Protein AF-A0A2H1VQ75-F1 (afdb_monomer_lite)

Foldseek 3Di:
DVVVVVVVVVVVVVVVVVVVVVVVVVVVVVVVVVVVVVVVVVVVVVVVVVVVVVVVVVVVVVVVVVVVVVVVVVVVVVVVVVVVVVVVVVVVVVVVVVVVVVVVVVVVVVVVVVVVVVVVVVVVVVVVVVVVVVVVVVPPPDDDDDDPPPPPPPPPPDPPDPPPPPVDPVNVVVVVVVVVVVVVVVVVCVVVPPPVVVVVVVVVVVVVVVVVVVVVVVVVVVVVVVVVVVVVVVVVVVVVVVVPVPPDDDPDDDPPPVVVVVVVVVVVVVVVVVVVVVVVVVVVVVVVVVVVVVVVVVVVVVVVVVPPPDDDDDDDDDDDDDDDDDDDDDDDDPPVVVVVVVLVVVVVVVPVCLVVDDPVVNVVVVVVNVVVVVVVVVVDDPDCPVVVVVVVVVVVVPVPD

Sequence (401 aa):
MILTCKAHARQEESKLNLALSEMKSSKELCYQLLKKRDDNGREFLDILNSNRKLKCETAQLHTKHTEAIEARDRLQFVVDGFSQCSSEYEQTLHDKALLEHQLHEANNQISQLETLNLNITASLNNSLSSELVSARASQSQHIDLNPVTIDLTCESDSCHSIKTLCCSNKKLKKYIRINKFITKTNRLNRKHEIDPQNLQLELDHLSAKLHTMTNKYSASEKHMREYMLAMDELVRSQSQENQCEKCDSSNVLPACTFGRYVDIFDKYKQSQQQLSERLLEASELMDMVKYNAERYESLANDLQCSCVNQPQPPETSLHRQQFRFNKGGDVVNGVDTLLKSNIGKIIVCAFPYSNTLSSSKNKYIANNIKTVISNITDSSFSDKSVLSRVSNSTETHLDLN

pLDDT: mean 75.95, std 20.74, range [31.62, 98.69]

Structure (mmCIF, N/CA/C/O backbone):
data_AF-A0A2H1VQ75-F1
#
_entry.id   AF-A0A2H1VQ75-F1
#
loop_
_atom_site.group_PDB
_atom_site.id
_atom_site.type_symbol
_atom_site.label_atom_id
_atom_site.label_alt_id
_atom_site.label_comp_id
_atom_site.label_asym_id
_atom_site.label_entity_id
_atom_site.label_seq_id
_atom_site.pdbx_PDB_ins_code
_atom_site.Cartn_x
_atom_site.Cartn_y
_atom_site.Cartn_z
_atom_site.occupancy
_atom_site.B_iso_or_equiv
_atom_site.auth_seq_id
_atom_site.auth_comp_id
_atom_site.auth_asym_id
_atom_site.auth_atom_id
_atom_site.pdbx_PDB_model_num
ATOM 1 N N . MET A 1 1 ? -53.264 -6.501 93.836 1.00 60.19 1 MET A N 1
ATOM 2 C CA . MET A 1 1 ? -53.324 -7.396 92.655 1.00 60.19 1 MET A CA 1
ATOM 3 C C . MET A 1 1 ? -53.796 -6.708 91.367 1.00 60.19 1 MET A C 1
ATOM 5 O O . MET A 1 1 ? -53.238 -6.996 90.324 1.00 60.19 1 MET A O 1
ATOM 9 N N . ILE A 1 2 ? -54.763 -5.780 91.389 1.00 63.09 2 ILE A N 1
ATOM 10 C CA . ILE A 1 2 ? -55.274 -5.131 90.155 1.00 63.09 2 ILE A CA 1
ATOM 11 C C . ILE A 1 2 ? -54.240 -4.192 89.483 1.00 63.09 2 ILE A C 1
ATOM 13 O O . ILE A 1 2 ? -54.187 -4.097 88.258 1.00 63.09 2 ILE A O 1
ATOM 17 N N . LEU A 1 3 ? -53.367 -3.538 90.262 1.00 68.50 3 LEU A N 1
ATOM 18 C CA . LEU A 1 3 ? -52.330 -2.630 89.739 1.00 68.50 3 LEU A CA 1
ATOM 19 C C . LEU A 1 3 ? -51.244 -3.341 88.905 1.00 68.50 3 LEU A C 1
ATOM 21 O O . LEU A 1 3 ? -50.766 -2.775 87.924 1.00 68.50 3 LEU A O 1
ATOM 25 N N . THR A 1 4 ? -50.891 -4.586 89.236 1.00 81.25 4 THR A N 1
ATOM 26 C CA . THR A 1 4 ? -49.871 -5.368 88.514 1.00 81.25 4 THR A CA 1
ATOM 27 C C . THR A 1 4 ? -50.357 -5.844 87.143 1.00 81.25 4 THR A C 1
ATOM 29 O O . THR A 1 4 ? -49.589 -5.812 86.185 1.00 81.25 4 THR A O 1
ATOM 32 N N . CYS A 1 5 ? -51.641 -6.186 86.997 1.00 83.31 5 CYS A N 1
ATOM 33 C CA . CYS A 1 5 ? -52.215 -6.591 85.707 1.00 83.31 5 CYS A CA 1
ATOM 34 C C . CYS A 1 5 ? -52.206 -5.451 84.673 1.00 83.31 5 CYS A C 1
ATOM 36 O O . CYS A 1 5 ? -51.880 -5.671 83.509 1.00 83.31 5 CYS A O 1
ATOM 38 N N . LYS A 1 6 ? -52.513 -4.215 85.092 1.00 90.75 6 LYS A N 1
ATOM 39 C CA . LYS A 1 6 ? -52.532 -3.044 84.195 1.00 90.75 6 LYS A CA 1
ATOM 40 C C . LYS A 1 6 ? -51.130 -2.632 83.732 1.00 90.75 6 LYS A C 1
ATOM 42 O O . LYS A 1 6 ? -50.966 -2.212 82.590 1.00 90.75 6 LYS A O 1
ATOM 47 N N . ALA A 1 7 ? -50.126 -2.753 84.603 1.00 89.88 7 ALA A N 1
ATOM 48 C CA . ALA A 1 7 ? -48.730 -2.513 84.240 1.00 89.88 7 ALA A CA 1
ATOM 49 C C . ALA A 1 7 ? -48.225 -3.555 83.230 1.00 89.88 7 ALA A C 1
ATOM 51 O O . ALA A 1 7 ? -47.607 -3.185 82.235 1.00 89.88 7 ALA A O 1
ATOM 52 N N . HIS A 1 8 ? -48.564 -4.831 83.440 1.00 93.25 8 HIS A N 1
ATOM 53 C CA . HIS A 1 8 ? -48.216 -5.902 82.509 1.00 93.25 8 HIS A CA 1
ATOM 54 C C . HIS A 1 8 ? -48.863 -5.704 81.128 1.00 93.25 8 HIS A C 1
ATOM 56 O O . HIS A 1 8 ? -48.171 -5.774 80.120 1.00 93.25 8 HIS A O 1
ATOM 62 N N . ALA A 1 9 ? -50.150 -5.338 81.071 1.00 93.56 9 ALA A N 1
ATOM 63 C CA . ALA A 1 9 ? -50.829 -5.050 79.804 1.00 93.56 9 ALA A CA 1
ATOM 64 C C . ALA A 1 9 ? -50.158 -3.910 79.010 1.00 93.56 9 ALA A C 1
ATOM 66 O O . ALA A 1 9 ? -49.938 -4.045 77.811 1.00 93.56 9 ALA A O 1
ATOM 67 N N . ARG A 1 10 ? -49.764 -2.815 79.679 1.00 94.31 10 ARG A N 1
ATOM 68 C CA . ARG A 1 10 ? -49.030 -1.706 79.036 1.00 94.31 10 ARG A CA 1
ATOM 69 C C . ARG A 1 10 ? -47.640 -2.116 78.550 1.00 94.31 10 ARG A C 1
ATOM 71 O O . ARG A 1 10 ? -47.173 -1.617 77.531 1.00 94.31 10 ARG A O 1
ATOM 78 N N . GLN A 1 11 ? -46.966 -2.999 79.285 1.00 95.69 11 GLN A N 1
ATOM 79 C CA . GLN A 1 11 ? -45.669 -3.530 78.878 1.00 95.69 11 GLN A CA 1
ATOM 80 C C . GLN A 1 11 ? -45.797 -4.377 77.607 1.00 95.69 11 GLN A C 1
ATOM 82 O O . GLN A 1 11 ? -45.016 -4.191 76.677 1.00 95.69 11 GLN A O 1
ATOM 87 N N . GLU A 1 12 ? -46.785 -5.272 77.548 1.00 96.81 12 GLU A N 1
ATOM 88 C CA . GLU A 1 12 ? -47.049 -6.080 76.352 1.00 96.81 12 GLU A CA 1
ATOM 89 C C . GLU A 1 12 ? -47.477 -5.213 75.158 1.00 96.81 12 GLU A C 1
ATOM 91 O O . GLU A 1 12 ? -46.991 -5.415 74.048 1.00 96.81 12 GLU A O 1
ATOM 96 N N . GLU A 1 13 ? -48.286 -4.173 75.378 1.00 96.75 13 GLU A N 1
ATOM 97 C CA . GLU A 1 13 ? -48.638 -3.194 74.341 1.00 96.75 13 GLU A CA 1
ATOM 98 C C . GLU A 1 13 ? -47.403 -2.451 73.798 1.00 96.75 13 GLU A C 1
ATOM 100 O O . GLU A 1 13 ? -47.242 -2.296 72.586 1.00 96.75 13 GLU A O 1
ATOM 105 N N . SER A 1 14 ? -46.482 -2.031 74.672 1.00 96.81 14 SER A N 1
ATOM 106 C CA . SER A 1 14 ? -45.227 -1.392 74.259 1.00 96.81 14 SER A CA 1
ATOM 107 C C . SER A 1 14 ? -44.337 -2.336 73.446 1.00 96.81 14 SER A C 1
ATOM 109 O O . SER A 1 14 ? -43.795 -1.913 72.423 1.00 96.81 14 SER A O 1
ATOM 111 N N . LYS A 1 15 ? -44.227 -3.611 73.849 1.00 97.94 15 LYS A N 1
ATOM 112 C CA . LYS A 1 15 ? -43.493 -4.637 73.089 1.00 97.94 15 LYS A CA 1
ATOM 113 C C . LYS A 1 15 ? -44.116 -4.873 71.715 1.00 97.94 15 LYS A C 1
ATOM 115 O O . LYS A 1 15 ? -43.389 -4.939 70.729 1.00 97.94 15 LYS A O 1
ATOM 120 N N . LEU A 1 16 ? -45.446 -4.957 71.638 1.00 97.88 16 LEU A N 1
ATOM 121 C CA . LEU A 1 16 ? -46.163 -5.134 70.377 1.00 97.88 16 LEU A CA 1
ATOM 122 C C . LEU A 1 16 ? -45.922 -3.956 69.426 1.00 97.88 16 LEU A C 1
ATOM 124 O O . LEU A 1 16 ? -45.635 -4.163 68.249 1.00 97.88 16 LEU A O 1
ATOM 128 N N . ASN A 1 17 ? -45.989 -2.724 69.933 1.00 97.69 17 ASN A N 1
ATOM 129 C CA . ASN A 1 17 ? -45.731 -1.524 69.138 1.00 97.69 17 ASN A CA 1
ATOM 130 C C . ASN A 1 17 ? -44.281 -1.456 68.637 1.00 97.69 17 ASN A C 1
ATOM 132 O O . ASN A 1 17 ? -44.055 -1.096 67.479 1.00 97.69 17 ASN A O 1
ATOM 136 N N . LEU A 1 18 ? -43.309 -1.834 69.476 1.00 97.88 18 LEU A N 1
ATOM 137 C CA . LEU A 1 18 ? -41.905 -1.929 69.078 1.00 97.88 18 LEU A CA 1
ATOM 138 C C . LEU A 1 18 ? -41.720 -2.970 67.965 1.00 97.88 18 LEU A C 1
ATOM 140 O O . LEU A 1 18 ? -41.210 -2.626 66.901 1.00 97.88 18 LEU A O 1
ATOM 144 N N . ALA A 1 19 ? -42.228 -4.190 68.160 1.00 97.75 19 ALA A N 1
ATOM 145 C CA . ALA A 1 19 ? -42.152 -5.261 67.166 1.00 97.75 19 ALA A CA 1
ATOM 146 C C . ALA A 1 19 ? -42.827 -4.872 65.837 1.00 97.75 19 ALA A C 1
ATOM 148 O O . ALA A 1 19 ? -42.326 -5.180 64.757 1.00 97.75 19 ALA A O 1
ATOM 149 N N . LEU A 1 20 ? -43.948 -4.146 65.890 1.00 98.31 20 LEU A N 1
ATOM 150 C CA . LEU A 1 20 ? -44.650 -3.664 64.700 1.00 98.31 20 LEU A CA 1
ATOM 151 C C . LEU A 1 20 ? -43.855 -2.573 63.963 1.00 98.31 20 LEU A C 1
ATOM 153 O O . LEU A 1 20 ? -43.849 -2.548 62.730 1.00 98.31 20 LEU A O 1
ATOM 157 N N . SER A 1 21 ? -43.171 -1.691 64.696 1.00 98.19 21 SER A N 1
ATOM 158 C CA . SER A 1 21 ? -42.256 -0.694 64.127 1.00 98.19 21 SER A CA 1
ATOM 159 C C . SER A 1 21 ? -41.042 -1.356 63.464 1.00 98.19 21 SER A C 1
ATOM 161 O O . SER A 1 21 ? -40.721 -1.054 62.313 1.00 98.19 21 SER A O 1
ATOM 163 N N . GLU A 1 22 ? -40.424 -2.327 64.140 1.00 98.00 22 GLU A N 1
ATOM 164 C CA . GLU A 1 22 ? -39.305 -3.117 63.614 1.00 98.00 22 GLU A CA 1
ATOM 165 C C . GLU A 1 22 ? -39.705 -3.898 62.358 1.00 98.00 22 GLU A C 1
ATOM 167 O O . GLU A 1 22 ? -38.996 -3.854 61.354 1.00 98.00 22 GLU A O 1
ATOM 172 N N . MET A 1 23 ? -40.881 -4.534 62.356 1.00 98.12 23 MET A N 1
ATOM 173 C CA . MET A 1 23 ? -41.406 -5.253 61.192 1.00 98.12 23 MET A CA 1
ATOM 174 C C . MET A 1 23 ? -41.640 -4.318 59.996 1.00 98.12 23 MET A C 1
ATOM 176 O O . MET A 1 23 ? -41.335 -4.681 58.859 1.00 98.12 23 MET A O 1
ATOM 180 N N . LYS A 1 24 ? -42.155 -3.101 60.225 1.00 98.19 24 LYS A N 1
ATOM 181 C CA . LYS A 1 24 ? -42.315 -2.090 59.164 1.00 98.19 24 LYS A CA 1
ATOM 182 C C . LYS A 1 24 ? -40.967 -1.635 58.605 1.00 98.19 24 LYS A C 1
ATOM 184 O O . LYS A 1 24 ? -40.815 -1.588 57.388 1.00 98.19 24 LYS A O 1
ATOM 189 N N . SER A 1 25 ? -39.999 -1.349 59.477 1.00 98.00 25 SER A N 1
ATOM 190 C CA . SER A 1 25 ? -38.638 -0.959 59.085 1.00 98.00 25 SER A CA 1
ATOM 191 C C . SER A 1 25 ? -37.934 -2.069 58.295 1.00 98.00 25 SER A C 1
ATOM 193 O O . SER A 1 25 ? -37.379 -1.826 57.225 1.00 98.00 25 SER A O 1
ATOM 195 N N . SER A 1 26 ? -38.045 -3.317 58.758 1.00 97.56 26 SER A N 1
ATOM 196 C CA . SER A 1 26 ? -37.512 -4.495 58.070 1.00 97.56 26 SER A CA 1
ATOM 197 C C . SER A 1 26 ? -38.144 -4.689 56.688 1.00 97.56 26 SER A C 1
ATOM 199 O O . SER A 1 26 ? -37.431 -4.909 55.710 1.00 97.56 26 SER A O 1
ATOM 201 N N . LYS A 1 27 ? -39.471 -4.537 56.571 1.00 98.19 27 LYS A N 1
ATOM 202 C CA . LYS A 1 27 ? -40.182 -4.616 55.286 1.00 98.19 27 LYS A CA 1
ATOM 203 C C . LYS A 1 27 ? -39.712 -3.542 54.300 1.00 98.19 27 LYS A C 1
ATOM 205 O O . LYS A 1 27 ? -39.496 -3.853 53.131 1.00 98.19 27 LYS A O 1
ATOM 210 N N . GLU A 1 28 ? -39.534 -2.307 54.761 1.00 98.25 28 GLU A N 1
ATOM 211 C CA . GLU A 1 28 ? -39.022 -1.206 53.939 1.00 98.25 28 GLU A CA 1
ATOM 212 C C . GLU A 1 28 ? -37.586 -1.474 53.463 1.00 98.25 28 GLU A C 1
ATOM 214 O O . GLU A 1 28 ? -37.293 -1.362 52.272 1.00 98.25 28 GLU A O 1
ATOM 219 N N . LEU A 1 29 ? -36.708 -1.935 54.360 1.00 98.00 29 LEU A N 1
ATOM 220 C CA . LEU A 1 29 ? -35.347 -2.336 54.002 1.00 98.00 29 LEU A CA 1
ATOM 221 C C . LEU A 1 29 ? -35.343 -3.448 52.939 1.00 98.00 29 LEU A C 1
ATOM 223 O O . LEU A 1 29 ? -34.588 -3.365 51.971 1.00 98.00 29 LEU A O 1
ATOM 227 N N . CYS A 1 30 ? -36.213 -4.455 53.069 1.00 98.19 30 CYS A N 1
ATOM 228 C CA . CYS A 1 30 ? -36.361 -5.513 52.068 1.00 98.19 30 CYS A CA 1
ATOM 229 C C . CYS A 1 30 ? -36.754 -4.963 50.688 1.00 98.19 30 CYS A C 1
ATOM 231 O O . CYS A 1 30 ? -36.184 -5.395 49.686 1.00 98.19 30 CYS A O 1
ATOM 233 N N . TYR A 1 31 ? -37.671 -3.990 50.610 1.00 98.31 31 TYR A N 1
ATOM 234 C CA . TYR A 1 31 ? -38.017 -3.354 49.333 1.00 98.31 31 TYR A CA 1
ATOM 235 C C . TYR A 1 31 ? -36.854 -2.562 48.737 1.00 98.31 31 TYR A C 1
ATOM 237 O O . TYR A 1 31 ? -36.605 -2.657 47.533 1.00 98.31 31 TYR A O 1
ATOM 245 N N . GLN A 1 32 ? -36.107 -1.821 49.558 1.00 97.69 32 GLN A N 1
ATOM 246 C CA . GLN A 1 32 ? -34.931 -1.082 49.092 1.00 97.69 32 GLN A CA 1
ATOM 247 C C . GLN A 1 32 ? -33.838 -2.018 48.567 1.00 97.69 32 GLN A C 1
ATOM 249 O O . GLN A 1 32 ? -33.238 -1.736 47.529 1.00 97.69 32 GLN A O 1
ATOM 254 N N . LEU A 1 33 ? -33.599 -3.144 49.244 1.00 97.62 33 LEU A N 1
ATOM 255 C CA . LEU A 1 33 ? -32.649 -4.163 48.794 1.00 97.62 33 LEU A CA 1
ATOM 256 C C . LEU A 1 33 ? -33.101 -4.830 47.492 1.00 97.62 33 LEU A C 1
ATOM 258 O O . LEU A 1 33 ? -32.276 -5.016 46.599 1.00 97.62 33 LEU A O 1
ATOM 262 N N . LEU A 1 34 ? -34.395 -5.140 47.349 1.00 97.81 34 LEU A N 1
ATOM 263 C CA . LEU A 1 34 ? -34.943 -5.702 46.112 1.00 97.81 34 LEU A CA 1
ATOM 264 C C . LEU A 1 34 ? -34.753 -4.733 44.936 1.00 97.81 34 LEU A C 1
ATOM 266 O O . LEU A 1 34 ? -34.254 -5.132 43.888 1.00 97.81 34 LEU A O 1
ATOM 270 N N . LYS A 1 35 ? -35.067 -3.447 45.139 1.00 98.19 35 LYS A N 1
ATOM 271 C CA . LYS A 1 35 ? -34.873 -2.407 44.125 1.00 98.19 35 LYS A CA 1
ATOM 272 C C . LYS A 1 35 ? -33.401 -2.271 43.731 1.00 98.19 35 LYS A C 1
ATOM 274 O O . LYS A 1 35 ? -33.093 -2.320 42.547 1.00 98.19 35 LYS A O 1
ATOM 279 N N . LYS A 1 36 ? -32.487 -2.177 44.705 1.00 96.69 36 LYS A N 1
ATOM 280 C CA . LYS A 1 36 ? -31.039 -2.117 44.433 1.00 96.69 36 LYS A CA 1
ATOM 281 C C . LYS A 1 36 ? -30.544 -3.349 43.679 1.00 96.69 36 LYS A C 1
ATOM 283 O O . LYS A 1 36 ? -29.733 -3.217 42.774 1.00 96.69 36 LYS A O 1
ATOM 288 N N . ARG A 1 37 ? -31.036 -4.544 44.019 1.00 97.12 37 ARG A N 1
ATOM 289 C CA . ARG A 1 37 ? -30.706 -5.775 43.288 1.00 97.12 37 ARG A CA 1
ATOM 290 C C . ARG A 1 37 ? -31.143 -5.684 41.824 1.00 97.12 37 ARG A C 1
ATOM 292 O O . ARG A 1 37 ? -30.374 -6.061 40.947 1.00 97.12 37 ARG A O 1
ATOM 299 N N . ASP A 1 38 ? -32.348 -5.188 41.562 1.00 97.81 38 ASP A N 1
ATOM 300 C CA . ASP A 1 38 ? -32.871 -5.062 40.200 1.00 97.81 38 ASP A CA 1
ATOM 301 C C . ASP A 1 38 ? -32.145 -3.959 39.407 1.00 97.81 38 ASP A C 1
ATOM 303 O O . ASP A 1 38 ? -31.881 -4.135 38.218 1.00 97.81 38 ASP A O 1
ATOM 307 N N . ASP A 1 39 ? -31.788 -2.847 40.056 1.00 97.25 39 ASP A N 1
ATOM 308 C CA . ASP A 1 39 ? -30.977 -1.766 39.480 1.00 97.25 39 ASP A CA 1
ATOM 309 C C . ASP A 1 39 ? -29.576 -2.285 39.100 1.00 97.25 39 ASP A C 1
ATOM 311 O O . ASP A 1 39 ? -29.164 -2.155 37.946 1.00 97.25 39 ASP A O 1
ATOM 315 N N . ASN A 1 40 ? -28.902 -2.982 40.023 1.00 96.00 40 ASN A N 1
ATOM 316 C CA . ASN A 1 40 ? -27.603 -3.617 39.780 1.00 96.00 40 ASN A CA 1
ATOM 317 C C . ASN A 1 40 ? -27.680 -4.673 38.665 1.00 96.00 40 ASN A C 1
ATOM 319 O O . ASN A 1 40 ? -26.753 -4.813 37.871 1.00 96.00 40 ASN A O 1
ATOM 323 N N . GLY A 1 41 ? -28.781 -5.428 38.595 1.00 95.75 41 GLY A N 1
ATOM 324 C CA . GLY A 1 41 ? -29.006 -6.411 37.537 1.00 95.75 41 GLY A CA 1
ATOM 325 C C . GLY A 1 41 ? -29.079 -5.774 36.147 1.00 95.75 41 GLY A C 1
ATOM 326 O O . GLY A 1 41 ? -28.542 -6.336 35.192 1.00 95.75 41 GLY A O 1
ATOM 327 N N . ARG A 1 42 ? -29.693 -4.588 36.031 1.00 98.00 42 ARG A N 1
ATOM 328 C CA . ARG A 1 42 ? -29.732 -3.826 34.772 1.00 98.00 42 ARG A CA 1
ATOM 329 C C . ARG A 1 42 ? -28.360 -3.273 34.403 1.00 98.00 42 ARG A C 1
ATOM 331 O O . ARG A 1 42 ? -27.919 -3.499 33.282 1.00 98.00 42 ARG A O 1
ATOM 338 N N . GLU A 1 43 ? -27.655 -2.658 35.351 1.00 97.12 43 GLU A N 1
ATOM 339 C CA . GLU A 1 43 ? -26.296 -2.147 35.123 1.00 97.12 43 GLU A CA 1
ATOM 340 C C . GLU A 1 43 ? -25.336 -3.263 34.678 1.00 97.12 43 GLU A C 1
ATOM 342 O O . GLU A 1 43 ? -24.581 -3.106 33.718 1.00 97.12 43 GLU A O 1
ATOM 347 N N . PHE A 1 44 ? -25.414 -4.435 35.315 1.00 94.50 44 PHE A N 1
ATOM 348 C CA . PHE A 1 44 ? -24.613 -5.593 34.926 1.00 94.50 44 PHE A CA 1
ATOM 349 C C . PHE A 1 44 ? -24.915 -6.056 33.494 1.00 94.50 44 PHE A C 1
ATOM 351 O O . PHE A 1 44 ? -23.993 -6.380 32.741 1.00 94.50 44 PHE A O 1
ATOM 358 N N . LEU A 1 45 ? -26.190 -6.066 33.092 1.00 96.94 45 LEU A N 1
ATOM 359 C CA . LEU A 1 45 ? -26.587 -6.422 31.730 1.00 96.94 45 LEU A CA 1
ATOM 360 C C . LEU A 1 45 ? -26.070 -5.401 30.702 1.00 96.94 45 LEU A C 1
ATOM 362 O O . LEU A 1 45 ? -25.594 -5.796 29.635 1.00 96.94 45 LEU A O 1
ATOM 366 N N . ASP A 1 46 ? -26.095 -4.110 31.034 1.00 95.75 46 ASP A N 1
ATOM 367 C CA . ASP A 1 46 ? -25.571 -3.035 30.185 1.00 95.75 46 ASP A CA 1
ATOM 368 C C . ASP A 1 46 ? -24.045 -3.123 30.021 1.00 95.75 46 ASP A C 1
ATOM 370 O O . ASP A 1 46 ? -23.524 -2.997 28.904 1.00 95.75 46 ASP A O 1
ATOM 374 N N . ILE A 1 47 ? -23.320 -3.426 31.105 1.00 93.62 47 ILE A N 1
ATOM 375 C CA . ILE A 1 47 ? -21.876 -3.697 31.067 1.00 93.62 47 ILE A CA 1
ATOM 376 C C . ILE A 1 47 ? -21.587 -4.919 30.189 1.00 93.62 47 ILE A C 1
ATOM 378 O O . ILE A 1 47 ? -20.674 -4.882 29.361 1.00 93.62 47 ILE A O 1
ATOM 382 N N . LEU A 1 48 ? -22.368 -5.996 30.319 1.00 94.44 48 LEU A N 1
ATOM 383 C CA . LEU A 1 48 ? -22.185 -7.218 29.534 1.00 94.44 48 LEU A CA 1
ATOM 384 C C . LEU A 1 48 ? -22.410 -6.961 28.037 1.00 94.44 48 LEU A C 1
ATOM 386 O O . LEU A 1 48 ? -21.602 -7.391 27.207 1.00 94.44 48 LEU A O 1
ATOM 390 N N . ASN A 1 49 ? -23.453 -6.207 27.686 1.00 94.88 49 ASN A N 1
ATOM 391 C CA . ASN A 1 49 ? -23.724 -5.795 26.308 1.00 94.88 49 ASN A CA 1
ATOM 392 C C . ASN A 1 49 ? -22.601 -4.915 25.744 1.00 94.88 49 ASN A C 1
ATOM 394 O O . ASN A 1 49 ? -22.148 -5.137 24.618 1.00 94.88 49 ASN A O 1
ATOM 398 N N . SER A 1 50 ? -22.097 -3.971 26.541 1.00 96.75 50 SER A N 1
ATOM 399 C CA . SER A 1 50 ? -20.966 -3.117 26.165 1.00 96.75 50 SER A CA 1
ATOM 400 C C . SER A 1 50 ? -19.689 -3.933 25.949 1.00 96.75 50 SER A C 1
ATOM 402 O O . SER A 1 50 ? -19.012 -3.767 24.937 1.00 96.75 50 SER A O 1
ATOM 404 N N . ASN A 1 51 ? -19.391 -4.890 26.836 1.00 93.81 51 ASN A N 1
ATOM 405 C CA . ASN A 1 51 ? -18.244 -5.790 26.696 1.00 93.81 51 ASN A CA 1
ATOM 406 C C . ASN A 1 51 ? -18.348 -6.652 25.430 1.00 93.81 51 ASN A C 1
ATOM 408 O O . ASN A 1 51 ? -17.364 -6.830 24.713 1.00 93.81 51 ASN A O 1
ATOM 412 N N . ARG A 1 52 ? -19.549 -7.158 25.123 1.00 94.62 52 ARG A N 1
ATOM 413 C CA . ARG A 1 52 ? -19.810 -7.905 23.888 1.00 94.62 52 ARG A CA 1
ATOM 414 C C . ARG A 1 52 ? -19.568 -7.042 22.650 1.00 94.62 52 ARG A C 1
ATOM 416 O O . ARG A 1 52 ? -18.912 -7.510 21.723 1.00 94.62 52 ARG A O 1
ATOM 423 N N . LYS A 1 53 ? -20.060 -5.799 22.641 1.00 96.38 53 LYS A N 1
ATOM 424 C CA . LYS A 1 53 ? -19.849 -4.848 21.540 1.00 96.38 53 LYS A CA 1
ATOM 425 C C . LYS A 1 53 ? -18.360 -4.567 21.326 1.00 96.38 53 LYS A C 1
ATOM 427 O O . LYS A 1 53 ? -17.879 -4.736 20.210 1.00 96.38 53 LYS A O 1
ATOM 432 N N . LEU A 1 54 ? -17.629 -4.248 22.395 1.00 94.12 54 LEU A N 1
ATOM 433 C CA . LEU A 1 54 ? -16.186 -4.000 22.334 1.00 94.12 54 LEU A CA 1
ATOM 434 C C . LEU A 1 54 ? -15.421 -5.213 21.790 1.00 94.12 54 LEU A C 1
ATOM 436 O O . LEU A 1 54 ? -14.572 -5.052 20.923 1.00 94.12 54 LEU A O 1
ATOM 440 N N . LYS A 1 55 ? -15.765 -6.440 22.210 1.00 93.62 55 LYS A N 1
ATOM 441 C CA . LYS A 1 55 ? -15.162 -7.668 21.654 1.00 93.62 55 LYS A CA 1
ATOM 442 C C . LYS A 1 55 ? -15.388 -7.806 20.148 1.00 93.62 55 LYS A C 1
ATOM 444 O O . LYS A 1 55 ? -14.466 -8.191 19.431 1.00 93.62 55 LYS A O 1
ATOM 449 N N . CYS A 1 56 ? -16.590 -7.496 19.662 1.00 93.19 56 CYS A N 1
ATOM 450 C CA . CYS A 1 56 ? -16.879 -7.503 18.228 1.00 93.19 56 CYS A CA 1
ATOM 451 C C . CYS A 1 56 ? -16.067 -6.437 17.477 1.00 93.19 56 CYS A C 1
ATOM 453 O O . CYS A 1 56 ? -15.496 -6.744 16.433 1.00 93.19 56 CYS A O 1
ATOM 455 N N . GLU A 1 57 ? -15.973 -5.218 18.010 1.00 94.69 57 GLU A N 1
ATOM 456 C CA . GLU A 1 57 ? -15.178 -4.131 17.420 1.00 94.69 57 GLU A CA 1
ATOM 457 C C . GLU A 1 57 ? -13.681 -4.474 17.388 1.00 94.69 57 GLU A C 1
ATOM 459 O O . GLU A 1 57 ? -13.031 -4.288 16.360 1.00 94.69 57 GLU A O 1
ATOM 464 N N . THR A 1 58 ? -13.140 -5.061 18.462 1.00 93.31 58 THR A N 1
ATOM 465 C CA . THR A 1 58 ? -11.751 -5.545 18.506 1.00 93.31 58 THR A CA 1
ATOM 466 C C . THR A 1 58 ? -11.492 -6.619 17.449 1.00 93.31 58 THR A C 1
ATOM 468 O O . THR A 1 58 ? -10.475 -6.558 16.760 1.00 93.31 58 THR A O 1
ATOM 471 N N . ALA A 1 59 ? -12.407 -7.577 17.274 1.00 89.75 59 ALA A N 1
ATOM 472 C CA . ALA A 1 59 ? -12.268 -8.610 16.248 1.00 89.75 59 ALA A CA 1
ATOM 473 C C . ALA A 1 59 ? -12.276 -8.014 14.828 1.00 89.75 59 ALA A C 1
ATOM 475 O O . ALA A 1 59 ? -11.430 -8.367 14.011 1.00 89.75 59 ALA A O 1
ATOM 476 N N . GLN A 1 60 ? -13.175 -7.065 14.547 1.00 92.81 60 GLN A N 1
ATOM 477 C CA . GLN A 1 60 ? -13.218 -6.368 13.256 1.00 92.81 60 GLN A CA 1
ATOM 478 C C . GLN A 1 60 ? -11.944 -5.559 12.991 1.00 92.81 60 GLN A C 1
ATOM 480 O O . GLN A 1 60 ? -11.429 -5.567 11.872 1.00 92.81 60 GLN A O 1
ATOM 485 N N . LEU A 1 61 ? -11.424 -4.867 14.009 1.00 95.12 61 LEU A N 1
ATOM 486 C CA . LEU A 1 61 ? -10.179 -4.112 13.895 1.00 95.12 61 LEU A CA 1
ATOM 487 C C . LEU A 1 61 ? -8.989 -5.039 13.617 1.00 95.12 61 LEU A C 1
ATOM 489 O O . LEU A 1 61 ? -8.159 -4.718 12.771 1.00 95.12 61 LEU A O 1
ATOM 493 N N . HIS A 1 62 ? -8.939 -6.203 14.270 1.00 91.62 62 HIS A N 1
ATOM 494 C CA . HIS A 1 62 ? -7.922 -7.218 14.004 1.00 91.62 62 HIS A CA 1
ATOM 495 C C . HIS A 1 62 ? -7.980 -7.709 12.552 1.00 91.62 62 HIS A C 1
ATOM 497 O O . HIS A 1 62 ? -6.946 -7.756 11.895 1.00 91.62 62 HIS A O 1
ATOM 503 N N . THR A 1 63 ? -9.169 -8.015 12.017 1.00 93.25 63 THR A N 1
ATOM 504 C CA . THR A 1 63 ? -9.325 -8.405 10.603 1.00 93.25 63 THR A CA 1
ATOM 505 C C . THR A 1 63 ? -8.785 -7.331 9.659 1.00 93.25 63 THR A C 1
ATOM 507 O O . THR A 1 63 ? -7.955 -7.636 8.806 1.00 93.25 63 THR A O 1
ATOM 510 N N . LYS A 1 64 ? -9.168 -6.063 9.861 1.00 93.62 64 LYS A N 1
ATOM 511 C CA . LYS A 1 64 ? -8.660 -4.941 9.052 1.00 93.62 64 LYS A CA 1
ATOM 512 C C . LYS A 1 64 ? -7.142 -4.786 9.157 1.00 93.62 64 LYS A C 1
ATOM 514 O O . LYS A 1 64 ? -6.483 -4.459 8.175 1.00 93.62 64 LYS A O 1
ATOM 519 N N . HIS A 1 65 ? -6.579 -5.005 10.344 1.00 93.38 65 HIS A N 1
ATOM 520 C CA . HIS A 1 65 ? -5.135 -4.952 10.546 1.00 93.38 65 HIS A CA 1
ATOM 521 C C . HIS A 1 65 ? -4.411 -6.063 9.774 1.00 93.38 65 HIS A C 1
ATOM 523 O O . HIS A 1 65 ? -3.406 -5.790 9.119 1.00 93.38 65 HIS A O 1
ATOM 529 N N . THR A 1 66 ? -4.944 -7.287 9.790 1.00 93.62 66 THR A N 1
ATOM 530 C CA . THR A 1 66 ? -4.421 -8.404 8.994 1.00 93.62 66 THR A CA 1
ATOM 531 C C . THR A 1 66 ? -4.475 -8.101 7.495 1.00 93.62 66 THR A C 1
ATOM 533 O O . THR A 1 66 ? -3.461 -8.236 6.817 1.00 93.62 66 THR A O 1
ATOM 536 N N . GLU A 1 67 ? -5.604 -7.600 6.985 1.00 94.12 67 GLU A N 1
ATOM 537 C CA . GLU A 1 67 ? -5.745 -7.199 5.575 1.00 94.12 67 GLU A CA 1
ATOM 538 C C . GLU A 1 67 ? -4.730 -6.114 5.174 1.00 94.12 67 GLU A C 1
ATOM 540 O O . GLU A 1 67 ? -4.139 -6.169 4.093 1.00 94.12 67 GLU A O 1
ATOM 545 N N . ALA A 1 68 ? -4.480 -5.138 6.054 1.00 93.31 68 ALA A N 1
ATOM 546 C CA . ALA A 1 68 ? -3.491 -4.089 5.816 1.00 93.31 68 ALA A CA 1
ATOM 547 C C . ALA A 1 68 ? -2.052 -4.633 5.765 1.00 93.31 68 ALA A C 1
ATOM 549 O O . ALA A 1 68 ? -1.259 -4.181 4.936 1.00 93.31 68 ALA A O 1
ATOM 550 N N . ILE A 1 69 ? -1.714 -5.610 6.615 1.00 95.69 69 ILE A N 1
ATOM 551 C CA . ILE A 1 69 ? -0.420 -6.308 6.569 1.00 95.69 69 ILE A CA 1
ATOM 552 C C . ILE A 1 69 ? -0.262 -7.036 5.231 1.00 95.69 69 ILE A C 1
ATOM 554 O O . ILE A 1 69 ? 0.751 -6.856 4.560 1.00 95.69 69 ILE A O 1
ATOM 558 N N . GLU A 1 70 ? -1.278 -7.780 4.792 1.00 96.69 70 GLU A N 1
ATOM 559 C CA . GLU A 1 70 ? -1.235 -8.482 3.505 1.00 96.69 70 GLU A CA 1
ATOM 560 C C . GLU A 1 70 ? -1.077 -7.518 2.321 1.00 96.69 70 GLU A C 1
ATOM 562 O O . GLU A 1 70 ? -0.314 -7.784 1.390 1.00 96.69 70 GLU A O 1
ATOM 567 N N . ALA A 1 71 ? -1.776 -6.379 2.341 1.00 94.12 71 ALA A N 1
ATOM 568 C CA . ALA A 1 71 ? -1.645 -5.353 1.311 1.00 94.12 71 ALA A CA 1
ATOM 569 C C . ALA A 1 71 ? -0.231 -4.748 1.283 1.00 94.12 71 ALA A C 1
ATOM 571 O O . ALA A 1 71 ? 0.342 -4.579 0.204 1.00 94.12 71 ALA A O 1
ATOM 572 N N . ARG A 1 72 ? 0.354 -4.470 2.456 1.00 98.12 72 ARG A N 1
ATOM 573 C CA . ARG A 1 72 ? 1.742 -4.004 2.582 1.00 98.12 72 ARG A CA 1
ATOM 574 C C . ARG A 1 72 ? 2.720 -5.024 2.005 1.00 98.12 72 ARG A C 1
ATOM 576 O O . ARG A 1 72 ? 3.602 -4.637 1.247 1.00 98.12 72 ARG A O 1
ATOM 583 N N . ASP A 1 73 ? 2.555 -6.305 2.316 1.00 97.06 73 ASP A N 1
ATOM 584 C CA . ASP A 1 73 ? 3.466 -7.355 1.850 1.00 97.06 73 ASP A CA 1
ATOM 585 C C . ASP A 1 73 ? 3.405 -7.516 0.321 1.00 97.06 73 ASP A C 1
ATOM 587 O O . ASP A 1 73 ? 4.433 -7.668 -0.341 1.00 97.06 73 ASP A O 1
ATOM 591 N N . ARG A 1 74 ? 2.213 -7.373 -0.275 1.00 97.75 74 ARG A N 1
ATOM 592 C CA . ARG A 1 74 ? 2.051 -7.325 -1.739 1.00 97.75 74 ARG A CA 1
ATOM 593 C C . ARG A 1 74 ? 2.740 -6.113 -2.363 1.00 97.75 74 ARG A C 1
ATOM 595 O O . ARG A 1 74 ? 3.348 -6.243 -3.422 1.00 97.75 74 ARG A O 1
ATOM 602 N N . LEU A 1 75 ? 2.644 -4.941 -1.734 1.00 97.69 75 LEU A N 1
ATOM 603 C CA . LEU A 1 75 ? 3.336 -3.739 -2.208 1.00 97.69 75 LEU A CA 1
ATOM 604 C C . LEU A 1 75 ? 4.854 -3.885 -2.094 1.00 97.69 75 LEU A C 1
ATOM 606 O O . LEU A 1 75 ? 5.558 -3.521 -3.033 1.00 97.69 75 LEU A O 1
ATOM 610 N N . GLN A 1 76 ? 5.351 -4.465 -1.000 1.00 97.75 76 GLN A N 1
ATOM 611 C CA . GLN A 1 76 ? 6.776 -4.731 -0.823 1.00 97.75 76 GLN A CA 1
ATOM 612 C C . GLN A 1 76 ? 7.308 -5.636 -1.938 1.00 97.75 76 GLN A C 1
ATOM 614 O O . GLN A 1 76 ? 8.311 -5.305 -2.559 1.00 97.75 76 GLN A O 1
ATOM 619 N N . PHE A 1 77 ? 6.575 -6.698 -2.285 1.00 97.56 77 PHE A N 1
ATOM 620 C CA . PHE A 1 77 ? 6.929 -7.570 -3.406 1.00 97.56 77 PHE A CA 1
ATOM 621 C C . PHE A 1 77 ? 7.066 -6.811 -4.741 1.00 97.56 77 PHE A C 1
ATOM 623 O O . PHE A 1 77 ? 7.977 -7.075 -5.525 1.00 97.56 77 PHE A O 1
ATOM 630 N N . VAL A 1 78 ? 6.185 -5.839 -5.008 1.00 97.25 78 VAL A N 1
ATOM 631 C CA . VAL A 1 78 ? 6.263 -4.996 -6.215 1.00 97.25 78 VAL A CA 1
ATOM 632 C C . VAL A 1 78 ? 7.475 -4.058 -6.169 1.00 97.25 78 VAL A C 1
ATOM 634 O O . VAL A 1 78 ? 8.167 -3.907 -7.176 1.00 97.25 78 VAL A O 1
ATOM 637 N N . VAL A 1 79 ? 7.754 -3.446 -5.015 1.00 97.06 79 VAL A N 1
ATOM 638 C CA . VAL A 1 79 ? 8.926 -2.574 -4.806 1.00 97.06 79 VAL A CA 1
ATOM 639 C C . VAL A 1 79 ? 10.233 -3.344 -5.002 1.00 97.06 79 VAL A C 1
ATOM 641 O O . VAL A 1 79 ? 11.150 -2.850 -5.665 1.00 97.06 79 VAL A O 1
ATOM 644 N N . ASP A 1 80 ? 10.306 -4.570 -4.493 1.00 95.25 80 ASP A N 1
ATOM 645 C CA . ASP A 1 80 ? 11.462 -5.447 -4.675 1.00 95.25 80 ASP A CA 1
ATOM 646 C C . ASP A 1 80 ? 11.656 -5.787 -6.163 1.00 95.25 80 ASP A C 1
ATOM 648 O O . ASP A 1 80 ? 12.772 -5.712 -6.682 1.00 95.25 80 ASP A O 1
ATOM 652 N N . GLY A 1 81 ? 10.561 -6.048 -6.889 1.00 97.06 81 GLY A N 1
ATOM 653 C CA . GLY A 1 81 ? 10.582 -6.255 -8.339 1.00 97.06 81 GLY A CA 1
ATOM 654 C C . GLY A 1 81 ? 11.092 -5.041 -9.127 1.00 97.06 81 GLY A C 1
ATOM 655 O O . GLY A 1 81 ? 11.893 -5.196 -10.051 1.00 97.06 81 GLY A O 1
ATOM 656 N N . PHE A 1 82 ? 10.692 -3.821 -8.751 1.00 96.81 82 PHE A N 1
ATOM 657 C CA . PHE A 1 82 ? 11.232 -2.599 -9.361 1.00 96.81 82 PHE A CA 1
ATOM 658 C C . PHE A 1 82 ? 12.716 -2.407 -9.063 1.00 96.81 82 PHE A C 1
ATOM 660 O O . PHE A 1 82 ? 13.468 -2.012 -9.953 1.00 96.81 82 PHE A O 1
ATOM 667 N N . SER A 1 83 ? 13.146 -2.723 -7.843 1.00 96.00 83 SER A N 1
ATOM 668 C CA . SER A 1 83 ? 14.553 -2.632 -7.446 1.00 96.00 83 SER A CA 1
ATOM 669 C C . SER A 1 83 ? 15.420 -3.590 -8.270 1.00 96.00 83 SER A C 1
ATOM 671 O O . SER A 1 83 ? 16.472 -3.194 -8.776 1.00 96.00 83 SER A O 1
ATOM 673 N N . GLN A 1 84 ? 14.941 -4.819 -8.496 1.00 97.62 84 GLN A N 1
ATOM 674 C CA . GLN A 1 84 ? 15.599 -5.775 -9.386 1.00 97.62 84 GLN A CA 1
ATOM 675 C C . GLN A 1 84 ? 15.661 -5.258 -10.830 1.00 97.62 84 GLN A C 1
ATOM 677 O O . GLN A 1 84 ? 16.734 -5.248 -11.430 1.00 97.62 84 GLN A O 1
ATOM 682 N N . CYS A 1 85 ? 14.537 -4.790 -11.381 1.00 97.62 85 CYS A N 1
ATOM 683 C CA . CYS A 1 85 ? 14.486 -4.265 -12.747 1.00 97.62 85 CYS A CA 1
ATOM 684 C C . CYS A 1 85 ? 15.427 -3.064 -12.937 1.00 97.62 85 CYS A C 1
ATOM 686 O O . CYS A 1 85 ? 16.133 -2.985 -13.941 1.00 97.62 85 CYS A O 1
ATOM 688 N N . SER A 1 86 ? 15.496 -2.167 -11.949 1.00 96.94 86 SER A N 1
ATOM 689 C CA . SER A 1 86 ? 16.431 -1.041 -11.949 1.00 96.94 86 SER A CA 1
ATOM 690 C C . SER A 1 86 ? 17.883 -1.517 -11.979 1.00 96.94 86 SER A C 1
ATOM 692 O O . SER A 1 86 ? 18.674 -0.996 -12.757 1.00 96.94 86 SER A O 1
ATOM 694 N N . SER A 1 87 ? 18.237 -2.528 -11.179 1.00 96.62 87 SER A N 1
ATOM 695 C CA . SER A 1 87 ? 19.588 -3.099 -11.184 1.00 96.62 87 SER A CA 1
ATOM 696 C C . SER A 1 87 ? 19.945 -3.741 -12.528 1.00 96.62 87 SER A C 1
ATOM 698 O O . SER A 1 87 ? 21.066 -3.578 -13.004 1.00 96.62 87 SER A O 1
ATOM 700 N N . GLU A 1 88 ? 19.013 -4.469 -13.149 1.00 98.00 88 GLU A N 1
ATOM 701 C CA . GLU A 1 88 ? 19.213 -5.078 -14.473 1.00 98.00 88 GLU A CA 1
ATOM 702 C C . GLU A 1 88 ? 19.374 -4.014 -15.571 1.00 98.00 88 GLU A C 1
ATOM 704 O O . GLU A 1 88 ? 20.187 -4.168 -16.488 1.00 98.00 88 GLU A O 1
ATOM 709 N N . TYR A 1 89 ? 18.629 -2.913 -15.468 1.00 98.00 89 TYR A N 1
ATOM 710 C CA . TYR A 1 89 ? 18.728 -1.786 -16.388 1.00 98.00 89 TYR A CA 1
ATOM 711 C C . TYR A 1 89 ? 20.079 -1.067 -16.280 1.00 98.00 89 TYR A C 1
ATOM 713 O O . TYR A 1 89 ? 20.731 -0.853 -17.303 1.00 98.00 89 TYR A O 1
ATOM 721 N N . GLU A 1 90 ? 20.537 -0.763 -15.062 1.00 98.19 90 GLU A N 1
ATOM 722 C CA . GLU A 1 90 ? 21.863 -0.172 -14.822 1.00 98.19 90 GLU A CA 1
ATOM 723 C C . GLU A 1 90 ? 22.987 -1.072 -15.352 1.00 98.19 90 GLU A C 1
ATOM 725 O O . GLU A 1 90 ? 23.895 -0.598 -16.039 1.00 98.19 90 GLU A O 1
ATOM 730 N N . GLN A 1 91 ? 22.891 -2.389 -15.133 1.00 98.38 91 GLN A N 1
ATOM 731 C CA . GLN A 1 91 ? 23.844 -3.345 -15.700 1.00 98.38 91 GLN A CA 1
ATOM 732 C C . GLN A 1 91 ? 23.839 -3.309 -17.235 1.00 98.38 91 GLN A C 1
ATOM 734 O O . GLN A 1 91 ? 24.895 -3.262 -17.861 1.00 98.38 91 GLN A O 1
ATOM 739 N N . THR A 1 92 ? 22.658 -3.273 -17.854 1.00 98.31 92 THR A N 1
ATOM 740 C CA . THR A 1 92 ? 22.528 -3.210 -19.318 1.00 98.31 92 THR A CA 1
ATOM 741 C C . THR A 1 92 ? 23.118 -1.914 -19.887 1.00 98.31 92 THR A C 1
ATOM 743 O O . THR A 1 92 ? 23.750 -1.929 -20.946 1.00 98.31 92 THR A O 1
ATOM 746 N N . LEU A 1 93 ? 22.933 -0.781 -19.199 1.00 98.31 93 LEU A N 1
ATOM 747 C CA . LEU A 1 93 ? 23.549 0.492 -19.579 1.00 98.31 93 LEU A CA 1
ATOM 748 C C . LEU A 1 93 ? 25.074 0.438 -19.479 1.00 98.31 93 LEU A C 1
ATOM 750 O O . LEU A 1 93 ? 25.758 0.926 -20.382 1.00 98.31 93 LEU A O 1
ATOM 754 N N . HIS A 1 94 ? 25.600 -0.177 -18.421 1.00 98.56 94 HIS A N 1
ATOM 755 C CA . HIS A 1 94 ? 27.033 -0.385 -18.257 1.00 98.56 94 HIS A CA 1
ATOM 756 C C . HIS A 1 94 ? 27.618 -1.235 -19.395 1.00 98.56 94 HIS A C 1
ATOM 758 O O . HIS A 1 94 ? 28.579 -0.818 -20.046 1.00 98.56 94 HIS A O 1
ATOM 764 N N . ASP A 1 95 ? 26.991 -2.374 -19.700 1.00 98.50 95 ASP A N 1
ATOM 765 C CA . ASP A 1 95 ? 27.414 -3.269 -20.782 1.00 98.50 95 ASP A CA 1
ATOM 766 C C . ASP A 1 95 ? 27.378 -2.558 -22.144 1.00 98.50 95 ASP A C 1
ATOM 768 O O . ASP A 1 95 ? 28.293 -2.698 -22.960 1.00 98.50 95 ASP A O 1
ATOM 772 N N . LYS A 1 96 ? 26.350 -1.734 -22.386 1.00 98.31 96 LYS A N 1
ATOM 773 C CA . LYS A 1 96 ? 26.253 -0.911 -23.596 1.00 98.31 96 LYS A CA 1
ATOM 774 C C . LYS A 1 96 ? 27.423 0.069 -23.709 1.00 98.31 96 LYS A C 1
ATOM 776 O O . LYS A 1 96 ? 28.028 0.153 -24.776 1.00 98.31 96 LYS A O 1
ATOM 781 N N . ALA A 1 97 ? 27.742 0.795 -22.639 1.00 98.19 97 ALA A N 1
ATOM 782 C CA . ALA A 1 97 ? 28.849 1.751 -22.639 1.00 98.19 97 ALA A CA 1
ATOM 783 C C . ALA A 1 97 ? 30.198 1.057 -22.906 1.00 98.19 97 ALA A C 1
ATOM 785 O O . ALA A 1 97 ? 31.027 1.572 -23.660 1.00 98.19 97 ALA A O 1
ATOM 786 N N . LEU A 1 98 ? 30.398 -0.142 -22.347 1.00 98.62 98 LEU A N 1
ATOM 787 C CA . LEU A 1 98 ? 31.584 -0.958 -22.603 1.00 98.62 98 LEU A CA 1
ATOM 788 C C . LEU A 1 98 ? 31.691 -1.363 -24.082 1.00 98.62 98 LEU A C 1
ATOM 790 O O . LEU A 1 98 ? 32.756 -1.223 -24.685 1.00 98.62 98 LEU A O 1
ATOM 794 N N . LEU A 1 99 ? 30.592 -1.823 -24.683 1.00 98.62 99 LEU A N 1
ATOM 795 C CA . LEU A 1 99 ? 30.553 -2.195 -26.100 1.00 98.62 99 LEU A CA 1
ATOM 796 C C . LEU A 1 99 ? 30.782 -0.991 -27.027 1.00 98.62 99 LEU A C 1
ATOM 798 O O . LEU A 1 99 ? 31.488 -1.118 -28.026 1.00 98.62 99 LEU A O 1
ATOM 802 N N . GLU A 1 100 ? 30.231 0.182 -26.703 1.00 98.56 100 GLU A N 1
ATOM 803 C CA . GLU A 1 100 ? 30.484 1.423 -27.451 1.00 98.56 100 GLU A CA 1
ATOM 804 C C . GLU A 1 100 ? 31.969 1.812 -27.410 1.00 98.56 100 GLU A C 1
ATOM 806 O O . GLU A 1 100 ? 32.535 2.203 -28.436 1.00 98.56 100 GLU A O 1
ATOM 811 N N . HIS A 1 101 ? 32.623 1.643 -26.257 1.00 98.62 101 HIS A N 1
ATOM 812 C CA . HIS A 1 101 ? 34.058 1.877 -26.118 1.00 98.62 101 HIS A CA 1
ATOM 813 C C . HIS A 1 101 ? 34.892 0.903 -26.963 1.00 98.62 101 HIS A C 1
ATOM 815 O O . HIS A 1 101 ? 35.752 1.339 -27.728 1.00 98.62 101 HIS A O 1
ATOM 821 N N . GLN A 1 102 ? 34.596 -0.399 -26.893 1.00 98.62 102 GLN A N 1
ATOM 822 C CA . GLN A 1 102 ? 35.275 -1.424 -27.698 1.00 98.62 102 GLN A CA 1
ATOM 823 C C . GLN A 1 102 ? 35.093 -1.187 -29.202 1.00 98.62 102 GLN A C 1
ATOM 825 O O . GLN A 1 102 ? 36.038 -1.321 -29.978 1.00 98.62 102 GLN A O 1
ATOM 830 N N . LEU A 1 103 ? 33.888 -0.793 -29.626 1.00 98.56 103 LEU A N 1
ATOM 831 C CA . LEU A 1 103 ? 33.606 -0.448 -31.017 1.00 98.56 103 LEU A CA 1
ATOM 832 C C . LEU A 1 103 ? 34.429 0.766 -31.469 1.00 98.56 103 LEU A C 1
ATOM 834 O O . LEU A 1 103 ? 34.959 0.777 -32.580 1.00 98.56 103 LEU A O 1
ATOM 838 N N . HIS A 1 104 ? 34.545 1.788 -30.619 1.00 98.50 104 HIS A N 1
ATOM 839 C CA . HIS A 1 104 ? 35.373 2.956 -30.903 1.00 98.50 104 HIS A CA 1
ATOM 840 C C . HIS A 1 104 ? 36.857 2.586 -31.042 1.00 98.50 104 HIS A C 1
ATOM 842 O O . HIS A 1 104 ? 37.506 3.014 -31.997 1.00 98.50 104 HIS A O 1
ATOM 848 N N . GLU A 1 105 ? 37.383 1.747 -30.148 1.00 98.69 105 GLU A N 1
ATOM 849 C CA . GLU A 1 105 ? 38.759 1.252 -30.221 1.00 98.69 105 GLU A CA 1
ATOM 850 C C . GLU A 1 105 ? 39.012 0.457 -31.511 1.00 98.69 105 GLU A C 1
ATOM 852 O O . GLU A 1 105 ? 39.975 0.736 -32.228 1.00 98.69 105 GLU A O 1
ATOM 857 N N . ALA A 1 106 ? 38.113 -0.467 -31.862 1.00 98.56 106 ALA A N 1
ATOM 858 C CA . ALA A 1 106 ? 38.202 -1.241 -33.098 1.00 98.56 106 ALA A CA 1
ATOM 859 C C . ALA A 1 106 ? 38.199 -0.338 -34.346 1.00 98.56 106 ALA A C 1
ATOM 861 O O . ALA A 1 106 ? 39.009 -0.527 -35.253 1.00 98.56 106 ALA A O 1
ATOM 862 N N . ASN A 1 107 ? 37.347 0.692 -34.379 1.00 98.62 107 ASN A N 1
ATOM 863 C CA . ASN A 1 107 ? 37.318 1.662 -35.479 1.00 98.62 107 ASN A CA 1
ATOM 864 C C . ASN A 1 107 ? 38.616 2.477 -35.580 1.00 98.62 107 ASN A C 1
ATOM 866 O O . ASN A 1 107 ? 39.092 2.747 -36.688 1.00 98.62 107 ASN A O 1
ATOM 870 N N . ASN A 1 108 ? 39.216 2.845 -34.444 1.00 98.56 108 ASN A N 1
ATOM 871 C CA . ASN A 1 108 ? 40.512 3.523 -34.424 1.00 98.56 108 ASN A CA 1
ATOM 872 C C . ASN A 1 108 ? 41.619 2.616 -34.983 1.00 98.56 108 ASN A C 1
ATOM 874 O O . ASN A 1 108 ? 42.428 3.074 -35.790 1.00 98.56 108 ASN A O 1
ATOM 878 N N . GLN A 1 109 ? 41.631 1.331 -34.616 1.00 98.69 109 GLN A N 1
ATOM 879 C CA . GLN A 1 109 ? 42.581 0.348 -35.151 1.00 98.69 109 GLN A CA 1
ATOM 880 C C . GLN A 1 109 ? 42.415 0.157 -36.668 1.00 98.69 109 GLN A C 1
ATOM 882 O O . GLN A 1 109 ? 43.406 0.177 -37.397 1.00 98.69 109 GLN A O 1
ATOM 887 N N . ILE A 1 110 ? 41.176 0.042 -37.162 1.00 98.31 110 ILE A N 1
ATOM 888 C CA . ILE A 1 110 ? 40.886 -0.045 -38.605 1.00 98.31 110 ILE A CA 1
ATOM 889 C C . ILE A 1 110 ? 41.422 1.193 -39.331 1.00 98.31 110 ILE A C 1
ATOM 891 O O . ILE A 1 110 ? 42.167 1.058 -40.298 1.00 98.31 110 ILE A O 1
ATOM 895 N N . SER A 1 111 ? 41.131 2.391 -38.820 1.00 98.50 111 SER A N 1
ATOM 896 C CA . SER A 1 111 ? 41.580 3.654 -39.426 1.00 98.50 111 SER A CA 1
ATOM 897 C C . SER A 1 111 ? 43.113 3.758 -39.495 1.00 98.50 111 SER A C 1
ATOM 899 O O . SER A 1 111 ? 43.677 4.252 -40.477 1.00 98.50 111 SER A O 1
ATOM 901 N N . GLN A 1 112 ? 43.815 3.268 -38.465 1.00 98.50 112 GLN A N 1
ATOM 902 C CA . GLN A 1 112 ? 45.280 3.198 -38.450 1.00 98.50 112 GLN A CA 1
ATOM 903 C C . GLN A 1 112 ? 45.815 2.224 -39.509 1.00 98.50 112 GLN A C 1
ATOM 905 O O . GLN A 1 112 ? 46.743 2.572 -40.243 1.00 98.50 112 GLN A O 1
ATOM 910 N N . LEU A 1 113 ? 45.219 1.032 -39.624 1.00 98.44 113 LEU A N 1
ATOM 911 C CA . LEU A 1 113 ? 45.595 0.036 -40.631 1.00 98.44 113 LEU A CA 1
ATOM 912 C C . LEU A 1 113 ? 45.331 0.530 -42.058 1.00 98.44 113 LEU A C 1
ATOM 914 O O . LEU A 1 113 ? 46.172 0.334 -42.933 1.00 98.44 113 LEU A O 1
ATOM 918 N N . GLU A 1 114 ? 44.211 1.213 -42.298 1.00 98.31 114 GLU A N 1
ATOM 919 C CA . GLU A 1 114 ? 43.894 1.831 -43.590 1.00 98.31 114 GLU A CA 1
ATOM 920 C C . GLU A 1 114 ? 44.924 2.901 -43.968 1.00 98.31 114 GLU A C 1
ATOM 922 O O . GLU A 1 114 ? 45.438 2.901 -45.087 1.00 98.31 114 GLU A O 1
ATOM 927 N N . THR A 1 115 ? 45.293 3.764 -43.018 1.00 98.38 115 THR A N 1
ATOM 928 C CA . THR A 1 115 ? 46.330 4.788 -43.221 1.00 98.38 115 THR A CA 1
ATOM 929 C C . THR A 1 115 ? 47.683 4.153 -43.549 1.00 98.38 115 THR A C 1
ATOM 931 O O . THR A 1 115 ? 48.370 4.577 -44.480 1.00 98.38 115 THR A O 1
ATOM 934 N N . LEU A 1 116 ? 48.065 3.102 -42.819 1.00 98.44 116 LEU A N 1
ATOM 935 C CA . LEU A 1 116 ? 49.298 2.356 -43.065 1.00 98.44 116 LEU A CA 1
ATOM 936 C C . LEU A 1 116 ? 49.287 1.689 -44.449 1.00 98.44 116 LEU A C 1
ATOM 938 O O . LEU A 1 116 ? 50.278 1.772 -45.173 1.00 98.44 116 LEU A O 1
ATOM 942 N N . ASN A 1 117 ? 48.163 1.096 -44.852 1.00 98.12 117 ASN A N 1
ATOM 943 C CA . ASN A 1 117 ? 48.001 0.476 -46.165 1.00 98.12 117 ASN A CA 1
ATOM 944 C C . ASN A 1 117 ? 48.102 1.500 -47.312 1.00 98.12 117 ASN A C 1
ATOM 946 O O . ASN A 1 117 ? 48.779 1.251 -48.313 1.00 98.12 117 ASN A O 1
ATOM 950 N N . LEU A 1 118 ? 47.491 2.680 -47.154 1.00 97.94 118 LEU A N 1
ATOM 951 C CA . LEU A 1 118 ? 47.619 3.787 -48.108 1.00 97.94 118 LEU A CA 1
ATOM 952 C C . LEU A 1 118 ? 49.075 4.247 -48.244 1.00 97.94 118 LEU A C 1
ATOM 954 O O . LEU A 1 118 ? 49.559 4.413 -49.364 1.00 97.94 118 LEU A O 1
ATOM 958 N N . ASN A 1 119 ? 49.795 4.384 -47.128 1.00 98.12 119 ASN A N 1
ATOM 959 C CA . ASN A 1 119 ? 51.210 4.761 -47.130 1.00 98.12 119 ASN A CA 1
ATOM 960 C C . ASN A 1 119 ? 52.093 3.710 -47.825 1.00 98.12 119 ASN A C 1
ATOM 962 O O . ASN A 1 119 ? 52.956 4.068 -48.627 1.00 98.12 119 ASN A O 1
ATOM 966 N N . ILE A 1 120 ? 51.862 2.418 -47.562 1.00 98.06 120 ILE A N 1
ATOM 967 C CA . ILE A 1 120 ? 52.565 1.315 -48.238 1.00 98.06 120 ILE A CA 1
ATOM 968 C C . ILE A 1 120 ? 52.286 1.343 -49.742 1.00 98.06 120 ILE A C 1
ATOM 970 O O . ILE A 1 120 ? 53.222 1.289 -50.537 1.00 98.06 120 ILE A O 1
ATOM 974 N N . THR A 1 121 ? 51.018 1.477 -50.135 1.00 97.44 121 THR A N 1
ATOM 975 C CA . THR A 1 121 ? 50.604 1.523 -51.544 1.00 97.44 121 THR A CA 1
ATOM 976 C C . THR A 1 121 ? 51.233 2.714 -52.269 1.00 97.44 121 THR A C 1
ATOM 978 O O . THR A 1 121 ? 51.760 2.562 -53.369 1.00 97.44 121 THR A O 1
ATOM 981 N N . ALA A 1 122 ? 51.240 3.894 -51.643 1.00 97.19 122 ALA A N 1
ATOM 982 C CA . ALA A 1 122 ? 51.896 5.080 -52.186 1.00 97.19 122 ALA A CA 1
ATOM 983 C C . ALA A 1 122 ? 53.413 4.879 -52.335 1.00 97.19 122 ALA A C 1
ATOM 985 O O . ALA A 1 122 ? 53.973 5.215 -53.376 1.00 97.19 122 ALA A O 1
ATOM 986 N N . SER A 1 123 ? 54.073 4.286 -51.334 1.00 97.62 123 SER A N 1
ATOM 987 C CA . SER A 1 123 ? 55.503 3.953 -51.385 1.00 97.62 123 SER A CA 1
ATOM 988 C C . SER A 1 123 ? 55.831 2.979 -52.525 1.00 97.62 123 SER A C 1
ATOM 990 O O . SER A 1 123 ? 56.741 3.238 -53.312 1.00 97.62 123 SER A O 1
ATOM 992 N N . LEU A 1 124 ? 55.040 1.911 -52.681 1.00 96.88 124 LEU A N 1
ATOM 993 C CA . LEU A 1 124 ? 55.150 0.948 -53.783 1.00 96.88 124 LEU A CA 1
ATOM 994 C C . LEU A 1 124 ? 54.970 1.618 -55.147 1.00 96.88 124 LEU A C 1
ATOM 996 O O . LEU A 1 124 ? 55.808 1.436 -56.027 1.00 96.88 124 LEU A O 1
ATOM 1000 N N . ASN A 1 125 ? 53.926 2.432 -55.310 1.00 95.69 125 ASN A N 1
ATOM 1001 C CA . ASN A 1 125 ? 53.669 3.159 -56.554 1.00 95.69 125 ASN A CA 1
ATOM 1002 C C . ASN A 1 125 ? 54.806 4.131 -56.895 1.00 95.69 125 ASN A C 1
ATOM 1004 O O . ASN A 1 125 ? 55.210 4.221 -58.055 1.00 95.69 125 ASN A O 1
ATOM 1008 N N . ASN A 1 126 ? 55.351 4.829 -55.896 1.00 95.50 126 ASN A N 1
ATOM 1009 C CA . ASN A 1 126 ? 56.500 5.715 -56.071 1.00 95.50 126 ASN A CA 1
ATOM 1010 C C . ASN A 1 126 ? 57.764 4.928 -56.452 1.00 95.50 126 ASN A C 1
ATOM 1012 O O . ASN A 1 126 ? 58.495 5.351 -57.346 1.00 95.50 126 ASN A O 1
ATOM 1016 N N . SER A 1 127 ? 57.995 3.769 -55.825 1.00 96.62 127 SER A N 1
ATOM 1017 C CA . SER A 1 127 ? 59.110 2.870 -56.145 1.00 96.62 127 SER A CA 1
ATOM 1018 C C . SER A 1 127 ? 59.020 2.354 -57.584 1.00 96.62 127 SER A C 1
ATOM 1020 O O . SER A 1 127 ? 59.972 2.509 -58.343 1.00 96.62 127 SER A O 1
ATOM 1022 N N . LEU A 1 128 ? 57.858 1.824 -57.985 1.00 95.19 128 LEU A N 1
ATOM 1023 C CA . LEU A 1 128 ? 57.574 1.368 -59.352 1.00 95.19 128 LEU A CA 1
ATOM 1024 C C . LEU A 1 128 ? 57.749 2.494 -60.377 1.00 95.19 128 LEU A C 1
ATOM 1026 O O . LEU A 1 128 ? 58.356 2.296 -61.426 1.00 95.19 128 LEU A O 1
ATOM 1030 N N . SER A 1 129 ? 57.250 3.692 -60.069 1.00 94.25 129 SER A N 1
ATOM 1031 C CA . SER A 1 129 ? 57.387 4.855 -60.953 1.00 94.25 129 SER A CA 1
ATOM 1032 C C . SER A 1 129 ? 58.853 5.262 -61.127 1.00 94.25 129 SER A C 1
ATOM 1034 O O . SER A 1 129 ? 59.290 5.510 -62.249 1.00 94.25 129 SER A O 1
ATOM 1036 N N . SER A 1 130 ? 59.627 5.290 -60.037 1.00 93.44 130 SER A N 1
ATOM 1037 C CA . SER A 1 130 ? 61.068 5.573 -60.062 1.00 93.44 130 SER A CA 1
ATOM 1038 C C . SER A 1 130 ? 61.843 4.541 -60.889 1.00 93.44 130 SER A C 1
ATOM 1040 O O . SER A 1 130 ? 62.700 4.900 -61.702 1.00 93.44 130 SER A O 1
ATOM 1042 N N . GLU A 1 131 ? 61.506 3.258 -60.737 1.00 93.44 131 GLU A N 1
ATOM 1043 C CA . GLU A 1 131 ? 62.104 2.160 -61.496 1.00 93.44 131 GLU A CA 1
ATOM 1044 C C . GLU A 1 131 ? 61.788 2.268 -62.995 1.00 93.44 131 GLU A C 1
ATOM 1046 O O . GLU A 1 131 ? 62.702 2.198 -63.814 1.00 93.44 131 GLU A O 1
ATOM 1051 N N . LEU A 1 132 ? 60.531 2.540 -63.370 1.00 91.00 132 LEU A N 1
ATOM 1052 C CA . LEU A 1 132 ? 60.123 2.750 -64.766 1.00 91.00 132 LEU A CA 1
ATOM 1053 C C . LEU A 1 132 ? 60.823 3.957 -65.409 1.00 91.00 132 LEU A C 1
ATOM 1055 O O . LEU A 1 132 ? 61.261 3.882 -66.560 1.00 91.00 132 LEU A O 1
ATOM 1059 N N . VAL A 1 133 ? 60.956 5.067 -64.675 1.00 89.81 133 VAL A N 1
ATOM 1060 C CA . VAL A 1 133 ? 61.692 6.257 -65.137 1.00 89.81 133 VAL A CA 1
ATOM 1061 C C . VAL A 1 133 ? 63.178 5.932 -65.334 1.00 89.81 133 VAL A C 1
ATOM 1063 O O . VAL A 1 133 ? 63.756 6.307 -66.355 1.00 89.81 133 VAL A O 1
ATOM 1066 N N . SER A 1 134 ? 63.781 5.181 -64.409 1.00 88.19 134 SER A N 1
ATOM 1067 C CA . SER A 1 134 ? 65.188 4.766 -64.482 1.00 88.19 134 SER A CA 1
ATOM 1068 C C . SER A 1 134 ? 65.448 3.770 -65.621 1.00 88.19 134 SER A C 1
ATOM 1070 O O . SER A 1 134 ? 66.421 3.915 -66.359 1.00 88.19 134 SER A O 1
ATOM 1072 N N . ALA A 1 135 ? 64.558 2.794 -65.830 1.00 82.50 135 ALA A N 1
ATOM 1073 C CA . ALA A 1 135 ? 64.647 1.825 -66.924 1.00 82.50 135 ALA A CA 1
ATOM 1074 C C . ALA A 1 135 ? 64.572 2.506 -68.300 1.00 82.50 135 ALA A C 1
ATOM 1076 O O . ALA A 1 135 ? 65.324 2.155 -69.212 1.00 82.50 135 ALA A O 1
ATOM 1077 N N . ARG A 1 136 ? 63.719 3.532 -68.436 1.00 79.12 136 ARG A N 1
ATOM 1078 C CA . ARG A 1 136 ? 63.611 4.333 -69.662 1.00 79.12 136 ARG A CA 1
ATOM 1079 C C . ARG A 1 136 ? 64.880 5.140 -69.948 1.00 79.12 136 ARG A C 1
ATOM 1081 O O . ARG A 1 136 ? 65.266 5.256 -71.107 1.00 79.12 136 ARG A O 1
ATOM 1088 N N . ALA A 1 137 ? 65.543 5.666 -68.917 1.00 74.81 137 ALA A N 1
ATOM 1089 C CA . ALA A 1 137 ? 66.812 6.380 -69.076 1.00 74.81 137 ALA A CA 1
ATOM 1090 C C . ALA A 1 137 ? 67.942 5.457 -69.579 1.00 74.81 137 ALA A C 1
ATOM 1092 O O . ALA A 1 137 ? 68.756 5.872 -70.403 1.00 74.81 137 ALA A O 1
ATOM 1093 N N . SER A 1 138 ? 67.950 4.191 -69.154 1.00 71.94 138 SER A N 1
ATOM 1094 C CA . SER A 1 138 ? 68.964 3.197 -69.541 1.00 71.94 138 SER A CA 1
ATOM 1095 C C . SER A 1 138 ? 68.795 2.621 -70.958 1.00 71.94 138 SER A C 1
ATOM 1097 O O . SER A 1 138 ? 69.760 2.106 -71.514 1.00 71.94 138 SER A O 1
ATOM 1099 N N . GLN A 1 139 ? 67.610 2.716 -71.574 1.00 60.69 139 GLN A N 1
ATOM 1100 C CA . GLN A 1 139 ? 67.348 2.260 -72.956 1.00 60.69 139 GLN A CA 1
ATOM 1101 C C . GLN A 1 139 ? 67.630 3.323 -74.037 1.00 60.69 139 GLN A C 1
ATOM 1103 O O . GLN A 1 139 ? 67.418 3.080 -75.221 1.00 60.69 139 GLN A O 1
ATOM 1108 N N . SER A 1 140 ? 68.141 4.500 -73.664 1.00 51.69 140 SER A N 1
ATOM 1109 C CA . SER A 1 140 ? 68.380 5.626 -74.581 1.00 51.69 140 SER A CA 1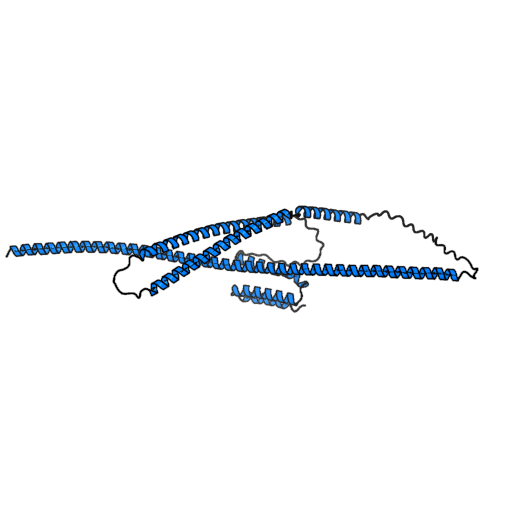
ATOM 1110 C C . SER A 1 140 ? 69.692 5.539 -75.389 1.00 51.69 140 SER A C 1
ATOM 1112 O O . SER A 1 140 ? 70.231 6.566 -75.807 1.00 51.69 140 SER A O 1
ATOM 1114 N N . GLN A 1 141 ? 70.223 4.341 -75.638 1.00 52.22 141 GLN A N 1
ATOM 1115 C CA . GLN A 1 141 ? 71.300 4.132 -76.608 1.00 52.22 141 GLN A CA 1
ATOM 1116 C C . GLN A 1 141 ? 70.948 2.933 -77.487 1.00 52.22 141 GLN A C 1
ATOM 1118 O O . GLN A 1 141 ? 70.888 1.809 -77.008 1.00 52.22 141 GLN A O 1
ATOM 1123 N N . HIS A 1 142 ? 70.745 3.200 -78.780 1.00 50.69 142 HIS A N 1
ATOM 1124 C CA . HIS A 1 142 ? 70.400 2.234 -79.825 1.00 50.69 142 HIS A CA 1
ATOM 1125 C C . HIS A 1 142 ? 68.995 1.619 -79.724 1.00 50.69 142 HIS A C 1
ATOM 1127 O O . HIS A 1 142 ? 68.809 0.580 -79.109 1.00 50.69 142 HIS A O 1
ATOM 1133 N N . ILE A 1 143 ? 68.027 2.233 -80.412 1.00 48.81 143 ILE A N 1
ATOM 1134 C CA . ILE A 1 143 ? 67.154 1.608 -81.425 1.00 48.81 143 ILE A CA 1
ATOM 1135 C C . ILE A 1 143 ? 66.323 2.744 -82.040 1.00 48.81 143 ILE A C 1
ATOM 1137 O O . ILE A 1 143 ? 65.479 3.359 -81.394 1.00 48.81 143 ILE A O 1
ATOM 1141 N N . ASP A 1 144 ? 66.624 3.039 -83.299 1.00 52.53 144 ASP A N 1
ATOM 1142 C CA . ASP A 1 144 ? 65.744 3.749 -84.217 1.00 52.53 144 ASP A CA 1
ATOM 1143 C C . ASP A 1 144 ? 64.655 2.754 -84.622 1.00 52.53 144 ASP A C 1
ATOM 1145 O O . ASP A 1 144 ? 64.985 1.759 -85.261 1.00 52.53 144 ASP A O 1
ATOM 1149 N N . LEU A 1 145 ? 63.417 2.938 -84.153 1.00 50.53 145 LEU A N 1
ATOM 1150 C CA . LEU A 1 145 ? 62.206 2.317 -84.703 1.00 50.53 145 LEU A CA 1
ATOM 1151 C C . LEU A 1 145 ? 60.951 2.941 -84.070 1.00 50.53 145 LEU A C 1
ATOM 1153 O O . LEU A 1 145 ? 60.645 2.737 -82.899 1.00 50.53 145 LEU A O 1
ATOM 1157 N N . ASN A 1 146 ? 60.245 3.681 -84.925 1.00 50.50 146 ASN A N 1
ATOM 1158 C CA . ASN A 1 146 ? 58.834 4.068 -84.930 1.00 50.50 146 ASN A CA 1
ATOM 1159 C C . ASN A 1 146 ? 58.143 4.449 -83.602 1.00 50.50 146 ASN A C 1
ATOM 1161 O O . ASN A 1 146 ? 57.843 3.579 -82.780 1.00 50.50 146 ASN A O 1
ATOM 1165 N N . PRO A 1 147 ? 57.725 5.723 -83.446 1.00 49.47 147 PRO A N 1
ATOM 1166 C CA . PRO A 1 147 ? 56.835 6.118 -82.367 1.00 49.47 147 PRO A CA 1
ATOM 1167 C C . PRO A 1 147 ? 55.475 5.439 -82.571 1.00 49.47 147 PRO A C 1
ATOM 1169 O O . PRO A 1 147 ? 54.695 5.818 -83.443 1.00 49.47 147 PRO A O 1
ATOM 1172 N N . VAL A 1 148 ? 55.179 4.423 -81.759 1.00 51.47 148 VAL A N 1
ATOM 1173 C CA . VAL A 1 148 ? 53.804 3.959 -81.566 1.00 51.47 148 VAL A CA 1
ATOM 1174 C C . VAL A 1 148 ? 53.097 5.045 -80.766 1.00 51.47 148 VAL A C 1
ATOM 1176 O O . VAL A 1 148 ? 53.117 5.071 -79.536 1.00 51.47 148 VAL A O 1
ATOM 1179 N N . THR A 1 149 ? 52.527 6.000 -81.492 1.00 45.81 149 THR A N 1
ATOM 1180 C CA . THR A 1 149 ? 51.580 6.976 -80.971 1.00 45.81 149 THR A CA 1
ATOM 1181 C C . THR A 1 149 ? 50.345 6.194 -80.535 1.00 45.81 149 THR A C 1
ATOM 1183 O O . THR A 1 149 ? 49.522 5.811 -81.362 1.00 45.81 149 THR A O 1
ATOM 1186 N N . ILE A 1 150 ? 50.245 5.879 -79.241 1.00 54.69 150 ILE A N 1
ATOM 1187 C CA . ILE A 1 150 ? 48.990 5.393 -78.664 1.00 54.69 150 ILE A CA 1
ATOM 1188 C C . ILE A 1 150 ? 48.054 6.594 -78.669 1.00 54.69 150 ILE A C 1
ATOM 1190 O O . ILE A 1 150 ? 48.142 7.481 -77.820 1.00 54.69 150 ILE A O 1
ATOM 1194 N N . ASP A 1 151 ? 47.217 6.644 -79.694 1.00 47.53 151 ASP A N 1
ATOM 1195 C CA . ASP A 1 151 ? 46.153 7.615 -79.816 1.00 47.53 151 ASP A CA 1
ATOM 1196 C C . ASP A 1 151 ? 45.099 7.345 -78.730 1.00 47.53 151 ASP A C 1
ATOM 1198 O O . ASP A 1 151 ? 44.325 6.390 -78.799 1.00 47.53 151 ASP A O 1
ATOM 1202 N N . LEU A 1 152 ? 45.120 8.167 -77.678 1.00 49.88 152 LEU A N 1
ATOM 1203 C CA . LEU A 1 152 ? 44.101 8.183 -76.624 1.00 49.88 152 LEU A CA 1
ATOM 1204 C C . LEU A 1 152 ? 42.848 8.983 -77.032 1.00 49.88 152 LEU A C 1
ATOM 1206 O O . LEU A 1 152 ? 41.950 9.156 -76.209 1.00 49.88 152 LEU A O 1
ATOM 1210 N N . THR A 1 153 ? 42.740 9.427 -78.290 1.00 46.03 153 THR A N 1
ATOM 1211 C CA . THR A 1 153 ? 41.501 9.957 -78.880 1.00 46.03 153 THR A CA 1
ATOM 1212 C C . THR A 1 153 ? 40.674 8.841 -79.517 1.00 46.03 153 THR A C 1
ATOM 1214 O O . THR A 1 153 ? 40.233 8.916 -80.656 1.00 46.03 153 THR A O 1
ATOM 1217 N N . CYS A 1 154 ? 40.368 7.788 -78.753 1.00 40.66 154 CYS A N 1
ATOM 1218 C CA . CYS A 1 154 ? 39.131 7.069 -79.042 1.00 40.66 154 CYS A CA 1
ATOM 1219 C C . CYS A 1 154 ? 37.973 7.996 -78.669 1.00 40.66 154 CYS A C 1
ATOM 1221 O O . CYS A 1 154 ? 37.503 7.998 -77.528 1.00 40.66 154 CYS A O 1
ATOM 1223 N N . GLU A 1 155 ? 37.532 8.774 -79.661 1.00 42.62 155 GLU A N 1
ATOM 1224 C CA . GLU A 1 155 ? 36.170 9.276 -79.828 1.00 42.62 155 GLU A CA 1
ATOM 1225 C C . GLU A 1 155 ? 35.195 8.098 -79.694 1.00 42.62 155 GLU A C 1
ATOM 1227 O O . GLU A 1 155 ? 34.683 7.525 -80.650 1.00 42.62 155 GLU A O 1
ATOM 1232 N N . SER A 1 156 ? 34.972 7.677 -78.454 1.00 47.66 156 SER A N 1
ATOM 1233 C CA . SER A 1 156 ? 33.827 6.861 -78.106 1.00 47.66 156 SER A CA 1
ATOM 1234 C C . SER A 1 156 ? 32.691 7.849 -77.929 1.00 47.66 156 SER A C 1
ATOM 1236 O O . SER A 1 156 ? 32.489 8.389 -76.839 1.00 47.66 156 SER A O 1
ATOM 1238 N N . ASP A 1 157 ? 31.991 8.114 -79.029 1.00 45.84 157 ASP A N 1
ATOM 1239 C CA . ASP A 1 157 ? 30.666 8.718 -79.056 1.00 45.84 157 ASP A CA 1
ATOM 1240 C C . ASP A 1 157 ? 29.738 7.964 -78.098 1.00 45.84 157 ASP A C 1
ATOM 1242 O O . ASP A 1 157 ? 29.017 7.027 -78.430 1.00 45.84 157 ASP A O 1
ATOM 1246 N N . SER A 1 158 ? 29.770 8.381 -76.845 1.00 44.81 158 SER A N 1
ATOM 1247 C CA . SER A 1 158 ? 28.792 8.047 -75.834 1.00 44.81 158 SER A CA 1
ATOM 1248 C C . SER A 1 158 ? 28.570 9.328 -75.064 1.00 44.81 158 SER A C 1
ATOM 1250 O O . SER A 1 158 ? 29.118 9.561 -73.987 1.00 44.81 158 SER A O 1
ATOM 1252 N N . CYS A 1 159 ? 27.745 10.167 -75.683 1.00 45.19 159 CYS A N 1
ATOM 1253 C CA . CYS A 1 159 ? 27.001 11.249 -75.077 1.00 45.19 159 CYS A CA 1
ATOM 1254 C C . CYS A 1 159 ? 26.432 10.786 -73.722 1.00 45.19 159 CYS A C 1
ATOM 1256 O O . CYS A 1 159 ? 25.312 10.290 -73.613 1.00 45.19 159 CYS A O 1
ATOM 1258 N N . HIS A 1 160 ? 27.201 10.940 -72.648 1.00 43.69 160 HIS A N 1
ATOM 1259 C CA . HIS A 1 160 ? 26.651 11.033 -71.310 1.00 43.69 160 HIS A CA 1
ATOM 1260 C C . HIS A 1 160 ? 26.266 12.485 -71.130 1.00 43.69 160 HIS A C 1
ATOM 1262 O O . HIS A 1 160 ? 26.922 13.266 -70.446 1.00 43.69 160 HIS A O 1
ATOM 1268 N N . SER A 1 161 ? 25.159 12.811 -71.805 1.00 46.22 161 SER A N 1
ATOM 1269 C CA . SER A 1 161 ? 24.196 13.808 -71.376 1.00 46.22 161 SER A CA 1
ATOM 1270 C C . SER A 1 161 ? 24.340 13.991 -69.874 1.00 46.22 161 SER A C 1
ATOM 1272 O O . SER A 1 161 ? 24.147 13.025 -69.123 1.00 46.22 161 SER A O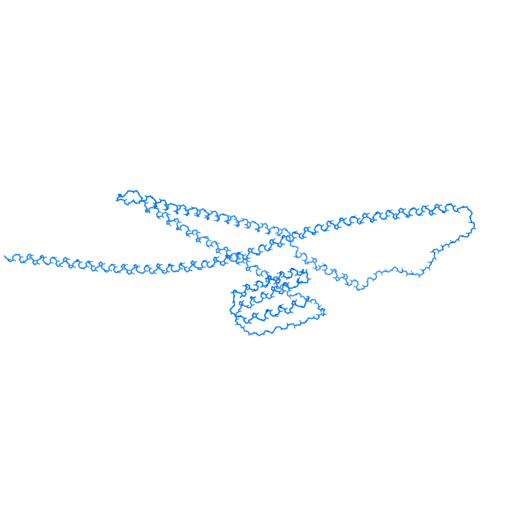 1
ATOM 1274 N N . ILE A 1 162 ? 24.701 15.203 -69.457 1.00 46.72 162 ILE A N 1
ATOM 1275 C CA . ILE A 1 162 ? 24.480 15.684 -68.102 1.00 46.72 162 ILE A CA 1
ATOM 1276 C C . ILE A 1 162 ? 23.039 15.289 -67.801 1.00 46.72 162 ILE A C 1
ATOM 1278 O O . ILE A 1 162 ? 22.101 15.903 -68.307 1.00 46.72 162 ILE A O 1
ATOM 1282 N N . LYS A 1 163 ? 22.866 14.169 -67.087 1.00 51.84 163 LYS A N 1
ATOM 1283 C CA . LYS A 1 163 ? 21.580 13.720 -66.581 1.00 51.84 163 LYS A CA 1
ATOM 1284 C C . LYS A 1 163 ? 21.232 14.798 -65.580 1.00 51.84 163 LYS A C 1
ATOM 1286 O O . LYS A 1 163 ? 21.572 14.690 -64.404 1.00 51.84 163 LYS A O 1
ATOM 1291 N N . THR A 1 164 ? 20.586 15.857 -66.062 1.00 47.09 164 THR A N 1
ATOM 1292 C CA . THR A 1 164 ? 19.634 16.634 -65.289 1.00 47.09 164 THR A CA 1
ATOM 1293 C C . THR A 1 164 ? 18.917 15.599 -64.450 1.00 47.09 164 THR A C 1
ATOM 1295 O O . THR A 1 164 ? 18.295 14.684 -64.994 1.00 47.09 164 THR A O 1
ATOM 1298 N N . LEU A 1 165 ? 19.166 15.633 -63.137 1.00 51.28 165 LEU A N 1
ATOM 1299 C CA . LEU A 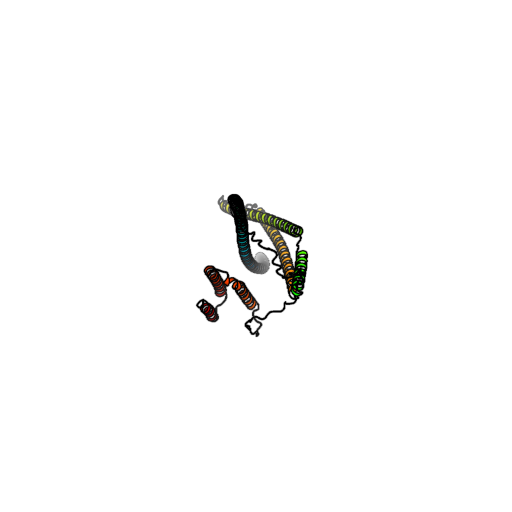1 165 ? 18.584 14.714 -62.176 1.00 51.28 165 LEU A CA 1
ATOM 1300 C C . LEU A 1 165 ? 17.070 14.930 -62.228 1.00 51.28 165 LEU A C 1
ATOM 1302 O O . LEU A 1 165 ? 16.478 15.614 -61.398 1.00 51.28 165 LEU A O 1
ATOM 1306 N N . CYS A 1 166 ? 16.415 14.321 -63.212 1.00 49.81 166 CYS A N 1
ATOM 1307 C CA . CYS A 1 166 ? 15.006 14.024 -63.195 1.00 49.81 166 CYS A CA 1
ATOM 1308 C C . CYS A 1 166 ? 14.854 12.952 -62.124 1.00 49.81 166 CYS A C 1
ATOM 1310 O O . CYS A 1 166 ? 14.734 11.756 -62.399 1.00 49.81 166 CYS A O 1
ATOM 1312 N N . CYS A 1 167 ? 14.930 13.386 -60.864 1.00 51.53 167 CYS A N 1
ATOM 1313 C CA . CYS A 1 167 ? 14.442 12.642 -59.727 1.00 51.53 167 CYS A CA 1
ATOM 1314 C C . CYS A 1 167 ? 13.038 12.203 -60.111 1.00 51.53 167 CYS A C 1
ATOM 1316 O O . CYS A 1 167 ? 12.131 13.030 -60.200 1.00 51.53 167 CYS A O 1
ATOM 1318 N N . SER A 1 168 ? 12.888 10.915 -60.436 1.00 68.62 168 SER A N 1
ATOM 1319 C CA . SER A 1 168 ? 11.618 10.392 -60.919 1.00 68.62 168 SER A CA 1
ATOM 1320 C C . SER A 1 168 ? 10.517 10.846 -59.965 1.00 68.62 168 SER A C 1
ATOM 1322 O O . SER A 1 168 ? 10.724 10.874 -58.749 1.00 68.62 168 SER A O 1
ATOM 1324 N N . ASN A 1 169 ? 9.343 11.204 -60.488 1.00 76.50 169 ASN A N 1
ATOM 1325 C CA . ASN A 1 169 ? 8.215 11.684 -59.677 1.00 76.50 169 ASN A CA 1
ATOM 1326 C C . ASN A 1 169 ? 7.925 10.783 -58.452 1.00 76.50 169 ASN A C 1
ATOM 1328 O O . ASN A 1 169 ? 7.398 11.235 -57.438 1.00 76.50 169 ASN A O 1
ATOM 1332 N N . LYS A 1 170 ? 8.320 9.503 -58.512 1.00 84.62 170 LYS A N 1
ATOM 1333 C CA . LYS A 1 170 ? 8.277 8.546 -57.400 1.00 84.62 170 LYS A CA 1
ATOM 1334 C C . LYS A 1 170 ? 9.261 8.880 -56.261 1.00 84.62 170 LYS A C 1
ATOM 1336 O O . LYS A 1 170 ? 8.861 8.822 -55.100 1.00 84.62 170 LYS A O 1
ATOM 1341 N N . LYS A 1 171 ? 10.511 9.262 -56.559 1.00 82.25 171 LYS A N 1
ATOM 1342 C CA . LYS A 1 171 ? 11.512 9.691 -55.560 1.00 82.25 171 LYS A CA 1
ATOM 1343 C C . LYS A 1 171 ? 11.097 10.994 -54.871 1.00 82.25 171 LYS A C 1
ATOM 1345 O O . LYS A 1 171 ? 11.147 11.061 -53.645 1.00 82.25 171 LYS A O 1
ATOM 1350 N N . LEU A 1 172 ? 10.590 11.971 -55.628 1.00 85.62 172 LEU A N 1
ATOM 1351 C CA . LEU A 1 172 ? 10.089 13.232 -55.067 1.00 85.62 172 LEU A CA 1
ATOM 1352 C C . LEU A 1 172 ? 8.874 13.006 -54.149 1.00 85.62 172 LEU A C 1
ATOM 1354 O O . LEU A 1 172 ? 8.848 13.497 -53.023 1.00 85.62 172 LEU A O 1
ATOM 1358 N N . LYS A 1 173 ? 7.907 12.171 -54.564 1.00 88.19 173 LYS A N 1
ATOM 1359 C CA . LYS A 1 173 ? 6.771 11.776 -53.708 1.00 88.19 173 LYS A CA 1
ATOM 1360 C C . LYS A 1 173 ? 7.217 11.053 -52.430 1.00 88.19 173 LYS A C 1
ATOM 1362 O O . LYS A 1 173 ? 6.626 11.282 -51.375 1.00 88.19 173 LYS A O 1
ATOM 1367 N N . LYS A 1 174 ? 8.252 10.202 -52.498 1.00 89.69 174 LYS A N 1
ATOM 1368 C CA . LYS A 1 174 ? 8.829 9.536 -51.317 1.00 89.69 174 LYS A CA 1
ATOM 1369 C C . LYS A 1 174 ? 9.449 10.557 -50.357 1.00 89.69 174 LYS A C 1
ATOM 1371 O O . LYS A 1 174 ? 9.149 10.507 -49.169 1.00 89.69 174 LYS A O 1
ATOM 1376 N N . TYR A 1 175 ? 10.223 11.512 -50.871 1.00 88.44 175 TYR A N 1
ATOM 1377 C CA . TYR A 1 175 ? 10.834 12.576 -50.069 1.00 88.44 175 TYR A CA 1
ATOM 1378 C C . TYR A 1 175 ? 9.788 13.468 -49.379 1.00 88.44 175 TYR A C 1
ATOM 1380 O O . TYR A 1 175 ? 9.874 13.704 -48.178 1.00 88.44 175 TYR A O 1
ATOM 1388 N N . ILE A 1 176 ? 8.728 13.871 -50.093 1.00 92.25 176 ILE A N 1
ATOM 1389 C CA . ILE A 1 176 ? 7.622 14.656 -49.515 1.00 92.25 176 ILE A CA 1
ATOM 1390 C C . ILE A 1 176 ? 6.915 13.882 -48.391 1.00 92.25 176 ILE A C 1
ATOM 1392 O O . ILE A 1 176 ? 6.598 14.460 -47.351 1.00 92.25 176 ILE A O 1
ATOM 1396 N N . ARG A 1 177 ? 6.685 12.570 -48.560 1.00 93.38 177 ARG A N 1
ATOM 1397 C CA . ARG A 1 177 ? 6.107 11.734 -47.493 1.00 93.38 177 ARG A CA 1
ATOM 1398 C C . ARG A 1 177 ? 7.021 11.667 -46.272 1.00 93.38 177 ARG A C 1
ATOM 1400 O O . ARG A 1 177 ? 6.525 11.847 -45.165 1.00 93.38 177 ARG A O 1
ATOM 1407 N N . ILE A 1 178 ? 8.324 11.459 -46.470 1.00 93.25 178 ILE A N 1
ATOM 1408 C CA . ILE A 1 178 ? 9.313 11.424 -45.383 1.00 93.25 178 ILE A CA 1
ATOM 1409 C C . ILE A 1 178 ? 9.325 12.761 -44.631 1.00 93.25 178 ILE A C 1
ATOM 1411 O O . ILE A 1 178 ? 9.144 12.765 -43.418 1.00 93.25 178 ILE A O 1
ATOM 1415 N N . ASN A 1 179 ? 9.403 13.897 -45.329 1.00 92.88 179 ASN A N 1
ATOM 1416 C CA . ASN A 1 179 ? 9.370 15.214 -44.682 1.00 92.88 179 ASN A CA 1
ATOM 1417 C C . ASN A 1 179 ? 8.055 15.487 -43.945 1.00 92.88 179 ASN A C 1
ATOM 1419 O O . ASN A 1 179 ? 8.063 16.093 -42.873 1.00 92.88 179 ASN A O 1
ATOM 1423 N N . LYS A 1 180 ? 6.918 15.004 -44.460 1.00 95.31 180 LYS A N 1
ATOM 1424 C CA . LYS A 1 180 ? 5.633 15.110 -43.757 1.00 95.31 180 LYS A CA 1
ATOM 1425 C C . LYS A 1 180 ? 5.630 14.294 -42.460 1.00 95.31 180 LYS A C 1
ATOM 1427 O O . LYS A 1 180 ? 5.118 14.779 -41.452 1.00 95.31 180 LYS A O 1
ATOM 1432 N N . PHE A 1 181 ? 6.222 13.097 -42.469 1.00 93.88 181 PHE A N 1
ATOM 1433 C CA . PHE A 1 181 ? 6.413 12.291 -41.261 1.00 93.88 181 PHE A CA 1
ATOM 1434 C C . PHE A 1 181 ? 7.349 12.976 -40.266 1.00 93.88 181 PHE A C 1
ATOM 1436 O O . PHE A 1 181 ? 6.941 13.169 -39.129 1.00 93.88 181 PHE A O 1
ATOM 1443 N N . ILE A 1 182 ? 8.522 13.447 -40.703 1.00 93.50 182 ILE A N 1
ATOM 1444 C CA . ILE A 1 182 ? 9.475 14.186 -39.855 1.00 93.50 182 ILE A CA 1
ATOM 1445 C C . ILE A 1 182 ? 8.791 15.388 -39.192 1.00 93.50 182 ILE A C 1
ATOM 1447 O O . ILE A 1 182 ? 8.888 15.577 -37.984 1.00 93.50 182 ILE A O 1
ATOM 1451 N N . THR A 1 183 ? 8.016 16.166 -39.952 1.00 94.06 183 THR A N 1
ATOM 1452 C CA . THR A 1 183 ? 7.303 17.335 -39.409 1.00 94.06 183 THR A CA 1
ATOM 1453 C C . THR A 1 183 ? 6.238 16.938 -38.381 1.00 94.06 183 THR A C 1
ATOM 1455 O O . THR A 1 183 ? 6.064 17.623 -37.372 1.00 94.06 183 THR A O 1
ATOM 1458 N N . LYS A 1 184 ? 5.516 15.831 -38.614 1.00 94.69 184 LYS A N 1
ATOM 1459 C CA . LYS A 1 184 ? 4.513 15.313 -37.671 1.00 94.69 184 LYS A CA 1
ATOM 1460 C C . LYS A 1 184 ? 5.176 14.806 -36.386 1.00 94.69 184 LYS A C 1
ATOM 1462 O O . LYS A 1 184 ? 4.696 15.148 -35.309 1.00 94.69 184 LYS A O 1
ATOM 1467 N N . THR A 1 185 ? 6.282 14.074 -36.502 1.00 91.38 185 THR A N 1
ATOM 1468 C CA . THR A 1 185 ? 7.081 13.592 -35.367 1.00 91.38 185 THR A CA 1
ATOM 1469 C C . THR A 1 185 ? 7.645 14.756 -34.559 1.00 91.38 185 THR A C 1
ATOM 1471 O O . THR A 1 185 ? 7.444 14.800 -33.354 1.00 91.38 185 THR A O 1
ATOM 1474 N N . ASN A 1 186 ? 8.227 15.771 -35.203 1.00 88.56 186 ASN A N 1
ATOM 1475 C CA . ASN A 1 186 ? 8.762 16.944 -34.505 1.00 88.56 186 ASN A CA 1
ATOM 1476 C C . ASN A 1 186 ? 7.672 17.758 -33.786 1.00 88.56 186 ASN A C 1
ATOM 1478 O O . ASN A 1 186 ? 7.921 18.306 -32.717 1.00 88.56 186 ASN A O 1
ATOM 1482 N N . ARG A 1 187 ? 6.448 17.831 -34.331 1.00 88.88 187 ARG A N 1
ATOM 1483 C CA . ARG A 1 187 ? 5.307 18.454 -33.634 1.00 88.88 187 ARG A CA 1
ATOM 1484 C C . ARG A 1 187 ? 4.855 17.660 -32.411 1.00 88.88 187 ARG A C 1
ATOM 1486 O O . ARG A 1 187 ? 4.455 18.274 -31.430 1.00 88.88 187 ARG A O 1
ATOM 1493 N N . LEU A 1 188 ? 4.879 16.330 -32.482 1.00 82.81 188 LEU A N 1
ATOM 1494 C CA . LEU A 1 188 ? 4.607 15.464 -31.333 1.00 82.81 188 LEU A CA 1
ATOM 1495 C C . LEU A 1 188 ? 5.707 15.605 -30.280 1.00 82.81 188 LEU A C 1
ATOM 1497 O O . LEU A 1 188 ? 5.383 15.838 -29.124 1.00 82.81 188 LEU A O 1
ATOM 1501 N N . ASN A 1 189 ? 6.977 15.597 -30.688 1.00 79.81 189 ASN A N 1
ATOM 1502 C CA . ASN A 1 189 ? 8.100 15.803 -29.777 1.00 79.81 189 ASN A CA 1
ATOM 1503 C C . ASN A 1 189 ? 8.014 17.153 -29.065 1.00 79.81 189 ASN A C 1
ATOM 1505 O O . ASN A 1 189 ? 8.161 17.165 -27.861 1.00 79.81 189 ASN A O 1
ATOM 1509 N N . ARG A 1 190 ? 7.654 18.254 -29.741 1.00 83.31 190 ARG A N 1
ATOM 1510 C CA . ARG A 1 190 ? 7.441 19.559 -29.076 1.00 83.31 190 ARG A CA 1
ATOM 1511 C C . ARG A 1 190 ? 6.260 19.587 -28.103 1.00 83.31 190 ARG A C 1
ATOM 1513 O O . ARG A 1 190 ? 6.239 20.407 -27.198 1.00 83.31 190 ARG A O 1
ATOM 1520 N N . LYS A 1 191 ? 5.242 18.743 -28.307 1.00 79.06 191 LYS A N 1
ATOM 1521 C CA . LYS A 1 191 ? 4.122 18.602 -27.356 1.00 79.06 191 LYS A CA 1
ATOM 1522 C C . LYS A 1 191 ? 4.489 17.736 -26.151 1.00 79.06 191 LYS A C 1
ATOM 1524 O O . LYS A 1 191 ? 3.889 17.900 -25.098 1.00 79.06 191 LYS A O 1
ATOM 1529 N N . HIS A 1 192 ? 5.431 16.815 -26.337 1.00 68.38 192 HIS A N 1
ATOM 1530 C CA . HIS A 1 192 ? 5.960 15.916 -25.312 1.00 68.38 192 HIS A CA 1
ATOM 1531 C C . HIS A 1 192 ? 7.338 16.344 -24.807 1.00 68.38 192 HIS A C 1
ATOM 1533 O O . HIS A 1 192 ? 7.996 15.574 -24.113 1.00 68.38 192 HIS A O 1
ATOM 1539 N N . GLU A 1 193 ? 7.780 17.553 -25.145 1.00 75.75 193 GLU A N 1
ATOM 1540 C CA . GLU A 1 193 ? 8.967 18.171 -24.576 1.00 75.75 193 GLU A CA 1
ATOM 1541 C C . GLU A 1 193 ? 8.543 18.616 -23.184 1.00 75.75 193 GLU A C 1
ATOM 1543 O O . GLU A 1 193 ? 8.123 19.748 -22.950 1.00 75.75 193 GLU A O 1
ATOM 1548 N N . ILE A 1 194 ? 8.476 17.631 -22.290 1.00 71.62 194 ILE A N 1
ATOM 1549 C CA . ILE A 1 194 ? 8.199 17.870 -20.893 1.00 71.62 194 ILE A CA 1
ATOM 1550 C C . ILE A 1 194 ? 9.388 18.678 -20.409 1.00 71.62 194 ILE A C 1
ATOM 1552 O O . ILE A 1 194 ? 10.522 18.203 -20.475 1.00 71.62 194 ILE A O 1
ATOM 1556 N N . ASP A 1 195 ? 9.118 19.918 -20.016 1.00 79.25 195 ASP A N 1
ATOM 1557 C CA . ASP A 1 195 ? 10.144 20.830 -19.546 1.00 79.25 195 ASP A CA 1
ATOM 1558 C C . ASP A 1 195 ? 10.911 20.139 -18.405 1.00 79.25 195 ASP A C 1
ATOM 1560 O O . ASP A 1 195 ? 10.310 19.845 -17.363 1.00 79.25 195 ASP A O 1
ATOM 1564 N N . PRO A 1 196 ? 12.207 19.821 -18.587 1.00 78.62 196 PRO A N 1
ATOM 1565 C CA . PRO A 1 196 ? 12.986 19.119 -17.574 1.00 78.62 196 PRO A CA 1
ATOM 1566 C C . PRO A 1 196 ? 13.028 19.899 -16.256 1.00 78.62 196 PRO A C 1
ATOM 1568 O O . PRO A 1 196 ? 13.168 19.293 -15.196 1.00 78.62 196 PRO A O 1
ATOM 1571 N N . GLN A 1 197 ? 12.827 21.222 -16.294 1.00 81.69 197 GLN A N 1
ATOM 1572 C CA . GLN A 1 197 ? 12.706 22.045 -15.091 1.00 81.69 197 GLN A CA 1
ATOM 1573 C C . GLN A 1 197 ? 11.425 21.734 -14.312 1.00 81.69 197 GLN A C 1
ATOM 1575 O O . GLN A 1 197 ? 11.444 21.706 -13.085 1.00 81.69 197 GLN A O 1
ATOM 1580 N N . ASN A 1 198 ? 10.323 21.448 -15.006 1.00 83.62 198 ASN A N 1
ATOM 1581 C CA . ASN A 1 198 ? 9.047 21.137 -14.371 1.00 83.62 198 ASN A CA 1
ATOM 1582 C C . ASN A 1 198 ? 9.066 19.737 -13.734 1.00 83.62 198 ASN A C 1
ATOM 1584 O O . ASN A 1 198 ? 8.566 19.567 -12.625 1.00 83.62 198 ASN A O 1
ATOM 1588 N N . LEU A 1 199 ? 9.728 18.762 -14.377 1.00 80.56 199 LEU A N 1
ATOM 1589 C CA . LEU A 1 199 ? 9.978 17.452 -13.759 1.00 80.56 199 LEU A CA 1
ATOM 1590 C C . LEU A 1 199 ? 10.854 17.571 -12.512 1.00 80.56 199 LEU A C 1
ATOM 1592 O O . LEU A 1 199 ? 10.572 16.926 -11.506 1.00 80.56 199 LEU A O 1
ATOM 1596 N N . GLN A 1 200 ? 11.906 18.391 -12.573 1.00 86.69 200 GLN A N 1
ATOM 1597 C CA . GLN A 1 200 ? 12.792 18.603 -11.432 1.00 86.69 200 GLN A CA 1
ATOM 1598 C C . GLN A 1 200 ? 12.044 19.254 -10.262 1.00 86.69 200 GLN A C 1
ATOM 1600 O O . GLN A 1 200 ? 12.170 18.792 -9.133 1.00 86.69 200 GLN A O 1
ATOM 1605 N N . LEU A 1 201 ? 11.202 20.259 -10.529 1.00 92.31 201 LEU A N 1
ATOM 1606 C CA . LEU A 1 201 ? 10.350 20.880 -9.509 1.00 92.31 201 LEU A CA 1
ATOM 1607 C C . LEU A 1 201 ? 9.374 19.880 -8.877 1.00 92.31 201 LEU A C 1
ATOM 1609 O O . LEU A 1 201 ? 9.169 19.900 -7.663 1.00 92.31 201 LEU A O 1
ATOM 1613 N N . GLU A 1 202 ? 8.773 18.998 -9.677 1.00 89.00 202 GLU A N 1
ATOM 1614 C CA . GLU A 1 202 ? 7.853 17.976 -9.175 1.00 89.00 202 GLU A CA 1
ATOM 1615 C C . GLU A 1 202 ? 8.583 16.908 -8.344 1.00 89.00 202 GLU A C 1
ATOM 1617 O O . GLU A 1 202 ? 8.090 16.504 -7.287 1.00 89.00 202 GLU A O 1
ATOM 1622 N N . LEU A 1 203 ? 9.792 16.516 -8.762 1.00 90.19 203 LEU A N 1
ATOM 1623 C CA . LEU A 1 203 ? 10.670 15.614 -8.017 1.00 90.19 203 LEU A CA 1
ATOM 1624 C C . LEU A 1 203 ? 11.092 16.225 -6.673 1.00 90.19 203 LEU A C 1
ATOM 1626 O O . LEU A 1 203 ? 10.992 15.561 -5.640 1.00 90.19 203 LEU A O 1
ATOM 1630 N N . ASP A 1 204 ? 11.501 17.494 -6.666 1.00 92.31 204 ASP A N 1
ATOM 1631 C CA . ASP A 1 204 ? 11.897 18.218 -5.456 1.00 92.31 204 ASP A CA 1
ATOM 1632 C C . ASP A 1 204 ? 10.709 18.362 -4.491 1.00 92.31 204 ASP A C 1
ATOM 1634 O O . ASP A 1 204 ? 10.840 18.132 -3.285 1.00 92.31 204 ASP A O 1
ATOM 1638 N N . HIS A 1 205 ? 9.518 18.659 -5.016 1.00 93.62 205 HIS A N 1
ATOM 1639 C CA . HIS A 1 205 ? 8.286 18.723 -4.232 1.00 93.62 205 HIS A CA 1
ATOM 1640 C C . HIS A 1 205 ? 7.912 17.361 -3.620 1.00 93.62 205 HIS A C 1
ATOM 1642 O O . HIS A 1 205 ? 7.584 17.278 -2.431 1.00 93.62 205 HIS A O 1
ATOM 1648 N N . LEU A 1 206 ? 7.984 16.276 -4.400 1.00 87.69 206 LEU A N 1
ATOM 1649 C CA . LEU A 1 206 ? 7.731 14.919 -3.907 1.00 87.69 206 LEU A CA 1
ATOM 1650 C C . LEU A 1 206 ? 8.760 14.496 -2.854 1.00 87.69 206 LEU A C 1
ATOM 1652 O O . LEU A 1 206 ? 8.380 13.935 -1.825 1.00 87.69 206 LEU A O 1
ATOM 1656 N N . SER A 1 207 ? 10.034 14.825 -3.065 1.00 93.25 207 SER A N 1
ATOM 1657 C CA . SER A 1 207 ? 11.120 14.575 -2.116 1.00 93.25 207 SER A CA 1
ATOM 1658 C C . SER A 1 207 ? 10.892 15.307 -0.787 1.00 93.25 207 SER A C 1
ATOM 1660 O O . SER A 1 207 ? 10.937 14.692 0.282 1.00 93.25 207 SER A O 1
ATOM 1662 N N . ALA A 1 208 ? 10.525 16.593 -0.831 1.00 93.12 208 ALA A N 1
ATOM 1663 C CA . ALA A 1 208 ? 10.204 17.376 0.362 1.00 93.12 208 ALA A CA 1
ATOM 1664 C C . ALA A 1 208 ? 8.997 16.804 1.131 1.00 93.12 208 ALA A C 1
ATOM 1666 O O . ALA A 1 208 ? 9.007 16.715 2.367 1.00 93.12 208 ALA A O 1
ATOM 1667 N N . LYS A 1 209 ? 7.961 16.361 0.407 1.00 91.38 209 LYS A N 1
ATOM 1668 C CA . LYS A 1 209 ? 6.779 15.728 1.006 1.00 91.38 209 LYS A CA 1
ATOM 1669 C C . LYS A 1 209 ? 7.121 14.385 1.654 1.00 91.38 209 LYS A C 1
ATOM 1671 O O . LYS A 1 209 ? 6.669 14.124 2.771 1.00 91.38 209 LYS A O 1
ATOM 1676 N N . LEU A 1 210 ? 7.941 13.564 0.997 1.00 85.88 210 LEU A N 1
ATOM 1677 C CA . LEU A 1 210 ? 8.423 12.296 1.543 1.00 85.88 210 LEU A CA 1
ATOM 1678 C C . LEU A 1 210 ? 9.235 12.528 2.821 1.00 85.88 210 LEU A C 1
ATOM 1680 O O . LEU A 1 210 ? 8.945 11.912 3.841 1.00 85.88 210 LEU A O 1
ATOM 1684 N N . HIS A 1 211 ? 10.171 13.478 2.803 1.00 92.06 211 HIS A N 1
ATOM 1685 C CA . HIS A 1 211 ? 10.968 13.834 3.977 1.00 92.06 211 HIS A CA 1
ATOM 1686 C C . HIS A 1 211 ? 10.092 14.281 5.159 1.00 92.06 211 HIS A C 1
ATOM 1688 O O . HIS A 1 211 ? 10.290 13.848 6.295 1.00 92.06 211 HIS A O 1
ATOM 1694 N N . THR A 1 212 ? 9.055 15.079 4.887 1.00 92.44 212 THR A N 1
ATOM 1695 C CA . THR A 1 212 ? 8.080 15.499 5.905 1.00 92.44 212 THR A CA 1
ATOM 1696 C C . THR A 1 212 ? 7.333 14.308 6.513 1.00 92.44 212 THR A C 1
ATOM 1698 O O . THR A 1 212 ? 7.164 14.250 7.732 1.00 92.44 212 THR A O 1
ATOM 1701 N N . MET A 1 213 ? 6.895 13.343 5.696 1.00 82.25 213 MET A N 1
ATOM 1702 C CA . MET A 1 213 ? 6.234 12.130 6.196 1.00 82.25 213 MET A CA 1
ATOM 1703 C C . MET A 1 213 ? 7.182 11.251 7.015 1.00 82.25 213 MET A C 1
ATOM 1705 O O . MET A 1 213 ? 6.793 10.789 8.086 1.00 82.25 213 MET A O 1
ATOM 1709 N N . THR A 1 214 ? 8.427 11.073 6.567 1.00 88.06 214 THR A N 1
ATOM 1710 C CA . THR A 1 214 ? 9.451 10.318 7.302 1.00 88.06 214 THR A CA 1
ATOM 1711 C C . THR A 1 214 ? 9.688 10.915 8.687 1.00 88.06 214 THR A C 1
ATOM 1713 O O . THR A 1 214 ? 9.656 10.191 9.678 1.00 88.06 214 THR A O 1
ATOM 1716 N N . ASN A 1 215 ? 9.813 12.242 8.786 1.00 90.06 215 ASN A N 1
ATOM 1717 C CA . ASN A 1 215 ? 9.998 12.921 10.071 1.00 90.06 215 ASN A CA 1
ATOM 1718 C C . ASN A 1 215 ? 8.797 12.723 11.011 1.00 90.06 215 ASN A C 1
ATOM 1720 O O . ASN A 1 215 ? 8.982 12.470 12.203 1.00 90.06 215 ASN A O 1
ATOM 1724 N N . LYS A 1 216 ? 7.563 12.777 10.485 1.00 88.44 216 LYS A N 1
ATOM 1725 C CA . LYS A 1 216 ? 6.349 12.479 11.266 1.00 88.44 216 LYS A CA 1
ATOM 1726 C C . LYS A 1 216 ? 6.326 11.030 11.758 1.00 88.44 216 LYS A C 1
ATOM 1728 O O . LYS A 1 216 ? 5.985 10.785 12.914 1.00 88.44 216 LYS A O 1
ATOM 1733 N N . TYR A 1 217 ? 6.720 10.078 10.913 1.00 80.50 217 TYR A N 1
ATOM 1734 C CA . TYR A 1 217 ? 6.789 8.666 11.286 1.00 80.50 217 TYR A CA 1
ATOM 1735 C C . TYR A 1 217 ? 7.836 8.418 12.377 1.00 80.50 217 TYR A C 1
ATOM 1737 O O . TYR A 1 217 ? 7.518 7.809 13.395 1.00 80.50 217 TYR A O 1
ATOM 1745 N N . SER A 1 218 ? 9.048 8.963 12.233 1.00 88.81 218 SER A N 1
ATOM 1746 C CA . SER A 1 218 ? 10.099 8.850 13.252 1.00 88.81 218 SER A CA 1
ATOM 1747 C C . SER A 1 218 ? 9.693 9.477 14.592 1.00 88.81 218 SER A C 1
ATOM 1749 O O . SER A 1 218 ? 10.002 8.924 15.648 1.00 88.81 218 SER A O 1
ATOM 1751 N N . ALA A 1 219 ? 8.965 10.599 14.577 1.00 88.44 219 ALA A N 1
ATOM 1752 C CA . ALA A 1 219 ? 8.413 11.194 15.795 1.00 88.44 219 ALA A CA 1
ATOM 1753 C C . ALA A 1 219 ? 7.364 10.283 16.459 1.00 88.44 219 ALA A C 1
ATOM 1755 O O . ALA A 1 219 ? 7.398 10.074 17.672 1.00 88.44 219 ALA A O 1
ATOM 1756 N N . SER A 1 220 ? 6.468 9.690 15.664 1.00 80.44 220 SER A N 1
ATOM 1757 C CA . SER A 1 220 ? 5.471 8.729 16.152 1.00 80.44 220 SER A CA 1
ATOM 1758 C C . SER A 1 220 ? 6.125 7.477 16.746 1.00 80.44 220 SER A C 1
ATOM 1760 O O . SER A 1 220 ? 5.763 7.037 17.837 1.00 80.44 220 SER A O 1
ATOM 1762 N N . GLU A 1 221 ? 7.150 6.945 16.079 1.00 83.50 221 GLU A N 1
ATOM 1763 C CA . GLU A 1 221 ? 7.923 5.797 16.547 1.00 83.50 221 GLU A CA 1
ATOM 1764 C C . GLU A 1 221 ? 8.609 6.079 17.889 1.00 83.50 221 GLU A C 1
ATOM 1766 O O . GLU A 1 221 ? 8.534 5.263 18.811 1.00 83.50 221 GLU A O 1
ATOM 1771 N N . LYS A 1 222 ? 9.219 7.263 18.039 1.00 90.81 222 LYS A N 1
ATOM 1772 C CA . LYS A 1 222 ? 9.810 7.702 19.308 1.00 90.81 222 LYS A CA 1
ATOM 1773 C C . LYS A 1 222 ? 8.767 7.725 20.429 1.00 90.81 222 LYS A C 1
ATOM 1775 O O . LYS A 1 222 ? 9.022 7.167 21.494 1.00 90.81 222 LYS A O 1
ATOM 1780 N N . HIS A 1 223 ? 7.584 8.284 20.176 1.00 83.75 223 HIS A N 1
ATOM 1781 C CA . HIS A 1 223 ? 6.501 8.296 21.160 1.00 83.75 223 HIS A CA 1
ATOM 1782 C C . HIS A 1 223 ? 5.988 6.898 21.516 1.00 83.75 223 HIS A C 1
ATOM 1784 O O . HIS A 1 223 ? 5.683 6.644 22.678 1.00 83.75 223 HIS A O 1
ATOM 1790 N N . MET A 1 224 ? 5.908 5.973 20.554 1.00 78.00 224 MET A N 1
ATOM 1791 C CA . MET A 1 224 ? 5.538 4.583 20.846 1.00 78.00 224 MET A CA 1
ATOM 1792 C C . MET A 1 224 ? 6.570 3.899 21.748 1.00 78.00 224 MET A C 1
ATOM 1794 O O . MET A 1 224 ? 6.186 3.208 22.690 1.00 78.00 224 MET A O 1
ATOM 1798 N N . ARG A 1 225 ? 7.870 4.131 21.521 1.00 85.19 225 ARG A N 1
ATOM 1799 C CA . ARG A 1 225 ? 8.926 3.606 22.403 1.00 85.19 225 ARG A CA 1
ATOM 1800 C C . ARG A 1 225 ? 8.860 4.211 23.805 1.00 85.19 225 ARG A C 1
ATOM 1802 O O . ARG A 1 225 ? 8.960 3.473 24.779 1.00 85.19 225 ARG A O 1
ATOM 1809 N N . GLU A 1 226 ? 8.661 5.524 23.920 1.00 89.00 226 GLU A N 1
ATOM 1810 C CA . GLU A 1 226 ? 8.470 6.199 25.215 1.00 89.00 226 GLU A CA 1
ATOM 1811 C C . GLU A 1 226 ? 7.265 5.622 25.974 1.00 89.00 226 GLU A C 1
ATOM 1813 O O . GLU A 1 226 ? 7.353 5.360 27.173 1.00 89.00 226 GLU A O 1
ATOM 1818 N N . TYR A 1 227 ? 6.166 5.350 25.266 1.00 78.94 227 TYR A N 1
ATOM 1819 C CA . TYR A 1 227 ? 4.976 4.724 25.836 1.00 78.94 227 TYR A CA 1
ATOM 1820 C C . TYR A 1 227 ? 5.235 3.291 26.316 1.00 78.94 227 TYR A C 1
ATOM 1822 O O . TYR A 1 227 ? 4.855 2.943 27.433 1.00 78.94 227 TYR A O 1
ATOM 1830 N N . MET A 1 228 ? 5.914 2.468 25.510 1.00 82.50 228 MET A N 1
ATOM 1831 C CA . MET A 1 228 ? 6.296 1.109 25.910 1.00 82.50 228 MET A CA 1
ATOM 1832 C C . MET A 1 228 ? 7.149 1.115 27.182 1.00 82.50 228 MET A C 1
ATOM 1834 O O . MET A 1 228 ? 6.850 0.376 28.115 1.00 82.50 228 MET A O 1
ATOM 1838 N N . LEU A 1 229 ? 8.145 2.003 27.263 1.00 89.31 229 LEU A N 1
ATOM 1839 C CA . LEU A 1 229 ? 8.988 2.137 28.454 1.00 89.31 229 LEU A CA 1
ATOM 1840 C C . LEU A 1 229 ? 8.183 2.571 29.690 1.00 89.31 229 LEU A C 1
ATOM 1842 O O . LEU A 1 229 ? 8.417 2.059 30.784 1.00 89.31 229 LEU A O 1
ATOM 1846 N N . ALA A 1 230 ? 7.216 3.480 29.529 1.00 87.62 230 ALA A N 1
ATOM 1847 C CA . ALA A 1 230 ? 6.334 3.897 30.620 1.00 87.62 230 ALA A CA 1
ATOM 1848 C C . ALA A 1 230 ? 5.423 2.754 31.110 1.00 87.62 230 ALA A C 1
ATOM 1850 O O . ALA A 1 230 ? 5.181 2.628 32.311 1.00 87.62 230 ALA A O 1
ATOM 1851 N N . MET A 1 231 ? 4.944 1.903 30.199 1.00 79.06 231 MET A N 1
ATOM 1852 C CA . MET A 1 231 ? 4.158 0.717 30.547 1.00 79.06 231 MET A CA 1
ATOM 1853 C C . MET A 1 231 ? 5.003 -0.343 31.261 1.00 79.06 231 MET A C 1
ATOM 1855 O O . MET A 1 231 ? 4.567 -0.874 32.282 1.00 79.06 231 MET A O 1
ATOM 1859 N N . ASP A 1 232 ? 6.226 -0.599 30.795 1.00 85.44 232 ASP A N 1
ATOM 1860 C CA . ASP A 1 232 ? 7.158 -1.518 31.459 1.00 85.44 232 ASP A CA 1
ATOM 1861 C C . ASP A 1 232 ? 7.522 -1.037 32.876 1.00 85.44 232 ASP A C 1
ATOM 1863 O O . ASP A 1 232 ? 7.613 -1.839 33.807 1.00 85.44 232 ASP A O 1
ATOM 1867 N N . GLU A 1 233 ? 7.685 0.277 33.078 1.00 90.25 233 GLU A N 1
ATOM 1868 C CA . GLU A 1 233 ? 7.898 0.888 34.399 1.00 90.25 233 GLU A CA 1
ATOM 1869 C C . GLU A 1 233 ? 6.706 0.667 35.341 1.00 90.25 233 GLU A C 1
ATOM 1871 O O . GLU A 1 233 ? 6.900 0.332 36.512 1.00 90.25 233 GLU A O 1
ATOM 1876 N N . LEU A 1 234 ? 5.473 0.801 34.840 1.00 80.88 234 LEU A N 1
ATOM 1877 C CA . LEU A 1 234 ? 4.255 0.546 35.617 1.00 80.88 234 LEU A CA 1
ATOM 1878 C C . LEU A 1 234 ? 4.148 -0.927 36.035 1.00 80.88 234 LEU A C 1
ATOM 1880 O O . LEU A 1 234 ? 3.882 -1.214 37.204 1.00 80.88 234 LEU A O 1
ATOM 1884 N N . VAL A 1 235 ? 4.408 -1.858 35.113 1.00 81.69 235 VAL A N 1
ATOM 1885 C CA . VAL A 1 235 ? 4.398 -3.306 35.392 1.00 81.69 235 VAL A CA 1
ATOM 1886 C C . VAL A 1 235 ? 5.478 -3.677 36.413 1.00 81.69 235 VAL A C 1
ATOM 1888 O O . VAL A 1 235 ? 5.236 -4.461 37.339 1.00 81.69 235 VAL A O 1
ATOM 1891 N N . ARG A 1 236 ? 6.671 -3.082 36.296 1.00 86.12 236 ARG A N 1
ATOM 1892 C CA . ARG A 1 236 ? 7.764 -3.297 37.253 1.00 86.12 236 ARG A CA 1
ATOM 1893 C C . ARG A 1 236 ? 7.436 -2.731 38.633 1.00 86.12 236 ARG A C 1
ATOM 1895 O O . ARG A 1 236 ? 7.696 -3.400 39.631 1.00 86.12 236 ARG A O 1
ATOM 1902 N N . SER A 1 237 ? 6.821 -1.549 38.687 1.00 80.81 237 SER A N 1
ATOM 1903 C CA . SER A 1 237 ? 6.385 -0.912 39.936 1.00 80.81 237 SER A CA 1
ATOM 1904 C C . SER A 1 237 ? 5.340 -1.761 40.673 1.00 80.81 237 SER A C 1
ATOM 1906 O O . SER A 1 237 ? 5.478 -1.988 41.873 1.00 80.81 237 SER A O 1
ATOM 1908 N N . GLN A 1 238 ? 4.361 -2.329 39.955 1.00 75.12 238 GLN A N 1
ATOM 1909 C CA . GLN A 1 238 ? 3.389 -3.270 40.536 1.00 75.12 238 GLN A CA 1
ATOM 1910 C C . GLN A 1 238 ? 4.053 -4.549 41.069 1.00 75.12 238 GLN A C 1
ATOM 1912 O O . GLN A 1 238 ? 3.678 -5.068 42.119 1.00 75.12 238 GLN A O 1
ATOM 1917 N N . SER A 1 239 ? 5.069 -5.054 40.365 1.00 76.69 239 SER A N 1
ATOM 1918 C CA . SER A 1 239 ? 5.797 -6.258 40.782 1.00 76.69 239 SER A CA 1
ATOM 1919 C C . SER A 1 239 ? 6.619 -6.039 42.060 1.00 76.69 239 SER A C 1
ATOM 1921 O O . SER A 1 239 ? 6.760 -6.966 42.857 1.00 76.69 239 SER A O 1
ATOM 1923 N N . GLN A 1 240 ? 7.146 -4.827 42.275 1.00 74.88 240 GLN A N 1
ATOM 1924 C CA . GLN A 1 240 ? 7.870 -4.463 43.499 1.00 74.88 240 GLN A CA 1
ATOM 1925 C C . GLN A 1 240 ? 6.936 -4.236 44.697 1.00 74.88 240 GLN A C 1
ATOM 1927 O O . GLN A 1 240 ? 7.282 -4.635 45.809 1.00 74.88 240 GLN A O 1
ATOM 1932 N N . GLU A 1 241 ? 5.741 -3.669 44.493 1.00 66.06 241 GLU A N 1
ATOM 1933 C CA . GLU A 1 241 ? 4.741 -3.516 45.564 1.00 66.06 241 GLU A CA 1
ATOM 1934 C C . GLU A 1 241 ? 4.288 -4.875 46.122 1.00 66.06 241 GLU A C 1
ATOM 1936 O O . GLU A 1 241 ? 4.248 -5.050 47.340 1.00 66.06 241 GLU A O 1
ATOM 1941 N N . ASN A 1 242 ? 4.102 -5.880 45.260 1.00 63.97 242 ASN A N 1
ATOM 1942 C CA . ASN A 1 242 ? 3.743 -7.243 45.678 1.00 63.97 242 ASN A CA 1
ATOM 1943 C C . ASN A 1 242 ? 4.848 -7.968 46.478 1.00 63.97 242 ASN A C 1
ATOM 1945 O O . ASN A 1 242 ? 4.581 -8.989 47.111 1.00 63.97 242 ASN A O 1
ATOM 1949 N N . GLN A 1 243 ? 6.092 -7.474 46.470 1.00 57.38 243 GLN A N 1
ATOM 1950 C CA . GLN A 1 243 ? 7.184 -8.029 47.284 1.00 57.38 243 GLN A CA 1
ATOM 1951 C C . GLN A 1 243 ? 7.362 -7.310 48.634 1.00 57.38 243 GLN A C 1
ATOM 1953 O O . GLN A 1 243 ? 8.042 -7.841 49.512 1.00 57.38 243 GLN A O 1
ATOM 1958 N N . CYS A 1 244 ? 6.726 -6.149 48.837 1.00 52.34 244 CYS A N 1
ATOM 1959 C CA . CYS A 1 244 ? 6.816 -5.358 50.073 1.00 52.34 244 CYS A CA 1
ATOM 1960 C C . CYS A 1 244 ? 5.733 -5.719 51.117 1.00 52.34 244 CYS A C 1
ATOM 1962 O O . CYS A 1 244 ? 5.755 -5.230 52.243 1.00 52.34 244 CYS A O 1
ATOM 1964 N N . GLU A 1 245 ? 4.803 -6.624 50.793 1.00 51.59 245 GLU A N 1
ATOM 1965 C CA . GLU A 1 245 ? 3.690 -7.027 51.674 1.00 51.59 245 GLU A CA 1
ATOM 1966 C C . GLU A 1 245 ? 4.081 -8.010 52.803 1.00 51.59 245 GLU A C 1
ATOM 1968 O O . GLU A 1 245 ? 3.226 -8.518 53.526 1.00 51.59 245 GLU A O 1
ATOM 1973 N N . LYS A 1 246 ? 5.381 -8.273 53.002 1.00 52.72 246 LYS A N 1
ATOM 1974 C CA . LYS A 1 246 ? 5.899 -9.084 54.123 1.00 52.72 246 LYS A CA 1
ATOM 1975 C C . LYS A 1 246 ? 6.351 -8.277 55.347 1.00 52.72 246 LYS A C 1
ATOM 1977 O O . LYS A 1 246 ? 6.970 -8.854 56.239 1.00 52.72 246 LYS A O 1
ATOM 1982 N N . CYS A 1 247 ? 6.035 -6.987 55.425 1.00 52.72 247 CYS A N 1
ATOM 1983 C CA . CYS A 1 247 ? 6.35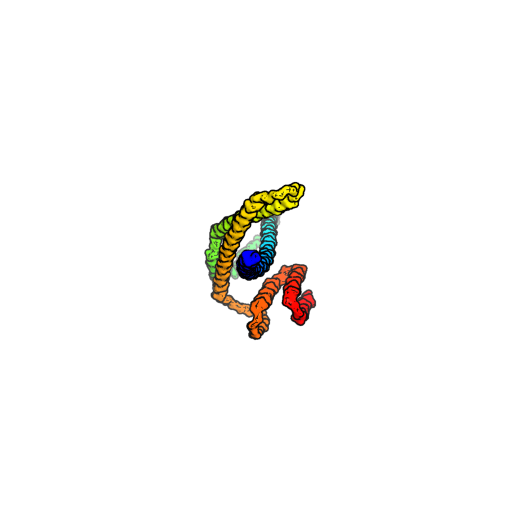2 -6.163 56.591 1.00 52.72 247 CYS A CA 1
ATOM 1984 C C . CYS A 1 247 ? 5.115 -5.939 57.474 1.00 52.72 247 CYS A C 1
ATOM 1986 O O . CYS A 1 247 ? 4.237 -5.146 57.155 1.00 52.72 247 CYS A O 1
ATOM 1988 N N . ASP A 1 248 ? 5.103 -6.681 58.580 1.00 49.34 248 ASP A N 1
ATOM 1989 C CA . ASP A 1 248 ? 4.400 -6.489 59.850 1.00 49.34 248 ASP A CA 1
ATOM 1990 C C . ASP A 1 248 ? 2.919 -6.078 59.863 1.00 49.34 248 ASP A C 1
ATOM 1992 O O . ASP A 1 248 ? 2.500 -4.934 59.689 1.00 49.34 248 ASP A O 1
ATOM 1996 N N . SER A 1 249 ? 2.140 -7.078 60.267 1.00 52.28 249 SER A N 1
ATOM 1997 C CA . SER A 1 249 ? 0.756 -7.076 60.717 1.00 52.28 249 SER A CA 1
ATOM 1998 C C . SER A 1 249 ? 0.473 -6.080 61.853 1.00 52.28 249 SER A C 1
ATOM 2000 O O . SER A 1 249 ? 0.301 -6.470 63.011 1.00 52.28 249 SER A O 1
ATOM 2002 N N . SER A 1 250 ? 0.358 -4.793 61.534 1.00 55.75 250 SER A N 1
ATOM 2003 C CA . SER A 1 250 ? -0.322 -3.825 62.396 1.00 55.75 250 SER A CA 1
ATOM 2004 C C . SER A 1 250 ? -1.447 -3.130 61.624 1.00 55.75 250 SER A C 1
ATOM 2006 O O . SER A 1 250 ? -1.251 -2.532 60.571 1.00 55.75 250 SER A O 1
ATOM 2008 N N . ASN A 1 251 ? -2.668 -3.310 62.134 1.00 53.78 251 ASN A N 1
ATOM 2009 C CA . ASN A 1 251 ? -3.953 -2.992 61.508 1.00 53.78 251 ASN A CA 1
ATOM 2010 C C . ASN A 1 251 ? -4.203 -1.483 61.340 1.00 53.78 251 ASN A C 1
ATOM 2012 O O . ASN A 1 251 ? -5.061 -0.919 62.020 1.00 53.78 251 ASN A O 1
ATOM 2016 N N . VAL A 1 252 ? -3.509 -0.826 60.412 1.00 56.84 252 VAL A N 1
ATOM 2017 C CA . VAL A 1 252 ? -3.901 0.503 59.924 1.00 56.84 252 VAL A CA 1
ATOM 2018 C C . VAL A 1 252 ? -3.727 0.540 58.407 1.00 56.84 252 VAL A C 1
ATOM 2020 O O . VAL A 1 252 ? -2.619 0.669 57.900 1.00 56.84 252 VAL A O 1
ATOM 2023 N N . LEU A 1 253 ? -4.842 0.413 57.681 1.00 50.25 253 LEU A N 1
ATOM 2024 C CA . LEU A 1 253 ? -4.914 0.616 56.231 1.00 50.25 253 LEU A CA 1
ATOM 2025 C C . LEU A 1 253 ? -4.399 2.029 55.888 1.00 50.25 253 LEU A C 1
ATOM 2027 O O . LEU A 1 253 ? -5.017 3.010 56.314 1.00 50.25 253 LEU A O 1
ATOM 2031 N N . PRO A 1 254 ? -3.290 2.171 55.140 1.00 50.03 254 PRO A N 1
ATOM 2032 C CA . PRO A 1 254 ? -2.745 3.478 54.827 1.00 50.03 254 PRO A CA 1
ATOM 2033 C C . PRO A 1 254 ? -3.566 4.132 53.714 1.00 50.03 254 PRO A C 1
ATOM 2035 O O . PRO A 1 254 ? -3.697 3.600 52.614 1.00 50.03 254 PRO A O 1
ATOM 2038 N N . ALA A 1 255 ? -4.062 5.341 53.977 1.00 52.16 255 ALA A N 1
ATOM 2039 C CA . ALA A 1 255 ? -4.817 6.190 53.048 1.00 52.16 255 ALA A CA 1
ATOM 2040 C C . ALA A 1 255 ? -4.027 6.650 51.793 1.00 52.16 255 ALA A C 1
ATOM 2042 O O . ALA A 1 255 ? -4.502 7.492 51.033 1.00 52.16 255 ALA A O 1
ATOM 2043 N N . CYS A 1 256 ? -2.830 6.107 51.547 1.00 49.94 256 CYS A N 1
ATOM 2044 C CA . CYS A 1 256 ? -1.932 6.509 50.461 1.00 49.94 256 CYS A CA 1
ATOM 2045 C C . CYS A 1 256 ? -2.196 5.800 49.119 1.00 49.94 256 CYS A C 1
ATOM 2047 O O . CYS A 1 256 ? -1.685 6.245 48.093 1.00 49.94 256 CYS A O 1
ATOM 2049 N N . THR A 1 257 ? -2.992 4.728 49.079 1.00 52.22 257 THR A N 1
ATOM 2050 C CA . THR A 1 257 ? -3.274 3.986 47.832 1.00 52.22 257 THR A CA 1
ATOM 2051 C C . THR A 1 257 ? -4.322 4.663 46.946 1.00 52.22 257 THR A C 1
ATOM 2053 O O . THR A 1 257 ? -4.277 4.516 45.727 1.00 52.22 257 THR A O 1
ATOM 2056 N N . PHE A 1 258 ? -5.219 5.475 47.515 1.00 52.25 258 PHE A N 1
ATOM 2057 C CA . PHE A 1 258 ? -6.305 6.106 46.755 1.00 52.25 258 PHE A CA 1
ATOM 2058 C C . PHE A 1 258 ? -5.815 7.225 45.817 1.00 52.25 258 PHE A C 1
ATOM 2060 O O . PHE A 1 258 ? -6.355 7.395 44.728 1.00 52.25 258 PHE A O 1
ATOM 2067 N N . GLY A 1 259 ? -4.745 7.941 46.187 1.00 55.19 259 GLY A N 1
ATOM 2068 C CA . GLY A 1 259 ? -4.178 9.018 45.362 1.00 55.19 259 GLY A CA 1
ATOM 2069 C C . GLY A 1 259 ? -3.523 8.530 44.063 1.00 55.19 259 GLY A C 1
ATOM 2070 O O . GLY A 1 259 ? -3.672 9.171 43.028 1.00 55.19 259 GLY A O 1
ATOM 2071 N N . ARG A 1 260 ? -2.860 7.362 44.072 1.00 56.50 260 ARG A N 1
ATOM 2072 C CA . ARG A 1 260 ? -2.191 6.819 42.869 1.00 56.50 260 ARG A CA 1
ATOM 2073 C C . ARG A 1 260 ? -3.162 6.273 41.824 1.00 56.50 260 ARG A C 1
ATOM 2075 O O . ARG A 1 260 ? -2.857 6.322 40.636 1.00 56.50 260 ARG A O 1
ATOM 2082 N N . TYR A 1 261 ? -4.324 5.769 42.240 1.00 58.19 261 TYR A N 1
ATOM 2083 C CA . TYR A 1 261 ? -5.337 5.277 41.300 1.00 58.19 261 TYR A CA 1
ATOM 2084 C C . TYR A 1 261 ? -5.944 6.401 40.457 1.00 58.19 261 TYR A C 1
ATOM 2086 O O . TYR A 1 261 ? -6.226 6.183 39.279 1.00 58.19 261 TYR A O 1
ATOM 2094 N N . VAL A 1 262 ? -6.090 7.600 41.029 1.00 68.31 262 VAL A N 1
ATOM 2095 C CA . VAL A 1 262 ? -6.571 8.784 40.302 1.00 68.31 262 VAL A CA 1
ATOM 2096 C C . VAL A 1 262 ? -5.574 9.182 39.206 1.00 68.31 262 VAL A C 1
ATOM 2098 O O . VAL A 1 262 ? -5.971 9.306 38.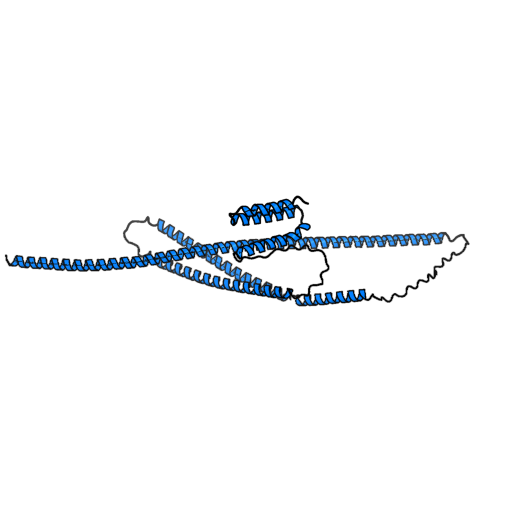050 1.00 68.31 262 VAL A O 1
ATOM 2101 N N . ASP A 1 263 ? -4.275 9.229 39.518 1.00 71.56 263 ASP A N 1
ATOM 2102 C CA . ASP A 1 263 ? -3.224 9.539 38.532 1.00 71.56 263 ASP A CA 1
ATOM 2103 C C . ASP A 1 263 ? -3.151 8.519 37.383 1.00 71.56 263 ASP A C 1
ATOM 2105 O O . ASP A 1 263 ? -2.932 8.885 36.225 1.00 71.56 263 ASP A O 1
ATOM 2109 N N . ILE A 1 264 ? -3.325 7.225 37.674 1.00 69.56 264 ILE A N 1
ATOM 2110 C CA . ILE A 1 264 ? -3.333 6.178 36.640 1.00 69.56 264 ILE A CA 1
ATOM 2111 C C . ILE A 1 264 ? -4.564 6.329 35.740 1.00 69.56 264 ILE A C 1
ATOM 2113 O O . ILE A 1 264 ? -4.456 6.192 34.518 1.00 69.56 264 ILE A O 1
ATOM 2117 N N . PHE A 1 265 ? -5.724 6.636 36.322 1.00 69.19 265 PHE A N 1
ATOM 2118 C CA . PHE A 1 265 ? -6.961 6.807 35.569 1.00 69.19 265 PHE A CA 1
ATOM 2119 C C . PHE A 1 265 ? -6.906 8.033 34.649 1.00 69.19 265 PHE A C 1
ATOM 2121 O O . PHE A 1 265 ? -7.302 7.944 33.485 1.00 69.19 265 PHE A O 1
ATOM 2128 N N . ASP A 1 266 ? -6.343 9.146 35.123 1.00 78.81 266 ASP A N 1
ATOM 2129 C CA . ASP A 1 266 ? -6.169 10.355 34.316 1.00 78.81 266 ASP A CA 1
ATOM 2130 C C . ASP A 1 266 ? -5.171 10.139 33.169 1.00 78.81 266 ASP A C 1
ATOM 2132 O O . ASP A 1 266 ? -5.457 10.510 32.026 1.00 78.81 266 ASP A O 1
ATOM 2136 N N . LYS A 1 267 ? -4.055 9.435 33.413 1.00 79.94 267 LYS A N 1
ATOM 2137 C CA . LYS A 1 267 ? -3.103 9.048 32.352 1.00 79.94 267 LYS A CA 1
ATOM 2138 C C . LYS A 1 267 ? -3.725 8.111 31.317 1.00 79.94 267 LYS A C 1
ATOM 2140 O O . LYS A 1 267 ? -3.473 8.257 30.118 1.00 79.94 267 LYS A O 1
ATOM 2145 N N . TYR A 1 268 ? -4.557 7.165 31.753 1.00 76.62 268 TYR A N 1
ATOM 2146 C CA . TYR A 1 268 ? -5.292 6.278 30.850 1.00 76.62 268 TYR A CA 1
ATOM 2147 C C . TYR A 1 268 ? -6.291 7.061 29.992 1.00 76.62 268 TYR A C 1
ATOM 2149 O O . TYR A 1 268 ? -6.335 6.887 28.774 1.00 76.62 268 TYR A O 1
ATOM 2157 N N . LYS A 1 269 ? -7.049 7.977 30.603 1.00 82.06 269 LYS A N 1
ATOM 2158 C CA . LYS A 1 269 ? -8.003 8.841 29.902 1.00 82.06 269 LYS A CA 1
ATOM 2159 C C . LYS A 1 269 ? -7.310 9.738 28.873 1.00 82.06 269 LYS A C 1
ATOM 2161 O O . LYS A 1 269 ? -7.778 9.832 27.741 1.00 82.06 269 LYS A O 1
ATOM 2166 N N . GLN A 1 270 ? -6.172 10.330 29.231 1.00 83.69 270 GLN A N 1
ATOM 2167 C CA . GLN A 1 270 ? -5.362 11.130 28.312 1.00 83.69 270 GLN A CA 1
ATOM 2168 C C . GLN A 1 270 ? -4.820 10.286 27.148 1.00 83.69 270 GLN A C 1
ATOM 2170 O O . GLN A 1 270 ? -4.860 10.724 26.000 1.00 83.69 270 GLN A O 1
ATOM 2175 N N . SER A 1 271 ? -4.388 9.051 27.418 1.00 73.25 271 SER A N 1
ATOM 2176 C CA . SER A 1 271 ? -3.924 8.122 26.377 1.00 73.25 271 SER A CA 1
ATOM 2177 C C . SER A 1 271 ? -5.044 7.735 25.406 1.00 73.25 271 SER A C 1
ATOM 2179 O O . SER A 1 271 ? -4.827 7.699 24.197 1.00 73.25 271 SER A O 1
ATOM 2181 N N . GLN A 1 272 ? -6.258 7.492 25.912 1.00 83.44 272 GLN A N 1
ATOM 2182 C CA . GLN A 1 272 ? -7.430 7.221 25.073 1.00 83.44 272 GLN A CA 1
ATOM 2183 C C . GLN A 1 272 ? -7.779 8.416 24.178 1.00 83.44 272 GLN A C 1
ATOM 2185 O O . GLN A 1 272 ? -8.100 8.239 23.003 1.00 83.44 272 GLN A O 1
ATOM 2190 N N . GLN A 1 273 ? -7.655 9.638 24.701 1.00 85.25 273 GLN A N 1
ATOM 2191 C CA . GLN A 1 273 ? -7.885 10.852 23.923 1.00 85.25 273 GLN A CA 1
ATOM 2192 C C . GLN A 1 273 ? -6.854 11.009 22.794 1.00 85.25 273 GLN A C 1
ATOM 2194 O O . GLN A 1 273 ? -7.246 11.177 21.640 1.00 85.25 273 GLN A O 1
ATOM 2199 N N . GLN A 1 274 ? -5.562 10.838 23.092 1.00 84.12 274 GLN A N 1
ATOM 2200 C CA . GLN A 1 274 ? -4.488 10.887 22.090 1.00 84.12 274 GLN A CA 1
ATOM 2201 C C . GLN A 1 274 ? -4.630 9.803 21.014 1.00 84.12 274 GLN A C 1
ATOM 2203 O O . GLN A 1 274 ? -4.373 10.053 19.837 1.00 84.12 274 GLN A O 1
ATOM 2208 N N . LEU A 1 275 ? -5.054 8.592 21.393 1.00 82.44 275 LEU A N 1
ATOM 2209 C CA . LEU A 1 275 ? -5.330 7.530 20.427 1.00 82.44 275 LEU A CA 1
ATOM 2210 C C . LEU A 1 275 ? -6.490 7.913 19.498 1.00 82.44 275 LEU A C 1
ATOM 2212 O O . LEU A 1 275 ? -6.405 7.679 18.294 1.00 82.44 275 LEU A O 1
ATOM 2216 N N . SER A 1 276 ? -7.546 8.529 20.039 1.00 85.38 276 SER A N 1
ATOM 2217 C CA . SER A 1 276 ? -8.681 8.992 19.236 1.00 85.38 276 SER A CA 1
ATOM 2218 C C . SER A 1 276 ? -8.286 10.090 18.240 1.00 85.38 276 SER A C 1
ATOM 2220 O O . SER A 1 276 ? -8.699 10.032 17.085 1.00 85.38 276 SER A O 1
ATOM 2222 N N . GLU A 1 277 ? -7.420 11.027 18.644 1.00 86.69 277 GLU A N 1
ATOM 2223 C CA . GLU A 1 277 ? -6.896 12.088 17.774 1.00 86.69 277 GLU A CA 1
ATOM 2224 C C . GLU A 1 277 ? -6.055 11.499 16.633 1.00 86.69 277 GLU A C 1
ATOM 2226 O O . GLU A 1 277 ? -6.264 11.836 15.470 1.00 86.69 277 GLU A O 1
ATOM 2231 N N . ARG A 1 278 ? -5.185 10.524 16.926 1.00 80.12 278 ARG A N 1
ATOM 2232 C CA . ARG A 1 278 ? -4.392 9.833 15.893 1.00 80.12 278 ARG A CA 1
ATOM 2233 C C . ARG A 1 278 ? -5.247 9.042 14.907 1.00 80.12 278 ARG A C 1
ATOM 2235 O O . ARG A 1 278 ? -4.914 8.977 13.726 1.00 80.12 278 ARG A O 1
ATOM 2242 N N . LEU A 1 279 ? -6.329 8.417 15.373 1.00 80.88 279 LEU A N 1
ATOM 2243 C CA . LEU A 1 279 ? -7.265 7.714 14.491 1.00 80.88 279 LEU A CA 1
ATOM 2244 C C . LEU A 1 279 ? -8.012 8.686 13.571 1.00 80.88 279 LEU A C 1
ATOM 2246 O O . LEU A 1 279 ? -8.262 8.346 12.415 1.00 80.88 279 LEU A O 1
ATOM 2250 N N . LEU A 1 280 ? -8.315 9.894 14.055 1.00 87.62 280 LEU A N 1
ATOM 2251 C CA . LEU A 1 280 ? -8.898 10.955 13.240 1.00 87.62 280 LEU A CA 1
ATOM 2252 C C . LEU A 1 280 ? -7.912 11.428 12.158 1.00 87.62 280 LEU A C 1
ATOM 2254 O O . LEU A 1 280 ? -8.260 11.423 10.980 1.00 87.62 280 LEU A O 1
ATOM 2258 N N . GLU A 1 281 ? -6.661 11.722 12.524 1.00 86.88 281 GLU A N 1
ATOM 2259 C CA . GLU A 1 281 ? -5.604 12.106 11.570 1.00 86.88 281 GLU A CA 1
ATOM 2260 C C . GLU A 1 281 ? -5.342 11.014 10.515 1.00 86.88 281 GLU A C 1
ATOM 2262 O O . GLU A 1 281 ? -5.147 11.298 9.330 1.00 86.88 281 GLU A O 1
ATOM 2267 N N . ALA A 1 282 ? -5.360 9.741 10.924 1.00 78.31 282 ALA A N 1
ATOM 2268 C CA . ALA A 1 282 ? -5.217 8.612 10.009 1.00 78.31 282 ALA A CA 1
ATOM 2269 C C . ALA A 1 282 ? -6.396 8.509 9.025 1.00 78.31 282 ALA A C 1
ATOM 2271 O O . ALA A 1 282 ? -6.188 8.152 7.863 1.00 78.31 282 ALA A O 1
ATOM 2272 N N . SER A 1 283 ? -7.615 8.845 9.463 1.00 84.31 283 SER A N 1
ATOM 2273 C CA . SER A 1 283 ? -8.794 8.915 8.592 1.00 84.31 283 SER A CA 1
ATOM 2274 C C . SER A 1 283 ? -8.634 10.000 7.525 1.00 84.31 283 SER A C 1
ATOM 2276 O O . SER A 1 283 ? -8.849 9.726 6.347 1.00 84.31 283 SER A O 1
ATOM 2278 N N . GLU A 1 284 ? -8.178 11.198 7.903 1.00 88.19 284 GLU A N 1
ATOM 2279 C CA . GLU A 1 284 ? -7.943 12.303 6.959 1.00 88.19 284 GLU A CA 1
ATOM 2280 C C . GLU A 1 284 ? -6.869 11.957 5.913 1.00 88.19 284 GLU A C 1
ATOM 2282 O O . GLU A 1 284 ? -7.004 12.265 4.725 1.00 88.19 284 GLU A O 1
ATOM 2287 N N . LEU A 1 285 ? -5.804 11.262 6.328 1.00 83.94 285 LEU A N 1
ATOM 2288 C CA . LEU A 1 285 ? -4.784 10.733 5.418 1.00 83.94 285 LEU A CA 1
ATOM 2289 C C . LEU A 1 285 ? -5.365 9.720 4.426 1.00 83.94 285 LEU A C 1
ATOM 2291 O O . LEU A 1 285 ? -5.021 9.756 3.243 1.00 83.94 285 LEU A O 1
ATOM 2295 N N . MET A 1 286 ? -6.247 8.835 4.892 1.00 83.31 286 MET A N 1
ATOM 2296 C CA . MET A 1 286 ? -6.896 7.829 4.052 1.00 83.31 286 MET A CA 1
ATOM 2297 C C . MET A 1 286 ? -7.800 8.477 2.996 1.00 83.31 286 MET A C 1
ATOM 2299 O O . MET A 1 286 ? -7.735 8.097 1.825 1.00 83.31 286 MET A O 1
ATOM 2303 N N . ASP A 1 287 ? -8.559 9.507 3.374 1.00 86.31 287 ASP A N 1
ATOM 2304 C CA . ASP A 1 287 ? -9.382 10.289 2.446 1.00 86.31 287 ASP A CA 1
ATOM 2305 C C . ASP A 1 287 ? -8.526 11.000 1.388 1.00 86.31 287 ASP A C 1
ATOM 2307 O O . ASP A 1 287 ? -8.862 11.006 0.201 1.00 86.31 287 ASP A O 1
ATOM 2311 N N . MET A 1 288 ? -7.361 11.528 1.777 1.00 84.50 288 MET A N 1
ATOM 2312 C CA . MET A 1 288 ? -6.424 12.162 0.846 1.00 84.50 288 MET A CA 1
ATOM 2313 C C . MET A 1 288 ? -5.817 11.160 -0.150 1.00 84.50 288 MET A C 1
ATOM 2315 O O . MET A 1 288 ? -5.653 11.473 -1.332 1.00 84.50 288 MET A O 1
ATOM 2319 N N . VAL A 1 289 ? -5.468 9.953 0.307 1.00 81.25 289 VAL A N 1
ATOM 2320 C CA . VAL A 1 289 ? -4.971 8.870 -0.561 1.00 81.25 289 VAL A CA 1
ATOM 2321 C C . VAL A 1 289 ? -6.059 8.435 -1.536 1.00 81.25 289 VAL A C 1
ATOM 2323 O O . VAL A 1 289 ? -5.786 8.323 -2.731 1.00 81.25 289 VAL A O 1
ATOM 2326 N N . LYS A 1 290 ? -7.293 8.261 -1.051 1.00 87.81 290 LYS A N 1
ATOM 2327 C CA . LYS A 1 290 ? -8.451 7.912 -1.876 1.00 87.81 290 LYS A CA 1
ATOM 2328 C C . LYS A 1 290 ? -8.707 8.960 -2.961 1.00 87.81 290 LYS A C 1
ATOM 2330 O O . LYS A 1 290 ? -8.780 8.603 -4.132 1.00 87.81 290 LYS A O 1
ATOM 2335 N N . TYR A 1 291 ? -8.737 10.242 -2.597 1.00 91.19 291 TYR A N 1
ATOM 2336 C CA . TYR A 1 291 ? -8.890 11.343 -3.552 1.00 91.19 291 TYR A CA 1
ATOM 2337 C C . TYR A 1 291 ? -7.804 11.331 -4.638 1.00 91.19 291 TYR A C 1
ATOM 2339 O O . TYR A 1 291 ? -8.089 11.506 -5.823 1.00 91.19 291 TYR A O 1
ATOM 2347 N N . ASN A 1 292 ? -6.545 11.097 -4.256 1.00 83.25 292 ASN A N 1
ATOM 2348 C CA . ASN A 1 292 ? -5.456 11.021 -5.228 1.00 83.25 292 ASN A CA 1
ATOM 2349 C C . ASN A 1 292 ? -5.599 9.807 -6.154 1.00 83.25 292 ASN A C 1
ATOM 2351 O O . ASN A 1 292 ? -5.376 9.947 -7.354 1.00 83.25 292 ASN A O 1
ATOM 2355 N N . ALA A 1 293 ? -5.991 8.644 -5.627 1.00 84.75 293 ALA A N 1
ATOM 2356 C CA . ALA A 1 293 ? -6.234 7.450 -6.431 1.00 84.75 293 ALA A CA 1
ATOM 2357 C C . ALA A 1 293 ? -7.342 7.686 -7.473 1.00 84.75 293 ALA A C 1
ATOM 2359 O O . ALA A 1 293 ? -7.125 7.434 -8.657 1.00 84.75 293 ALA A O 1
ATOM 2360 N N . GLU A 1 294 ? -8.472 8.266 -7.058 1.00 89.69 294 GLU A N 1
ATOM 2361 C CA . GLU A 1 294 ? -9.584 8.631 -7.949 1.00 89.69 294 GLU A CA 1
ATOM 2362 C C . GLU A 1 294 ? -9.141 9.635 -9.029 1.00 89.69 294 GLU A C 1
ATOM 2364 O O . GLU A 1 294 ? -9.483 9.500 -10.207 1.00 89.69 294 GLU A O 1
ATOM 2369 N N . ARG A 1 295 ? -8.308 10.618 -8.663 1.00 91.69 295 ARG A N 1
ATOM 2370 C CA . ARG A 1 295 ? -7.746 11.588 -9.612 1.00 91.69 295 ARG A CA 1
ATOM 2371 C C . ARG A 1 295 ? -6.831 10.931 -10.651 1.00 91.69 295 ARG A C 1
ATOM 2373 O O . ARG A 1 295 ? -6.911 11.281 -11.830 1.00 91.69 295 ARG A O 1
ATOM 2380 N N . TYR A 1 296 ? -5.966 10.003 -10.240 1.00 87.38 296 TYR A N 1
ATOM 2381 C CA . TYR A 1 296 ? -5.098 9.264 -11.164 1.00 87.38 296 TYR A CA 1
ATOM 2382 C C . TYR A 1 296 ? -5.897 8.355 -12.099 1.00 87.38 296 TYR A C 1
ATOM 2384 O O . TYR A 1 296 ? -5.586 8.285 -13.287 1.00 87.38 296 TYR A O 1
ATOM 2392 N N . GLU A 1 297 ? -6.948 7.707 -11.597 1.00 88.75 297 GLU A N 1
ATOM 2393 C CA . GLU A 1 297 ? -7.841 6.884 -12.413 1.00 88.75 297 GLU A CA 1
ATOM 2394 C C . GLU A 1 297 ? -8.576 7.727 -13.469 1.00 88.75 297 GLU A C 1
ATOM 2396 O O . GLU A 1 297 ? -8.636 7.341 -14.637 1.00 88.75 297 GLU A O 1
ATOM 2401 N N . SER A 1 298 ? -9.040 8.932 -13.111 1.00 88.62 298 SER A N 1
ATOM 2402 C CA . SER A 1 298 ? -9.624 9.880 -14.072 1.00 88.62 298 SER A CA 1
ATOM 2403 C C . SER A 1 298 ? -8.632 10.279 -15.172 1.00 88.62 298 SER A C 1
ATOM 2405 O O . SER A 1 298 ? -8.973 10.228 -16.352 1.00 88.62 298 SER A O 1
ATOM 2407 N N . LEU A 1 299 ? -7.391 10.623 -14.808 1.00 87.25 299 LEU A N 1
ATOM 2408 C CA . LEU A 1 299 ? -6.337 10.974 -15.771 1.00 87.25 299 LEU A CA 1
ATOM 2409 C C . LEU A 1 299 ? -5.998 9.807 -16.711 1.00 87.25 299 LEU A C 1
ATOM 2411 O O . LEU A 1 299 ? -5.794 10.010 -17.909 1.00 87.25 299 LEU A O 1
ATOM 2415 N N . ALA A 1 300 ? -5.954 8.581 -16.184 1.00 83.56 300 ALA A N 1
ATOM 2416 C CA . ALA A 1 300 ? -5.722 7.384 -16.983 1.00 83.56 300 ALA A CA 1
ATOM 2417 C C . ALA A 1 300 ? -6.854 7.155 -18.001 1.00 83.56 300 ALA A C 1
ATOM 2419 O O . ALA A 1 300 ? -6.583 6.879 -19.173 1.00 83.56 300 ALA A O 1
ATOM 2420 N N . ASN A 1 301 ? -8.108 7.343 -17.583 1.00 84.69 301 ASN A N 1
ATOM 2421 C CA . ASN A 1 301 ? -9.276 7.225 -18.457 1.00 84.69 301 ASN A CA 1
ATOM 2422 C C . ASN A 1 301 ? -9.281 8.289 -19.574 1.00 84.69 301 ASN A C 1
ATOM 2424 O O . ASN A 1 301 ? -9.558 7.961 -20.733 1.00 84.69 301 ASN A O 1
ATOM 2428 N N . ASP A 1 302 ? -8.894 9.531 -19.271 1.00 83.12 302 ASP A N 1
ATOM 2429 C CA . ASP A 1 302 ? -8.792 10.614 -20.263 1.00 83.12 302 ASP A CA 1
ATOM 2430 C C . ASP A 1 302 ? -7.718 10.330 -21.333 1.00 83.12 302 ASP A C 1
ATOM 2432 O O . ASP A 1 302 ? -7.915 10.567 -22.535 1.00 83.12 302 ASP A O 1
ATOM 2436 N N . LEU A 1 303 ? -6.588 9.746 -20.922 1.00 76.75 303 LEU A N 1
ATOM 2437 C CA . LEU A 1 303 ? -5.531 9.309 -21.837 1.00 76.75 303 LEU A CA 1
ATOM 2438 C C . LEU A 1 303 ? -5.987 8.140 -22.722 1.00 76.75 303 LEU A C 1
ATOM 2440 O O . LEU A 1 303 ? -5.655 8.095 -23.909 1.00 76.75 303 LEU A O 1
ATOM 2444 N N . GLN A 1 304 ? -6.791 7.222 -22.183 1.00 76.75 304 GLN A N 1
ATOM 2445 C CA . GLN A 1 304 ? -7.272 6.050 -22.912 1.00 76.75 304 GLN A CA 1
ATOM 2446 C C . GLN A 1 304 ? -8.329 6.408 -23.975 1.00 76.75 304 GLN A C 1
ATOM 2448 O O . GLN A 1 304 ? -8.319 5.841 -25.071 1.00 76.75 304 GLN A O 1
ATOM 2453 N N . CYS A 1 305 ? -9.170 7.416 -23.717 1.00 60.62 305 CYS A N 1
ATOM 2454 C CA . CYS A 1 305 ? -10.143 7.941 -24.687 1.00 60.62 305 CYS A CA 1
ATOM 2455 C C . CYS A 1 305 ? -9.490 8.637 -25.897 1.00 60.62 305 CYS A C 1
ATOM 2457 O O . CYS A 1 305 ? -10.050 8.653 -26.996 1.00 60.62 305 CYS A O 1
ATOM 2459 N N . SER A 1 306 ? -8.275 9.162 -25.738 1.00 54.59 306 SER A N 1
ATOM 2460 C CA . SER A 1 306 ? -7.567 9.895 -26.797 1.00 54.59 306 SER A CA 1
ATOM 2461 C C . SER A 1 306 ? -6.985 8.988 -27.898 1.00 54.59 306 SER A C 1
ATOM 2463 O O . SER A 1 306 ? -6.680 9.456 -28.998 1.00 54.59 306 SER A O 1
ATOM 2465 N N . CYS A 1 307 ? -6.868 7.681 -27.644 1.00 51.91 307 CYS A N 1
ATOM 2466 C CA . CYS A 1 307 ? -6.243 6.716 -28.557 1.00 51.91 307 CYS A CA 1
ATOM 2467 C C . CYS A 1 307 ? -7.222 6.045 -29.538 1.00 51.91 307 CYS A C 1
ATOM 2469 O O . CYS A 1 307 ? -6.785 5.471 -30.534 1.00 51.91 307 CYS A O 1
ATOM 2471 N N . VAL A 1 308 ? -8.538 6.129 -29.304 1.00 53.03 308 VAL A N 1
ATOM 2472 C CA . VAL A 1 308 ? -9.549 5.387 -30.089 1.00 53.03 308 VAL A CA 1
ATOM 2473 C C . VAL A 1 308 ? -9.900 6.067 -31.424 1.00 53.03 308 VAL A C 1
ATOM 2475 O O . VAL A 1 308 ? -10.413 5.419 -32.329 1.00 53.03 308 VAL A O 1
ATOM 2478 N N . ASN A 1 309 ? -9.543 7.342 -31.617 1.00 52.97 309 ASN A N 1
ATOM 2479 C CA . ASN A 1 309 ? -9.882 8.099 -32.833 1.00 52.97 309 ASN A CA 1
ATOM 2480 C C . ASN A 1 309 ? -8.727 8.256 -33.842 1.00 52.97 309 ASN A C 1
ATOM 2482 O O . ASN A 1 309 ? -8.792 9.116 -34.725 1.00 52.97 309 ASN A O 1
ATOM 2486 N N . GLN A 1 310 ? -7.657 7.456 -33.755 1.00 51.47 310 GLN A N 1
ATOM 2487 C CA . GLN A 1 310 ? -6.653 7.446 -34.824 1.00 51.47 310 GLN A CA 1
ATOM 2488 C C . GLN A 1 310 ? -7.142 6.619 -36.030 1.00 51.47 310 GLN A C 1
ATOM 2490 O O . GLN A 1 310 ? -7.518 5.461 -35.856 1.00 51.47 310 GLN A O 1
ATOM 2495 N N . PRO A 1 311 ? -7.110 7.167 -37.263 1.00 48.88 311 PRO A N 1
ATOM 2496 C CA . PRO A 1 311 ? -7.467 6.415 -38.462 1.00 48.88 311 PRO A CA 1
ATOM 2497 C C . PRO A 1 311 ? -6.512 5.228 -38.628 1.00 48.88 311 PRO A C 1
ATOM 2499 O O . PRO A 1 311 ? -5.302 5.431 -38.768 1.00 48.88 311 PRO A O 1
ATOM 2502 N N . GLN A 1 312 ? -7.048 4.005 -38.615 1.00 46.53 312 GLN A N 1
ATOM 2503 C CA . GLN A 1 312 ? -6.271 2.797 -38.884 1.00 46.53 312 GLN A CA 1
ATOM 2504 C C . GLN A 1 312 ? -5.597 2.895 -40.267 1.00 46.53 312 GLN A C 1
ATOM 2506 O O . GLN A 1 312 ? -6.259 3.244 -41.251 1.00 46.53 312 GLN A O 1
ATOM 2511 N N . PRO A 1 313 ? -4.288 2.605 -40.381 1.00 48.47 313 PRO A N 1
ATOM 2512 C CA . PRO A 1 313 ? -3.647 2.455 -41.679 1.00 48.47 313 PRO A CA 1
ATOM 2513 C C . PRO A 1 313 ? -4.204 1.213 -42.401 1.00 48.47 313 PRO A C 1
ATOM 2515 O O . PRO A 1 313 ? -4.563 0.239 -41.742 1.00 48.47 313 PRO A O 1
ATOM 2518 N N . PRO A 1 314 ? -4.284 1.229 -43.745 1.00 50.28 314 PRO A N 1
ATOM 2519 C CA . PRO A 1 314 ? -4.883 0.145 -44.516 1.00 50.28 314 PRO A CA 1
ATOM 2520 C C . PRO A 1 314 ? -4.092 -1.153 -44.320 1.00 50.28 314 PRO A C 1
ATOM 2522 O O . PRO A 1 314 ? -2.907 -1.225 -44.650 1.00 50.28 314 PRO A O 1
ATOM 2525 N N . GLU A 1 315 ? -4.764 -2.160 -43.763 1.00 40.50 315 GLU A N 1
ATOM 2526 C CA . GLU A 1 315 ? -4.221 -3.488 -43.496 1.00 40.50 315 GLU A CA 1
ATOM 2527 C C . GLU A 1 315 ? -3.888 -4.212 -44.809 1.00 40.50 315 GLU A C 1
ATOM 2529 O O . GLU A 1 315 ? -4.753 -4.474 -45.646 1.00 40.50 315 GLU A O 1
ATOM 2534 N N . THR A 1 316 ? -2.614 -4.556 -44.994 1.00 43.16 316 THR A N 1
ATOM 2535 C CA . THR A 1 316 ? -2.187 -5.537 -45.994 1.00 43.16 316 THR A CA 1
ATOM 2536 C C . THR A 1 316 ? -2.467 -6.943 -45.475 1.00 43.16 316 THR A C 1
ATOM 2538 O O . THR A 1 316 ? -1.994 -7.329 -44.408 1.00 43.16 316 THR A O 1
ATOM 2541 N N . SER A 1 317 ? -3.234 -7.692 -46.262 1.00 44.91 317 SER A N 1
ATOM 2542 C CA . SER A 1 317 ? -3.709 -9.050 -46.017 1.00 44.91 317 SER A CA 1
ATOM 2543 C C . SER A 1 317 ? -2.591 -10.050 -45.708 1.00 44.91 317 SER A C 1
ATOM 2545 O O . SER A 1 317 ? -1.784 -10.375 -46.580 1.00 44.91 317 SER A O 1
ATOM 2547 N N . LEU A 1 318 ? -2.618 -10.628 -44.510 1.00 38.62 318 LEU A N 1
ATOM 2548 C CA . LEU A 1 318 ? -2.015 -11.930 -44.244 1.00 38.62 318 LEU A CA 1
ATOM 2549 C C . LEU A 1 318 ? -2.875 -12.681 -43.223 1.00 38.62 318 LEU A C 1
ATOM 2551 O O . LEU A 1 318 ? -3.322 -12.118 -42.226 1.00 38.62 318 LEU A O 1
ATOM 2555 N N . HIS A 1 319 ? -3.175 -13.934 -43.566 1.00 49.22 319 HIS A N 1
ATOM 2556 C CA . HIS A 1 319 ? -4.120 -14.838 -42.915 1.00 49.22 319 HIS A CA 1
ATOM 2557 C C . HIS A 1 319 ? -4.096 -14.785 -41.382 1.00 49.22 319 HIS A C 1
ATOM 2559 O O . HIS A 1 319 ? -3.100 -15.138 -40.756 1.00 49.22 319 HIS A O 1
ATOM 2565 N N . ARG A 1 320 ? -5.248 -14.465 -40.777 1.00 36.50 320 ARG A N 1
ATOM 2566 C CA . ARG A 1 320 ? -5.505 -14.696 -39.353 1.00 36.50 320 ARG A CA 1
ATOM 2567 C C . ARG A 1 320 ? -6.690 -15.644 -39.190 1.00 36.50 320 ARG A C 1
ATOM 2569 O O . ARG A 1 320 ? -7.822 -15.314 -39.539 1.00 36.50 320 ARG A O 1
ATOM 2576 N N . GLN A 1 321 ? -6.394 -16.833 -38.679 1.00 38.53 321 GLN A N 1
ATOM 2577 C CA . GLN A 1 321 ? -7.352 -17.854 -38.269 1.00 38.53 321 GLN A CA 1
ATOM 2578 C C . GLN A 1 321 ? -8.172 -17.302 -37.088 1.00 38.53 321 GLN A C 1
ATOM 2580 O O . GLN A 1 321 ? -7.619 -16.943 -36.049 1.00 38.53 321 GLN A O 1
ATOM 2585 N N . GLN A 1 322 ? -9.485 -17.150 -37.273 1.00 36.06 322 GLN A N 1
ATOM 2586 C CA . GLN A 1 322 ? -10.401 -16.635 -36.253 1.00 36.06 322 GLN A CA 1
ATOM 2587 C C . GLN A 1 322 ? -10.795 -17.745 -35.270 1.00 36.06 322 GLN A C 1
ATOM 2589 O O . GLN A 1 322 ? -11.533 -18.658 -35.633 1.00 36.06 322 GLN A O 1
ATOM 2594 N N . PHE A 1 323 ? -10.392 -17.616 -34.005 1.00 31.69 323 PHE A N 1
ATOM 2595 C CA . PHE A 1 323 ? -11.072 -18.281 -32.893 1.00 31.69 323 PHE A CA 1
ATOM 2596 C C . PHE A 1 323 ? -12.288 -17.441 -32.482 1.00 31.69 323 PHE A C 1
ATOM 2598 O O . PHE A 1 323 ? -12.148 -16.344 -31.940 1.00 31.69 323 PHE A O 1
ATOM 2605 N N . ARG A 1 324 ? -13.495 -17.946 -32.758 1.00 33.16 324 ARG A N 1
ATOM 2606 C CA . ARG A 1 324 ? -14.748 -17.409 -32.208 1.00 33.16 324 ARG A CA 1
ATOM 2607 C C . ARG A 1 324 ? -14.985 -18.021 -30.830 1.00 33.16 324 ARG A C 1
ATOM 2609 O O . ARG A 1 324 ? -15.197 -19.225 -30.734 1.00 33.16 324 ARG A O 1
ATOM 2616 N N . PHE A 1 325 ? -15.026 -17.197 -29.786 1.00 31.62 325 PHE A N 1
ATOM 2617 C CA . PHE A 1 325 ? -15.652 -17.580 -28.520 1.00 31.62 325 PHE A CA 1
ATOM 2618 C C . PHE A 1 325 ? -17.103 -17.091 -28.511 1.00 31.62 325 PHE A C 1
ATOM 2620 O O . PHE A 1 325 ? -17.370 -15.891 -28.589 1.00 31.62 325 PHE A O 1
ATOM 2627 N N . ASN A 1 326 ? -18.033 -18.044 -28.445 1.00 35.50 326 ASN A N 1
ATOM 2628 C CA . ASN A 1 326 ? -19.460 -17.796 -28.261 1.00 35.50 326 ASN A CA 1
ATOM 2629 C C . ASN A 1 326 ? -19.712 -17.169 -26.883 1.00 35.50 326 ASN A C 1
ATOM 2631 O O . ASN A 1 326 ? -19.321 -17.730 -25.862 1.00 35.50 326 ASN A O 1
ATOM 26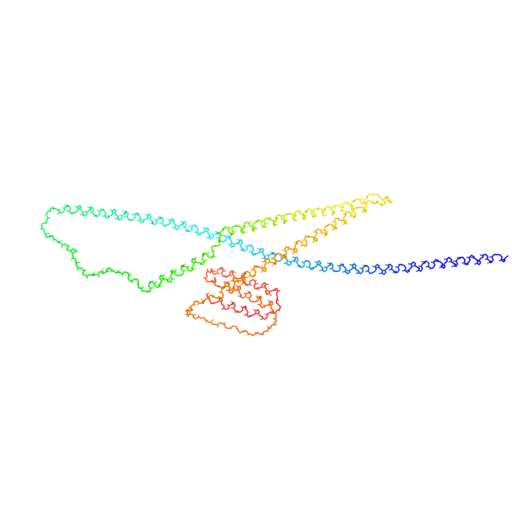35 N N . LYS A 1 327 ? -20.409 -16.030 -26.863 1.00 39.34 327 LYS A N 1
ATOM 2636 C CA . LYS A 1 327 ? -21.015 -15.444 -25.663 1.00 39.34 327 LYS A CA 1
ATOM 2637 C C . LYS A 1 327 ? -22.491 -15.853 -25.595 1.00 39.34 327 LYS A C 1
ATOM 2639 O O . LYS A 1 327 ? -23.314 -15.280 -26.298 1.00 39.34 327 LYS A O 1
ATOM 2644 N N . GLY A 1 328 ? -22.805 -16.810 -24.732 1.00 33.88 328 GLY A N 1
ATOM 2645 C CA . GLY A 1 328 ? -24.073 -16.902 -23.993 1.00 33.88 328 GLY A CA 1
ATOM 2646 C C . GLY A 1 328 ? -23.652 -17.078 -22.533 1.00 33.88 328 GLY A C 1
ATOM 2647 O O . GLY A 1 328 ? -22.753 -17.867 -22.272 1.00 33.88 328 GLY A O 1
ATOM 2648 N N . GLY A 1 329 ? -24.028 -16.228 -21.584 1.00 38.69 329 GLY A N 1
ATOM 2649 C CA . GLY A 1 329 ? -25.394 -15.985 -21.143 1.00 38.69 329 GLY A CA 1
ATOM 2650 C C . GLY A 1 329 ? -25.534 -16.676 -19.786 1.00 38.69 329 GLY A C 1
ATOM 2651 O O . GLY A 1 329 ? -25.824 -17.860 -19.772 1.00 38.69 329 GLY A O 1
ATOM 2652 N N . ASP A 1 330 ? -25.161 -15.981 -18.703 1.00 32.62 330 ASP A N 1
ATOM 2653 C CA . ASP A 1 330 ? -25.854 -15.972 -17.401 1.00 32.62 330 ASP A CA 1
ATOM 2654 C C . ASP A 1 330 ? -25.082 -15.130 -16.371 1.00 32.62 330 ASP A C 1
ATOM 2656 O O . ASP A 1 330 ? -23.867 -15.235 -16.196 1.00 32.62 330 ASP A O 1
ATOM 2660 N N . VAL A 1 331 ? -25.821 -14.222 -15.732 1.00 47.66 331 VAL A N 1
ATOM 2661 C CA . VAL A 1 331 ? -25.345 -13.207 -14.788 1.00 47.66 331 VAL A CA 1
ATOM 2662 C C . VAL A 1 331 ? -25.438 -13.776 -13.378 1.00 47.66 331 VAL A C 1
ATOM 2664 O O . VAL A 1 331 ? -26.399 -13.506 -12.671 1.00 47.66 331 VAL A O 1
ATOM 2667 N N . VAL A 1 332 ? -24.443 -14.559 -12.959 1.00 47.09 332 VAL A N 1
ATOM 2668 C CA . VAL A 1 332 ? -24.147 -14.805 -11.538 1.00 47.09 332 VAL A CA 1
ATOM 2669 C C . VAL A 1 332 ? -22.627 -14.995 -11.397 1.00 47.09 332 VAL A C 1
ATOM 2671 O O . VAL A 1 332 ? -22.034 -15.774 -12.135 1.00 47.09 332 VAL A O 1
ATOM 2674 N N . ASN A 1 333 ? -22.011 -14.278 -10.449 1.00 44.31 333 ASN A N 1
ATOM 2675 C CA . ASN A 1 333 ? -20.580 -14.261 -10.072 1.00 44.31 333 ASN A CA 1
ATOM 2676 C C . ASN A 1 333 ? -19.634 -13.351 -10.887 1.00 44.31 333 ASN A C 1
ATOM 2678 O O . ASN A 1 333 ? -18.743 -13.805 -11.607 1.00 44.31 333 ASN A O 1
ATOM 2682 N N . GLY A 1 334 ? -19.753 -12.035 -10.661 1.00 40.59 334 GLY A N 1
ATOM 2683 C CA . GLY A 1 334 ? -18.859 -11.003 -11.214 1.00 40.59 334 GLY A CA 1
ATOM 2684 C C . GLY A 1 334 ? -17.422 -10.990 -10.665 1.00 40.59 334 GLY A C 1
ATOM 2685 O O . GLY A 1 334 ? -16.549 -10.387 -11.280 1.00 40.59 334 GLY A O 1
ATOM 2686 N N . VAL A 1 335 ? -17.135 -11.680 -9.557 1.00 49.06 335 VAL A N 1
ATOM 2687 C CA . VAL A 1 335 ? -15.759 -11.797 -9.025 1.00 49.06 335 VAL A CA 1
ATOM 2688 C C . VAL A 1 335 ? -14.979 -12.894 -9.760 1.00 49.06 335 VAL A C 1
ATOM 2690 O O . VAL A 1 335 ? -13.793 -12.748 -10.054 1.00 49.06 335 VAL A O 1
ATOM 2693 N N . ASP A 1 336 ? -15.675 -13.959 -10.159 1.00 49.44 336 ASP A N 1
ATOM 2694 C CA . ASP A 1 336 ? -15.070 -15.155 -10.745 1.00 49.44 336 ASP A CA 1
ATOM 2695 C C . ASP A 1 336 ? -14.706 -14.948 -12.229 1.00 49.44 336 ASP A C 1
ATOM 2697 O O . ASP A 1 336 ? -13.693 -15.445 -12.727 1.00 49.44 336 ASP A O 1
ATOM 2701 N N . THR A 1 337 ? -15.477 -14.117 -12.940 1.00 52.75 337 THR A N 1
ATOM 2702 C CA . THR A 1 337 ? -15.165 -13.691 -14.316 1.00 52.75 337 THR A CA 1
ATOM 2703 C C . THR A 1 337 ? -14.014 -12.686 -14.377 1.00 52.75 337 THR A C 1
ATOM 2705 O O . THR A 1 337 ? -13.245 -12.715 -15.340 1.00 52.75 337 THR A O 1
ATOM 2708 N N . LEU A 1 338 ? -13.848 -11.832 -13.358 1.00 48.31 338 LEU A N 1
ATOM 2709 C CA . LEU A 1 338 ? -12.756 -10.855 -13.309 1.00 48.31 338 LEU A CA 1
ATOM 2710 C C . LEU A 1 338 ? -11.402 -11.540 -13.070 1.00 48.31 338 LEU A C 1
ATOM 2712 O O . LEU A 1 338 ? -10.427 -11.233 -13.760 1.00 48.31 338 LEU A O 1
ATOM 2716 N N . LEU A 1 339 ? -11.362 -12.526 -12.163 1.00 56.84 339 LEU A N 1
ATOM 2717 C CA . LEU A 1 339 ? -10.160 -13.324 -11.899 1.00 56.84 339 LEU A CA 1
ATOM 2718 C C . LEU A 1 339 ? -9.761 -14.159 -13.126 1.00 56.84 339 LEU A C 1
ATOM 2720 O O . LEU A 1 339 ? -8.607 -14.116 -13.555 1.00 56.84 339 LEU A O 1
ATOM 2724 N N . LYS A 1 340 ? -10.725 -14.845 -13.758 1.00 55.97 340 LYS A N 1
ATOM 2725 C CA . LYS A 1 340 ? -10.490 -15.633 -14.983 1.00 55.97 340 LYS A CA 1
ATOM 2726 C C . LYS A 1 340 ? -10.034 -14.759 -16.160 1.00 55.97 340 LYS A C 1
ATOM 2728 O O . LYS A 1 340 ? -9.123 -15.144 -16.891 1.00 55.97 340 LYS A O 1
ATOM 2733 N N . SER A 1 341 ? -10.605 -13.559 -16.311 1.00 55.31 341 SER A N 1
ATOM 2734 C CA . SER A 1 341 ? -10.189 -12.573 -17.322 1.00 55.31 341 SER A CA 1
ATOM 2735 C C . SER A 1 341 ? -8.754 -12.085 -17.099 1.00 55.31 341 SER A C 1
ATOM 2737 O O . SER A 1 341 ? -7.987 -11.971 -18.055 1.00 55.31 341 SER A O 1
ATOM 2739 N N . ASN A 1 342 ? -8.368 -11.802 -15.853 1.00 59.44 342 ASN A N 1
ATOM 2740 C CA . ASN A 1 342 ? -7.042 -11.260 -15.554 1.00 59.44 342 ASN A CA 1
ATOM 2741 C C . ASN A 1 342 ? -5.940 -12.324 -15.635 1.00 59.44 342 ASN A C 1
ATOM 2743 O O . ASN A 1 342 ? -4.874 -12.035 -16.171 1.00 59.44 342 ASN A O 1
ATOM 2747 N N . ILE A 1 343 ? -6.215 -13.568 -15.234 1.00 65.38 343 ILE A N 1
ATOM 2748 C CA . ILE A 1 343 ? -5.279 -14.690 -15.414 1.00 65.38 343 ILE A CA 1
ATOM 2749 C C . ILE A 1 343 ? -5.051 -14.967 -16.908 1.00 65.38 343 ILE A C 1
ATOM 2751 O O . ILE A 1 343 ? -3.908 -15.105 -17.341 1.00 65.38 343 ILE A O 1
ATOM 2755 N N . GLY A 1 344 ? -6.113 -14.953 -17.724 1.00 57.41 344 GLY A N 1
ATOM 2756 C CA . GLY A 1 344 ? -5.993 -15.095 -19.178 1.00 57.41 344 GLY A CA 1
ATOM 2757 C C . GLY A 1 344 ? -5.141 -13.992 -19.817 1.00 57.41 344 GLY A C 1
ATOM 2758 O O . GLY A 1 344 ? -4.311 -14.277 -20.677 1.00 57.41 344 GLY A O 1
ATOM 2759 N N . LYS A 1 345 ? -5.278 -12.741 -19.359 1.00 60.31 345 LYS A N 1
ATOM 2760 C CA . LYS A 1 345 ? -4.455 -11.614 -19.832 1.00 60.31 345 LYS A CA 1
ATOM 2761 C C . LYS A 1 345 ? -2.986 -11.748 -19.424 1.00 60.31 345 LYS A C 1
ATOM 2763 O O . LYS A 1 345 ? -2.121 -11.491 -20.252 1.00 60.31 345 LYS A O 1
ATOM 2768 N N . ILE A 1 346 ? -2.696 -12.198 -18.202 1.00 59.00 346 ILE A N 1
ATOM 2769 C CA . ILE A 1 346 ? -1.317 -12.421 -17.731 1.00 59.00 346 ILE A CA 1
ATOM 2770 C C . ILE A 1 346 ? -0.628 -13.511 -18.567 1.00 59.00 346 ILE A C 1
ATOM 2772 O O . ILE A 1 346 ? 0.505 -13.324 -19.008 1.00 59.00 346 ILE A O 1
ATOM 2776 N N . ILE A 1 347 ? -1.329 -14.610 -18.865 1.00 58.59 347 ILE A N 1
ATOM 2777 C CA . ILE A 1 347 ? -0.791 -15.708 -19.685 1.00 58.59 347 ILE A CA 1
ATOM 2778 C C . ILE A 1 347 ? -0.554 -15.253 -21.135 1.00 58.59 347 ILE A C 1
ATOM 2780 O O . ILE A 1 347 ? 0.496 -15.539 -21.710 1.00 58.59 347 ILE A O 1
ATOM 2784 N N . VAL A 1 348 ? -1.486 -14.495 -21.722 1.00 53.94 348 VAL A N 1
ATOM 2785 C CA . VAL A 1 348 ? -1.361 -13.991 -23.103 1.00 53.94 348 VAL A CA 1
ATOM 2786 C C . VAL A 1 348 ? -0.250 -12.940 -23.235 1.00 53.94 348 VAL A C 1
ATOM 2788 O O . VAL A 1 348 ? 0.423 -12.907 -24.262 1.00 53.94 348 VAL A O 1
ATOM 2791 N N . CYS A 1 349 ? 0.000 -12.126 -22.205 1.00 55.41 349 CYS A N 1
ATOM 2792 C CA . CYS A 1 349 ? 1.086 -11.140 -22.208 1.00 55.41 349 CYS A CA 1
ATOM 2793 C C . CYS A 1 349 ? 2.482 -11.754 -21.993 1.00 55.41 349 CYS A C 1
ATOM 2795 O O . CYS A 1 349 ? 3.468 -11.160 -22.420 1.00 55.41 349 CYS A O 1
ATOM 2797 N N . ALA A 1 350 ? 2.583 -12.940 -21.382 1.00 53.19 350 ALA A N 1
ATOM 2798 C CA . ALA A 1 350 ? 3.857 -13.641 -21.196 1.00 53.19 350 ALA A CA 1
ATOM 2799 C C . ALA A 1 350 ? 4.311 -14.424 -22.448 1.00 53.19 350 ALA A C 1
ATOM 2801 O O . ALA A 1 350 ? 5.506 -14.626 -22.663 1.00 53.19 350 ALA A O 1
ATOM 2802 N N . PHE A 1 351 ? 3.375 -14.840 -23.308 1.00 48.16 351 PHE A N 1
ATOM 2803 C CA . PHE A 1 351 ? 3.658 -15.697 -24.465 1.00 48.16 351 PHE A CA 1
ATOM 2804 C C . PHE A 1 351 ? 4.472 -15.093 -25.635 1.00 48.16 351 PHE A C 1
ATOM 2806 O O . PHE A 1 351 ? 5.240 -15.852 -26.238 1.00 48.16 351 PHE A O 1
ATOM 2813 N N . PRO A 1 352 ? 4.392 -13.790 -25.991 1.00 46.25 352 PRO A N 1
ATOM 2814 C CA . PRO A 1 352 ? 5.107 -13.268 -27.161 1.00 46.25 352 PRO A CA 1
ATOM 2815 C C . PRO A 1 352 ? 6.639 -13.215 -27.010 1.00 46.25 352 PRO A C 1
ATOM 2817 O O . PRO A 1 352 ? 7.324 -12.956 -27.995 1.00 46.25 352 PRO A O 1
ATOM 2820 N N . TYR A 1 353 ? 7.190 -13.519 -25.828 1.00 48.31 353 TYR A N 1
ATOM 2821 C CA . TYR A 1 353 ? 8.639 -13.543 -25.568 1.00 48.31 353 TYR A CA 1
ATOM 2822 C C . TYR A 1 353 ? 9.259 -14.953 -25.548 1.00 48.31 353 TYR A C 1
ATOM 2824 O O . TYR A 1 353 ? 10.472 -15.099 -25.384 1.00 48.31 353 TYR A O 1
ATOM 2832 N N . SER A 1 354 ? 8.454 -16.002 -25.749 1.00 49.84 354 SER A N 1
ATOM 2833 C CA . SER A 1 354 ? 8.911 -17.403 -25.696 1.00 49.84 354 SER A CA 1
ATOM 2834 C C . SER A 1 354 ? 9.942 -17.757 -26.778 1.00 49.84 354 SER A C 1
ATOM 2836 O O . SER A 1 354 ? 10.838 -18.562 -26.527 1.00 49.84 354 SER A O 1
ATOM 2838 N N . ASN A 1 355 ? 9.892 -17.092 -27.938 1.00 46.59 355 ASN A N 1
ATOM 2839 C CA . ASN A 1 355 ? 10.807 -17.338 -29.062 1.00 46.59 355 ASN A CA 1
ATOM 2840 C C . ASN A 1 355 ? 12.199 -16.701 -28.888 1.00 46.59 355 ASN A C 1
ATOM 2842 O O . ASN A 1 355 ? 13.102 -16.988 -29.668 1.00 46.59 355 ASN A O 1
ATOM 2846 N N . THR A 1 356 ? 12.379 -15.826 -27.894 1.00 53.03 356 THR A N 1
ATOM 2847 C CA . THR A 1 356 ? 13.646 -15.112 -27.630 1.00 53.03 356 THR A CA 1
ATOM 2848 C C . THR A 1 356 ? 14.386 -15.617 -26.391 1.00 53.03 356 THR A C 1
ATOM 2850 O O . THR A 1 356 ? 15.490 -15.160 -26.101 1.00 53.03 356 THR A O 1
ATOM 2853 N N . LEU A 1 357 ? 13.796 -16.548 -25.641 1.00 62.50 357 LEU A N 1
ATOM 2854 C CA . LEU A 1 357 ? 14.340 -17.057 -24.385 1.00 62.50 357 LEU A CA 1
ATOM 2855 C C . LEU A 1 357 ? 14.967 -18.442 -24.574 1.00 62.50 357 LEU A C 1
ATOM 2857 O O . LEU A 1 357 ? 14.480 -19.269 -25.343 1.00 62.50 357 LEU A O 1
ATOM 2861 N N . SER A 1 358 ? 16.050 -18.717 -23.841 1.00 72.50 358 SER A N 1
ATOM 2862 C CA . SER A 1 358 ? 16.659 -20.048 -23.818 1.00 72.50 358 SER A CA 1
ATOM 2863 C C . SER A 1 358 ? 15.672 -21.085 -23.268 1.00 72.50 358 SER A C 1
ATOM 2865 O O . SER A 1 358 ? 14.867 -20.787 -22.382 1.00 72.50 358 SER A O 1
ATOM 2867 N N . SER A 1 359 ? 15.774 -22.333 -23.737 1.00 67.69 359 SER A N 1
ATOM 2868 C CA . SER A 1 359 ? 14.923 -23.450 -23.285 1.00 67.69 359 SER A CA 1
ATOM 2869 C C . SER A 1 359 ? 14.881 -23.587 -21.749 1.00 67.69 359 SER A C 1
ATOM 2871 O O . SER A 1 359 ? 13.821 -23.809 -21.163 1.00 67.69 359 SER A O 1
ATOM 2873 N N . SER A 1 360 ? 16.002 -23.321 -21.067 1.00 65.44 360 SER A N 1
ATOM 2874 C CA . SER A 1 360 ? 16.083 -23.299 -19.600 1.00 65.44 360 SER A CA 1
ATOM 2875 C C . SER A 1 360 ? 15.224 -22.208 -18.945 1.00 65.44 360 SER A C 1
ATOM 2877 O O . SER A 1 360 ? 14.558 -22.476 -17.944 1.00 65.44 360 SER A O 1
ATOM 2879 N N . LYS A 1 361 ? 15.186 -20.997 -19.517 1.00 66.94 361 LYS A N 1
ATOM 2880 C CA . LYS A 1 361 ? 14.379 -19.874 -19.012 1.00 66.94 361 LYS A CA 1
ATOM 2881 C C . LYS A 1 361 ? 12.892 -20.093 -19.283 1.00 66.94 361 LYS A C 1
ATOM 2883 O O . LYS A 1 361 ? 12.077 -19.856 -18.395 1.00 66.94 361 LYS A O 1
ATOM 2888 N N . ASN A 1 362 ? 12.546 -20.642 -20.447 1.00 68.69 362 ASN A N 1
ATOM 2889 C CA . ASN A 1 362 ? 11.167 -21.029 -20.755 1.00 68.69 362 ASN A CA 1
ATOM 2890 C C . ASN A 1 362 ? 10.653 -22.112 -19.793 1.00 68.69 362 ASN A C 1
ATOM 2892 O O . ASN A 1 362 ? 9.541 -22.000 -19.279 1.00 68.69 362 ASN A O 1
ATOM 2896 N N . LYS A 1 363 ? 11.481 -23.114 -19.466 1.00 73.31 363 LYS A N 1
ATOM 2897 C CA . LYS A 1 363 ? 11.134 -24.162 -18.492 1.00 73.31 363 LYS A CA 1
ATOM 2898 C C . LYS A 1 363 ? 10.947 -23.609 -17.074 1.00 73.31 363 LYS A C 1
ATOM 2900 O O . LYS A 1 363 ? 10.032 -24.027 -16.370 1.00 73.31 363 LYS A O 1
ATOM 2905 N N . TYR A 1 364 ? 11.777 -22.648 -16.666 1.00 74.00 364 TYR A N 1
ATOM 2906 C CA . TYR A 1 364 ? 11.650 -21.970 -15.373 1.00 74.00 364 TYR A CA 1
ATOM 2907 C C . TYR A 1 364 ? 10.348 -21.159 -15.268 1.00 74.00 364 TYR A C 1
ATOM 2909 O O . TYR A 1 364 ? 9.605 -21.305 -14.298 1.00 74.00 364 TYR A O 1
ATOM 2917 N N . ILE A 1 365 ? 10.019 -20.374 -16.299 1.00 70.06 365 ILE A N 1
ATOM 2918 C CA . ILE A 1 365 ? 8.778 -19.588 -16.354 1.00 70.06 365 ILE A CA 1
ATOM 2919 C C . ILE A 1 365 ? 7.551 -20.509 -16.345 1.00 70.06 365 ILE A C 1
ATOM 2921 O O . ILE A 1 365 ? 6.617 -20.277 -15.578 1.00 70.06 365 ILE A O 1
ATOM 2925 N N . ALA A 1 366 ? 7.570 -21.591 -17.129 1.00 73.75 366 ALA A N 1
ATOM 2926 C CA . ALA A 1 366 ? 6.487 -22.572 -17.157 1.00 73.75 366 ALA A CA 1
ATOM 2927 C C . ALA A 1 366 ? 6.263 -23.234 -15.787 1.00 73.75 366 ALA A C 1
ATOM 2929 O O . ALA A 1 366 ? 5.120 -23.365 -15.345 1.00 73.75 366 ALA A O 1
ATOM 2930 N N . ASN A 1 367 ? 7.340 -23.593 -15.081 1.00 73.38 367 ASN A N 1
ATOM 2931 C CA . ASN A 1 367 ? 7.249 -24.165 -13.739 1.00 73.38 367 ASN A CA 1
ATOM 2932 C C . ASN A 1 367 ? 6.684 -23.166 -12.722 1.00 73.38 367 ASN A C 1
ATOM 2934 O O . ASN A 1 367 ? 5.824 -23.539 -11.932 1.00 73.38 367 ASN A O 1
ATOM 2938 N N . ASN A 1 368 ? 7.091 -21.897 -12.772 1.00 68.62 368 ASN A N 1
ATOM 2939 C CA . ASN A 1 368 ? 6.560 -20.874 -11.868 1.00 68.62 368 ASN A CA 1
ATOM 2940 C C . ASN A 1 368 ? 5.077 -20.588 -12.122 1.00 68.62 368 ASN A C 1
ATOM 2942 O O . ASN A 1 368 ? 4.303 -20.497 -11.171 1.00 68.62 368 ASN A O 1
ATOM 2946 N N . ILE A 1 369 ? 4.655 -20.522 -13.389 1.00 75.50 369 ILE A N 1
ATOM 2947 C CA . ILE A 1 369 ? 3.236 -20.390 -13.742 1.00 75.50 369 ILE A CA 1
ATOM 2948 C C . ILE A 1 369 ? 2.449 -21.600 -13.222 1.00 75.50 369 ILE A C 1
ATOM 2950 O O . ILE A 1 369 ? 1.387 -21.427 -12.627 1.00 75.50 369 ILE A O 1
ATOM 2954 N N . LYS A 1 370 ? 2.985 -22.819 -13.374 1.00 76.88 370 LYS A N 1
ATOM 2955 C CA . LYS A 1 370 ? 2.359 -24.049 -12.865 1.00 76.88 370 LYS A CA 1
ATOM 2956 C C . LYS A 1 370 ? 2.205 -24.026 -11.340 1.00 76.88 370 LYS A C 1
ATOM 2958 O O . LYS A 1 370 ? 1.136 -24.366 -10.843 1.00 76.88 370 LYS A O 1
ATOM 2963 N N . THR A 1 371 ? 3.226 -23.575 -10.613 1.00 73.50 371 THR A N 1
ATOM 2964 C CA . THR A 1 371 ? 3.192 -23.433 -9.149 1.00 73.50 371 THR A CA 1
ATOM 2965 C C . THR A 1 371 ? 2.166 -22.393 -8.701 1.00 73.50 371 THR A C 1
ATOM 2967 O O . THR A 1 371 ? 1.385 -22.655 -7.791 1.00 73.50 371 THR A O 1
ATOM 2970 N N . VAL A 1 372 ? 2.107 -21.234 -9.365 1.00 68.38 372 VAL A N 1
ATOM 2971 C CA . VAL A 1 372 ? 1.122 -20.184 -9.053 1.00 68.38 372 VAL A CA 1
ATOM 2972 C C . VAL A 1 372 ? -0.301 -20.680 -9.308 1.00 68.38 372 VAL A C 1
ATOM 2974 O O . VAL A 1 372 ? -1.173 -20.475 -8.468 1.00 68.38 372 VAL A O 1
ATOM 2977 N N . ILE A 1 373 ? -0.533 -21.386 -10.418 1.00 73.44 373 ILE A N 1
ATOM 2978 C CA . ILE A 1 373 ? -1.837 -21.993 -10.708 1.00 73.44 373 ILE A CA 1
ATOM 2979 C C . ILE A 1 373 ? -2.195 -23.032 -9.638 1.00 73.44 373 ILE A C 1
ATOM 2981 O O . ILE A 1 373 ? -3.302 -22.962 -9.114 1.00 73.44 373 ILE A O 1
ATOM 2985 N N . SER A 1 374 ? -1.263 -23.918 -9.259 1.00 70.81 374 SER A N 1
ATOM 2986 C CA . SER A 1 374 ? -1.481 -24.936 -8.215 1.00 70.81 374 SER A CA 1
ATOM 2987 C C . SER A 1 374 ? -1.880 -24.312 -6.876 1.00 70.81 374 SER A C 1
ATOM 2989 O O . SER A 1 374 ? -2.870 -24.718 -6.274 1.00 70.81 374 SER A O 1
ATOM 2991 N N . ASN A 1 375 ? -1.171 -23.264 -6.447 1.00 64.38 375 ASN A N 1
ATOM 2992 C CA . ASN A 1 375 ? -1.424 -22.589 -5.171 1.00 64.38 375 ASN A CA 1
ATOM 2993 C C . ASN A 1 375 ? -2.774 -21.849 -5.149 1.00 64.38 375 ASN A C 1
ATOM 2995 O O . ASN A 1 375 ? -3.444 -21.778 -4.116 1.00 64.38 375 ASN A O 1
ATOM 2999 N N . ILE A 1 376 ? -3.200 -21.309 -6.295 1.00 63.81 376 ILE A N 1
ATOM 3000 C CA . ILE A 1 376 ? -4.521 -20.682 -6.434 1.00 63.81 376 ILE A CA 1
ATOM 3001 C C . ILE A 1 376 ? -5.621 -21.754 -6.422 1.00 63.81 376 ILE A C 1
ATOM 3003 O O . ILE A 1 376 ? -6.677 -21.543 -5.827 1.00 63.81 376 ILE A O 1
ATOM 3007 N N . THR A 1 377 ? -5.383 -22.920 -7.030 1.00 58.75 377 THR A N 1
ATOM 3008 C CA . THR A 1 377 ? -6.372 -24.008 -7.072 1.00 58.75 377 THR A CA 1
ATOM 3009 C C . THR A 1 377 ? -6.523 -24.748 -5.744 1.00 58.75 377 THR A C 1
ATOM 3011 O O . THR A 1 377 ? -7.649 -25.087 -5.381 1.00 58.75 377 THR A O 1
ATOM 3014 N N . ASP A 1 378 ? -5.441 -24.932 -4.983 1.00 56.28 378 ASP A N 1
ATOM 3015 C CA . ASP A 1 378 ? -5.473 -25.633 -3.690 1.00 56.28 378 ASP A CA 1
ATOM 3016 C C . ASP A 1 378 ? -6.172 -24.823 -2.588 1.00 56.28 378 ASP A C 1
ATOM 3018 O O . ASP A 1 378 ? -6.665 -25.384 -1.610 1.00 56.28 378 ASP A O 1
ATOM 3022 N N . SER A 1 379 ? -6.270 -23.503 -2.757 1.00 46.59 379 SER A N 1
ATOM 3023 C CA . SER A 1 379 ? -6.916 -22.612 -1.791 1.00 46.59 379 SER A CA 1
ATOM 3024 C C . SER A 1 379 ? -8.411 -22.383 -2.043 1.00 46.59 379 SER A C 1
ATOM 3026 O O . SER A 1 379 ? -9.053 -21.748 -1.207 1.00 46.59 379 SER A O 1
ATOM 3028 N N . SER A 1 380 ? -8.995 -22.875 -3.152 1.00 53.84 380 SER A N 1
ATOM 3029 C CA . SER A 1 380 ? -10.333 -22.404 -3.557 1.00 53.84 380 SER A CA 1
ATOM 3030 C C . SER A 1 380 ? -11.363 -23.404 -4.115 1.00 53.84 380 SER A C 1
ATOM 3032 O O . SER A 1 380 ? -12.519 -23.000 -4.225 1.00 53.84 380 SER A O 1
ATOM 3034 N N . PHE A 1 381 ? -11.076 -24.686 -4.404 1.00 47.47 381 PHE A N 1
ATOM 3035 C CA . PHE A 1 381 ? -12.112 -25.577 -4.983 1.00 47.47 381 PHE A CA 1
ATOM 3036 C C . PHE A 1 381 ? -12.082 -27.044 -4.509 1.00 47.47 381 PHE A C 1
ATOM 3038 O O . PHE A 1 381 ? -11.051 -27.706 -4.530 1.00 47.47 381 PHE A O 1
ATOM 3045 N N . SER A 1 382 ? -13.259 -27.584 -4.157 1.00 40.03 382 SER A N 1
ATOM 3046 C CA . SER A 1 382 ? -13.485 -28.996 -3.792 1.00 40.03 382 SER A CA 1
ATOM 3047 C C . SER A 1 382 ? -13.883 -29.905 -4.968 1.00 40.03 382 SER A C 1
ATOM 3049 O O . SER A 1 382 ? -14.118 -31.096 -4.761 1.00 40.03 382 SER A O 1
ATOM 3051 N N . ASP A 1 383 ? -13.946 -29.392 -6.202 1.00 45.69 383 ASP A N 1
ATOM 3052 C CA . ASP A 1 383 ? -14.474 -30.144 -7.345 1.00 45.69 383 ASP A CA 1
ATOM 3053 C C . ASP A 1 383 ? -13.371 -30.573 -8.333 1.00 45.69 383 ASP A C 1
ATOM 3055 O O . ASP A 1 383 ? -12.851 -29.794 -9.135 1.00 45.69 383 ASP A O 1
ATOM 3059 N N . LYS A 1 384 ? -12.992 -31.856 -8.256 1.00 49.50 384 LYS A N 1
ATOM 3060 C CA . LYS A 1 384 ? -11.852 -32.470 -8.967 1.00 49.50 384 LYS A CA 1
ATOM 3061 C C . LYS A 1 384 ? -12.081 -32.689 -10.472 1.00 49.50 384 LYS A C 1
ATOM 3063 O O . LYS A 1 384 ? -11.158 -33.097 -11.176 1.00 49.50 384 LYS A O 1
ATOM 3068 N N . SER A 1 385 ? -13.282 -32.436 -10.994 1.00 42.91 385 SER A N 1
ATOM 3069 C CA . SER A 1 385 ? -13.656 -32.809 -12.370 1.00 42.91 385 SER A CA 1
ATOM 3070 C C . SER A 1 385 ? -13.061 -31.896 -13.461 1.00 42.91 385 SER A C 1
ATOM 3072 O O . SER A 1 385 ? -12.730 -32.373 -14.551 1.00 42.91 385 SER A O 1
ATOM 3074 N N . VAL A 1 386 ? -12.826 -30.610 -13.165 1.00 46.44 386 VAL A N 1
ATOM 3075 C CA . VAL A 1 386 ? -12.286 -29.615 -14.121 1.00 46.44 386 VAL A CA 1
ATOM 3076 C C . VAL A 1 386 ? -10.768 -29.764 -14.333 1.00 46.44 386 VAL A C 1
ATOM 3078 O O . VAL A 1 386 ? -10.261 -29.510 -15.428 1.00 46.44 386 VAL A O 1
ATOM 3081 N N . LEU A 1 387 ? -10.049 -30.273 -13.327 1.00 44.72 387 LEU A N 1
ATOM 3082 C CA . LEU A 1 387 ? -8.594 -30.489 -13.341 1.00 44.72 387 LEU A CA 1
ATOM 3083 C C . LEU A 1 387 ? -8.131 -31.524 -14.383 1.00 44.72 387 LEU A C 1
ATOM 3085 O O . LEU A 1 387 ? -7.030 -31.404 -14.916 1.00 44.72 387 LEU A O 1
ATOM 3089 N N . SER A 1 388 ? -8.979 -32.493 -14.743 1.00 45.88 388 SER A N 1
ATOM 3090 C CA . SER A 1 388 ? -8.636 -33.521 -15.743 1.00 45.88 388 SER A CA 1
ATOM 3091 C C . SER A 1 388 ? -8.546 -32.987 -17.181 1.00 45.88 388 SER A C 1
ATOM 3093 O O . SER A 1 388 ? -7.854 -33.568 -18.012 1.00 45.88 388 SER A O 1
ATOM 3095 N N . ARG A 1 389 ? -9.209 -31.863 -17.496 1.00 45.44 389 ARG A N 1
ATOM 3096 C CA . ARG A 1 389 ? -9.233 -31.306 -18.862 1.00 45.44 389 ARG A CA 1
ATOM 3097 C C . ARG A 1 389 ? -8.104 -30.320 -19.147 1.00 45.44 389 ARG A C 1
ATOM 3099 O O . ARG A 1 389 ? -7.706 -30.193 -20.300 1.00 45.44 389 ARG A O 1
ATOM 3106 N N . VAL A 1 390 ? -7.582 -29.638 -18.127 1.00 43.84 390 VAL A N 1
ATOM 3107 C CA . VAL A 1 390 ? -6.507 -28.644 -18.299 1.00 43.84 390 VAL A CA 1
ATOM 3108 C C . VAL A 1 390 ? -5.137 -29.322 -18.355 1.00 43.84 390 VAL A C 1
ATOM 3110 O O . VAL A 1 390 ? -4.348 -28.995 -19.241 1.00 43.84 390 VAL A O 1
ATOM 3113 N N . SER A 1 391 ? -4.898 -30.322 -17.499 1.00 42.59 391 SER A N 1
ATOM 3114 C CA . SER A 1 391 ? -3.647 -31.096 -17.475 1.00 42.59 391 SER A CA 1
ATOM 3115 C C . SER A 1 391 ? -3.389 -31.866 -18.775 1.00 42.59 391 SER A C 1
ATOM 3117 O O . SER A 1 391 ? -2.250 -31.940 -19.219 1.00 42.59 391 SER A O 1
ATOM 3119 N N . ASN A 1 392 ? -4.443 -32.344 -19.447 1.00 40.06 392 ASN A N 1
ATOM 3120 C CA . ASN A 1 392 ? -4.297 -33.076 -20.710 1.00 40.06 392 ASN A CA 1
ATOM 3121 C C . ASN A 1 392 ? -3.975 -32.171 -21.915 1.00 40.06 392 ASN A C 1
ATOM 3123 O O . ASN A 1 392 ? -3.521 -32.680 -22.932 1.00 40.06 392 ASN A O 1
ATOM 3127 N N . SER A 1 393 ? -4.193 -30.848 -21.837 1.00 38.38 393 SER A N 1
ATOM 3128 C CA . SER A 1 393 ? -3.894 -29.936 -22.961 1.00 38.38 393 SER A CA 1
ATOM 3129 C C . SER A 1 393 ? -2.455 -29.408 -22.954 1.00 38.38 393 SER A C 1
ATOM 3131 O O . SER A 1 393 ? -1.911 -29.080 -24.009 1.00 38.38 393 SER A O 1
ATOM 3133 N N . THR A 1 394 ? -1.817 -29.354 -21.780 1.00 41.91 394 THR A N 1
ATOM 3134 C CA . THR A 1 394 ? -0.420 -28.923 -21.624 1.00 41.91 394 THR A CA 1
ATOM 3135 C C . THR A 1 394 ? 0.581 -30.035 -21.930 1.00 41.91 394 THR A C 1
ATOM 3137 O O . THR A 1 394 ? 1.683 -29.734 -22.379 1.00 41.91 394 THR A O 1
ATOM 3140 N N . GLU A 1 395 ? 0.201 -31.305 -21.764 1.00 38.38 395 GLU A N 1
ATOM 3141 C CA . GLU A 1 395 ? 1.044 -32.453 -22.131 1.00 38.38 395 GLU A CA 1
ATOM 3142 C C . GLU A 1 395 ? 1.123 -32.647 -23.655 1.00 38.38 395 GLU A C 1
ATOM 3144 O O . GLU A 1 395 ? 2.204 -32.839 -24.202 1.00 38.38 395 GLU A O 1
ATOM 3149 N N . THR A 1 396 ? 0.018 -32.445 -24.384 1.00 40.94 396 THR A N 1
ATOM 3150 C CA . THR A 1 396 ? -0.019 -32.618 -25.850 1.00 40.94 396 THR A CA 1
ATOM 3151 C C . THR A 1 396 ? 0.787 -31.591 -26.655 1.00 40.94 396 THR A C 1
ATOM 3153 O O . THR A 1 396 ? 0.929 -31.757 -27.863 1.00 40.94 396 THR A O 1
ATOM 3156 N N . HIS A 1 397 ? 1.310 -30.532 -26.027 1.00 40.62 397 HIS A N 1
ATOM 3157 C CA . HIS A 1 397 ? 2.040 -29.465 -26.725 1.00 40.62 397 HIS A CA 1
ATOM 3158 C C . HIS A 1 397 ? 3.553 -29.446 -26.448 1.00 40.62 397 HIS A C 1
ATOM 3160 O O . HIS A 1 397 ? 4.264 -28.665 -27.081 1.00 40.62 397 HIS A O 1
ATOM 3166 N N . LEU A 1 398 ? 4.042 -30.288 -25.528 1.00 40.56 398 LEU A N 1
ATOM 3167 C CA . LEU A 1 398 ? 5.468 -30.408 -25.186 1.00 40.56 398 LEU A CA 1
ATOM 3168 C C . LEU A 1 398 ? 6.175 -31.578 -25.893 1.00 40.56 398 LEU A C 1
ATOM 3170 O O . LEU A 1 398 ? 7.397 -31.553 -25.971 1.00 40.56 398 LEU A O 1
ATOM 3174 N N . ASP A 1 399 ? 5.433 -32.530 -26.469 1.00 35.59 399 ASP A N 1
ATOM 3175 C CA . ASP A 1 399 ? 5.988 -33.657 -27.248 1.00 35.59 399 ASP A CA 1
ATOM 3176 C C . ASP A 1 399 ? 6.105 -33.377 -28.762 1.00 35.59 399 ASP A C 1
ATOM 3178 O O . ASP A 1 399 ? 6.461 -34.253 -29.549 1.00 35.59 399 ASP A O 1
ATOM 3182 N N . LEU A 1 400 ? 5.823 -32.145 -29.192 1.00 40.06 400 LEU A N 1
ATOM 3183 C CA . LEU A 1 400 ? 5.992 -31.690 -30.574 1.00 40.06 400 LEU A CA 1
ATOM 3184 C C . LEU A 1 400 ? 6.847 -30.419 -30.601 1.00 40.06 400 LEU A C 1
ATOM 3186 O O . LEU A 1 400 ? 6.325 -29.342 -30.882 1.00 40.06 400 LEU A O 1
ATOM 3190 N N . ASN A 1 401 ? 8.132 -30.541 -30.250 1.00 37.41 401 ASN A N 1
ATOM 3191 C CA . ASN A 1 401 ? 9.232 -29.676 -30.712 1.00 37.41 401 ASN A CA 1
ATOM 3192 C C . ASN A 1 401 ? 10.601 -30.249 -30.340 1.00 37.41 401 ASN A C 1
ATOM 3194 O O . ASN A 1 401 ? 10.825 -30.503 -29.136 1.00 37.41 401 ASN A O 1
#

Radius of gyration: 49.62 Å; chains: 1; bounding box: 127×56×178 Å

Organism: Spodoptera frugiperda (NCBI:txid7108)

Secondary structure (DSSP, 8-state):
-HHHHHHHHHHHHHHHHHHHHHHHHHHHHHHHHHHHHHHHHHHHHHHHHHHHHHHHHHHHHHHHHHHHHHHHHHHHHHHHHHHHHHHHHHHHHHHHHHHHHHHHHHHHHHHHHHHHHHHHHHHHHHHHHHHHHHHHHHT-SS--------------------------HHHHHHHHHHHHHHHHHHHHHHHS---HHHHHHHHHHHHHHHHHHHHHHHHHHHHHHHHHHHHHHHHHHHHHHTTSTTS-------TTHHHHHHHHHHHHHHHHHHHHHHHHHHHHHHHHHHHHHHHHHHHHHHHHHTTTTSPPPPPPP------PPP-------HHHHHHHHHHHHHHHHHGGGGGGS-HHHHHHHHHHHHHHHHHHHHTT---TTTHHHHHHHHHTTTS--